Protein AF-A0A9N8DJF1-F1 (afdb_monomer_lite)

Radius of gyration: 39.6 Å; chains: 1; bounding box: 85×124×89 Å

Foldseek 3Di:
DDDPDDPDVVVLQFDKDKDKKKAKWFQDVPPGTDQPDDPPAAHRIADLQRPHHDPDPVVVVQLRVLHDQKDFPPPDDDFPKAQKWFFLGPHNVRSVVTDSDDDPNTGMIMIMTIGMITGHCCVLVPDPPPPPPDDDDDDQDAAALFFFPVQLVVQLVLLLLLLLLLQLLPQDDPPPPPDPDPVVVLVSSLVRRDLSVSSNSNSVSLVLLSVLLAAPPDPPDDDDPPPCALVNSSVVVSVSSQVVSVVSNVVSPPDPVVVVVCVPDDRPVPPPPDDPSSVVSSVSCCVRPQDPSNSSSSSSSSSCSSCVVPCPGHDPGSHHDPQVPFQSRWDFAPQPPGGDTGGVVCNVVCQPPPPQRNWDADPQGDIGGNVCVVVCQPPPPQQHWDAAPLVVLPRGDIGRNVCNVVVCVVCVVVSVVSVVVVVVVVVVVVVVVVVVVVVVVVVVVVVVVVVVVVVVVVVVVVVVVVVVVVVVVVVVVVVVVVVVVVVPD

pLDDT: mean 75.2, std 17.58, range [25.5, 96.44]

Sequence (489 aa):
MGILSFVDIDTVSKVTTSVQIHENQRYWIGRGWNRSLMPTDRGCYSTLDGSQSWKTLEEAAEALLGGSTWKWKQDECPFHEGDWKYARDFSVQAVNDAKPKRGPLHWVRYRVLQRPAVFVPESISTESVHDKHEVEGEPIEQGCRNCDSKAVRDLARVLLEVLAFVAIISTPKASATTGSDADAVSSNVLATVKDTTLLRIKSELVEFLLKNSIPSAASTGDGDTNEQDSFYQLHKLHQSLQKFADDQVAKYKSSNILRAVLVSTPKFETRDTTIPLLKPFSQSISERCFTANERTAMAFCTVKRLDRPHFQLQCHSLLACKDDKCEFRWVACSNEGCKEIMSRLYLDSHVETECPYKRITCECGDEFAKYQQLRHLQEVCPLREASCPFQQLGCTKVLRAKDIPEHVQKDTSSHLLLALSRMKEHENQIRQLQQSQKALEGQTIHNQNQHKELLLQLQKIQKQMSALQSTTGRDIQRLKDETGRSHVK

Organism: NCBI:txid568900

Structure (mmCIF, N/CA/C/O backbone):
data_AF-A0A9N8DJF1-F1
#
_entry.id   AF-A0A9N8DJF1-F1
#
loop_
_atom_site.group_PDB
_atom_site.id
_atom_site.type_symbol
_atom_site.label_atom_id
_atom_site.label_alt_id
_atom_site.label_comp_id
_atom_site.label_asym_id
_atom_site.label_entity_id
_atom_site.label_seq_id
_atom_site.pdbx_PDB_ins_code
_atom_site.Cartn_x
_atom_site.Cartn_y
_atom_site.Cartn_z
_atom_site.occupancy
_atom_site.B_iso_or_equiv
_atom_site.auth_seq_id
_atom_site.auth_comp_id
_atom_site.auth_asym_id
_atom_site.auth_atom_id
_atom_site.pdbx_PDB_model_num
ATOM 1 N N . MET A 1 1 ? -13.125 -10.824 -16.460 1.00 25.50 1 MET A N 1
ATOM 2 C CA . MET A 1 1 ? -12.077 -10.905 -15.422 1.00 25.50 1 MET A CA 1
ATOM 3 C C . MET A 1 1 ? -11.050 -11.910 -15.904 1.00 25.50 1 MET A C 1
ATOM 5 O O . MET A 1 1 ? -11.286 -13.103 -15.793 1.00 25.50 1 MET A O 1
ATOM 9 N N . GLY A 1 2 ? -10.012 -11.432 -16.591 1.00 26.12 2 GLY A N 1
ATOM 10 C CA . GLY A 1 2 ? -8.992 -12.294 -17.187 1.00 26.12 2 GLY A CA 1
ATOM 11 C C . GLY A 1 2 ? -8.040 -12.805 -16.115 1.00 26.12 2 GLY A C 1
ATOM 12 O O . GLY A 1 2 ? -7.500 -12.016 -15.343 1.00 26.12 2 GLY A O 1
ATOM 13 N N . ILE A 1 3 ? -7.882 -14.121 -16.062 1.00 26.53 3 ILE A N 1
ATOM 14 C CA . ILE A 1 3 ? -6.854 -14.817 -15.294 1.00 26.53 3 ILE A CA 1
ATOM 15 C C . ILE A 1 3 ? -5.506 -14.296 -15.807 1.00 26.53 3 ILE A C 1
ATOM 17 O O . ILE A 1 3 ? -5.213 -14.427 -16.993 1.00 26.53 3 ILE A O 1
ATOM 21 N N . LEU A 1 4 ? -4.716 -13.654 -14.943 1.00 30.52 4 LEU A N 1
ATOM 22 C CA . LEU A 1 4 ? -3.335 -13.270 -15.244 1.00 30.52 4 LEU A CA 1
ATOM 23 C C . LEU A 1 4 ? -2.480 -14.544 -15.235 1.00 30.52 4 LEU A C 1
ATOM 25 O O . LEU A 1 4 ? -1.805 -14.858 -14.259 1.00 30.52 4 LEU A O 1
ATOM 29 N N . SER A 1 5 ? -2.586 -15.322 -16.307 1.00 31.66 5 SER A N 1
ATOM 30 C CA . SER A 1 5 ? -1.680 -16.417 -16.619 1.00 31.66 5 SER A CA 1
ATOM 31 C C . SER A 1 5 ? -0.382 -15.826 -17.160 1.00 31.66 5 SER A C 1
ATOM 33 O O . SER A 1 5 ? -0.428 -15.128 -18.167 1.00 31.66 5 SER A O 1
ATOM 35 N N . PHE A 1 6 ? 0.738 -16.146 -16.509 1.00 37.12 6 PHE A N 1
ATOM 36 C CA . PHE A 1 6 ? 2.108 -15.863 -16.951 1.00 37.12 6 PHE A CA 1
ATOM 37 C C . PHE A 1 6 ? 2.458 -14.376 -17.132 1.00 37.12 6 PHE A C 1
ATOM 39 O O . PHE A 1 6 ? 2.074 -13.728 -18.099 1.00 37.12 6 PHE A O 1
ATOM 46 N N . VAL A 1 7 ? 3.286 -13.846 -16.228 1.00 41.47 7 VAL A N 1
ATOM 47 C CA . VAL A 1 7 ? 4.079 -12.647 -16.529 1.00 41.47 7 VAL A CA 1
ATOM 48 C C . VAL A 1 7 ? 5.354 -13.135 -17.200 1.00 41.47 7 VAL A C 1
ATOM 50 O O . VAL A 1 7 ? 6.368 -13.375 -16.553 1.00 41.47 7 VAL A O 1
ATOM 53 N N . ASP A 1 8 ? 5.259 -13.355 -18.505 1.00 44.62 8 ASP A N 1
ATOM 54 C CA . ASP A 1 8 ? 6.427 -13.480 -19.365 1.00 44.62 8 ASP A CA 1
ATOM 55 C C . ASP A 1 8 ? 7.154 -12.118 -19.408 1.00 44.62 8 ASP A C 1
ATOM 57 O O . ASP A 1 8 ? 6.525 -11.053 -19.328 1.00 44.62 8 ASP A O 1
ATOM 61 N N . ILE A 1 9 ? 8.474 -12.112 -19.552 1.00 46.88 9 ILE A N 1
ATOM 62 C CA . ILE A 1 9 ? 9.258 -10.881 -19.756 1.00 46.88 9 ILE A CA 1
ATOM 63 C C . ILE A 1 9 ? 8.764 -10.137 -21.009 1.00 46.88 9 ILE A C 1
ATOM 65 O O . ILE A 1 9 ? 8.769 -8.904 -21.044 1.00 46.88 9 ILE A O 1
ATOM 69 N N . ASP A 1 10 ? 8.213 -10.871 -21.978 1.00 46.31 10 ASP A N 1
ATOM 70 C CA . ASP A 1 10 ? 7.566 -10.320 -23.171 1.00 46.31 10 ASP A CA 1
ATOM 71 C C . ASP A 1 10 ? 6.226 -9.607 -22.895 1.00 46.31 10 ASP A C 1
ATOM 73 O O . ASP A 1 10 ? 5.779 -8.783 -23.698 1.00 46.31 10 ASP A O 1
ATOM 77 N N . THR A 1 11 ? 5.593 -9.863 -21.746 1.00 48.75 11 THR A N 1
ATOM 78 C CA . THR A 1 11 ? 4.444 -9.082 -21.246 1.00 48.75 11 THR A CA 1
ATOM 79 C C . THR A 1 11 ? 4.874 -7.820 -20.497 1.00 48.75 11 THR A C 1
ATOM 81 O O . THR A 1 11 ? 4.157 -6.820 -20.529 1.00 48.75 11 THR A O 1
ATOM 84 N N . VAL A 1 12 ? 6.055 -7.820 -19.868 1.00 47.53 12 VAL A N 1
ATOM 85 C CA . VAL A 1 12 ? 6.629 -6.639 -19.192 1.00 47.53 12 VAL A CA 1
ATOM 86 C C . VAL A 1 12 ? 7.231 -5.651 -20.204 1.00 47.53 12 VAL A C 1
ATOM 88 O O . VAL A 1 12 ? 7.196 -4.443 -19.979 1.00 47.53 12 VAL A O 1
ATOM 91 N N . SER A 1 13 ? 7.716 -6.130 -21.354 1.00 48.00 13 SER A N 1
ATOM 92 C CA . SER A 1 13 ? 8.280 -5.307 -22.439 1.00 48.00 13 SER A CA 1
ATOM 93 C C . SER A 1 13 ? 7.239 -4.661 -23.368 1.00 48.00 13 SER A C 1
ATOM 95 O O . SER A 1 13 ? 7.598 -3.847 -24.215 1.00 48.00 13 SER A O 1
ATOM 97 N N . LYS A 1 14 ? 5.945 -4.972 -23.210 1.00 56.94 14 LYS A N 1
ATOM 98 C CA . LYS A 1 14 ? 4.848 -4.435 -24.039 1.00 56.94 14 LYS A CA 1
ATOM 99 C C . LYS A 1 14 ? 3.876 -3.575 -23.231 1.00 56.94 14 LYS A C 1
ATOM 101 O O . LYS A 1 14 ? 2.662 -3.663 -23.408 1.00 56.94 14 LYS A O 1
ATOM 106 N N . VAL A 1 15 ? 4.384 -2.721 -22.340 1.00 63.62 15 VAL A N 1
ATOM 107 C CA . VAL A 1 15 ? 3.533 -1.710 -21.693 1.00 63.62 15 VAL A CA 1
ATOM 108 C C . VAL A 1 15 ? 3.134 -0.685 -22.750 1.00 63.62 15 VAL A C 1
ATOM 110 O O . VAL A 1 15 ? 3.975 0.051 -23.258 1.00 63.62 15 VAL A O 1
ATOM 113 N N . THR A 1 16 ? 1.851 -0.638 -23.100 1.00 68.69 16 THR A N 1
ATOM 114 C CA . THR A 1 16 ? 1.319 0.360 -24.031 1.00 68.69 16 THR A CA 1
ATOM 115 C C . THR A 1 16 ? 0.511 1.409 -23.289 1.00 68.69 16 THR A C 1
ATOM 117 O O . THR A 1 16 ? -0.355 1.056 -22.490 1.00 68.69 16 THR A O 1
ATOM 120 N N . THR A 1 17 ? 0.738 2.684 -23.589 1.00 71.31 17 THR A N 1
ATOM 121 C CA . THR A 1 17 ? -0.086 3.789 -23.088 1.00 71.31 17 THR A CA 1
ATOM 122 C C . THR A 1 17 ? -0.652 4.595 -24.248 1.00 71.31 17 THR A C 1
ATOM 124 O O . THR A 1 17 ? -0.014 4.718 -25.291 1.00 71.31 17 THR A O 1
ATOM 127 N N . SER A 1 18 ? -1.855 5.142 -24.089 1.00 73.81 18 SER A N 1
ATOM 128 C CA . SER A 1 18 ? -2.439 6.051 -25.077 1.00 73.81 18 SER A CA 1
ATOM 129 C C . SER A 1 18 ? -2.150 7.487 -24.669 1.00 73.81 18 SER A C 1
ATOM 131 O O . SER A 1 18 ? -2.696 7.974 -23.681 1.00 73.81 18 SER A O 1
ATOM 133 N N . VAL A 1 19 ? -1.340 8.187 -25.455 1.00 75.69 19 VAL A N 1
ATOM 134 C CA . VAL A 1 19 ? -1.049 9.606 -25.234 1.00 75.69 19 VAL A CA 1
ATOM 135 C C . VAL A 1 19 ? -2.081 10.451 -25.971 1.00 75.69 19 VAL A C 1
ATOM 137 O O . VAL A 1 19 ? -2.370 10.203 -27.144 1.00 75.69 19 VAL A O 1
ATOM 140 N N . GLN A 1 20 ? -2.639 11.444 -25.277 1.00 80.50 20 GLN A N 1
ATOM 141 C CA . GLN A 1 20 ? -3.618 12.382 -25.825 1.00 80.50 20 GLN A CA 1
ATOM 142 C C . GLN A 1 20 ? -2.984 13.763 -26.011 1.00 80.50 20 GLN A C 1
ATOM 144 O O . GLN A 1 20 ? -2.419 14.321 -25.072 1.00 80.50 20 GLN A O 1
ATOM 149 N N . ILE A 1 21 ? -3.110 14.326 -27.211 1.00 83.81 21 ILE A N 1
ATOM 150 C CA . ILE A 1 21 ? -2.606 15.655 -27.577 1.00 83.81 21 ILE A CA 1
ATOM 151 C C . ILE A 1 21 ? -3.765 16.463 -28.146 1.00 83.81 21 ILE A C 1
ATOM 153 O O . ILE A 1 21 ? -4.540 15.954 -28.950 1.00 83.81 21 ILE A O 1
ATOM 157 N N . HIS A 1 22 ? -3.911 17.722 -27.747 1.00 84.81 22 HIS A N 1
ATOM 158 C CA . HIS A 1 22 ? -4.948 18.591 -28.294 1.00 84.81 22 HIS A CA 1
ATOM 159 C C . HIS A 1 22 ? -4.361 19.443 -29.412 1.00 84.81 22 HIS A C 1
ATOM 161 O O . HIS A 1 22 ? -3.454 20.230 -29.159 1.00 84.81 22 HIS A O 1
ATOM 167 N N . GLU A 1 23 ? -4.875 19.306 -30.634 1.00 88.56 23 GLU A N 1
ATOM 168 C CA . GLU A 1 23 ? -4.546 20.225 -31.726 1.00 88.56 23 GLU A CA 1
ATOM 169 C C . GLU A 1 23 ? -5.468 21.441 -31.667 1.00 88.56 23 GLU A C 1
ATOM 171 O O . GLU A 1 23 ? -6.689 21.295 -31.672 1.00 88.56 23 GLU A O 1
ATOM 176 N N . ASN A 1 24 ? -4.876 22.631 -31.673 1.00 88.50 24 ASN A N 1
ATOM 177 C CA . ASN A 1 24 ? -5.517 23.914 -31.434 1.00 88.50 24 ASN A CA 1
ATOM 178 C C . ASN A 1 24 ? -5.492 24.791 -32.691 1.00 88.50 24 ASN A C 1
ATOM 180 O O . ASN A 1 24 ? -4.450 24.973 -33.324 1.00 88.50 24 ASN A O 1
ATOM 184 N N . GLN A 1 25 ? -6.634 25.387 -33.038 1.00 90.00 25 GLN A N 1
ATOM 185 C CA . GLN A 1 25 ? -6.741 26.329 -34.153 1.00 90.00 25 GLN A CA 1
ATOM 186 C C . GLN A 1 25 ? -7.625 27.525 -33.799 1.00 90.00 25 GLN A C 1
ATOM 188 O O . GLN A 1 25 ? -8.641 27.394 -33.109 1.00 90.00 25 GLN A O 1
ATOM 193 N N . ARG A 1 26 ? -7.270 28.693 -34.339 1.00 87.88 26 ARG A N 1
ATOM 194 C CA . ARG A 1 26 ? -8.039 29.933 -34.199 1.00 87.88 26 ARG A CA 1
ATOM 195 C C . ARG A 1 26 ? -8.631 30.351 -35.537 1.00 87.88 26 ARG A C 1
ATOM 197 O O . ARG A 1 26 ? -8.011 30.204 -36.589 1.00 87.88 26 ARG A O 1
ATOM 204 N N . TYR A 1 27 ? -9.846 30.876 -35.485 1.00 86.94 27 TYR A N 1
ATOM 205 C CA . TYR A 1 27 ? -10.519 31.450 -36.635 1.00 86.94 27 TYR A CA 1
ATOM 206 C C . TYR A 1 27 ? -10.072 32.896 -36.854 1.00 86.94 27 TYR A C 1
ATOM 208 O O . TYR A 1 27 ? -10.240 33.744 -35.977 1.00 86.94 27 TYR A O 1
ATOM 216 N N . TRP A 1 28 ? -9.563 33.180 -38.048 1.00 83.38 28 TRP A N 1
ATOM 217 C CA . TRP A 1 28 ? -9.198 34.515 -38.503 1.00 83.38 28 TRP A CA 1
ATOM 218 C C . TRP A 1 28 ? -10.191 34.996 -39.557 1.00 83.38 28 TRP A C 1
ATOM 220 O O . TRP A 1 28 ? -10.447 34.317 -40.556 1.00 83.38 28 TRP A O 1
ATOM 230 N N . ILE A 1 29 ? -10.744 36.190 -39.354 1.00 82.19 29 ILE A N 1
ATOM 231 C CA . ILE A 1 29 ? -11.665 36.809 -40.311 1.00 82.19 29 ILE A CA 1
ATOM 232 C C . ILE A 1 29 ? -10.925 36.990 -41.647 1.00 82.19 29 ILE A C 1
ATOM 234 O O . ILE A 1 29 ? -9.830 37.542 -41.687 1.00 82.19 29 ILE A O 1
ATOM 238 N N . GLY A 1 30 ? -11.491 36.449 -42.729 1.00 82.38 30 GLY A N 1
ATOM 239 C CA . GLY A 1 30 ? -10.903 36.482 -44.074 1.00 82.38 30 GLY A CA 1
ATOM 240 C C . GLY A 1 30 ? -9.846 35.408 -44.377 1.00 82.38 30 GLY A C 1
ATOM 241 O O . GLY A 1 30 ? -9.559 35.182 -45.546 1.00 82.38 30 GLY A O 1
ATOM 242 N N . ARG A 1 31 ? -9.295 34.709 -43.372 1.00 81.12 31 ARG A N 1
ATOM 243 C CA . ARG A 1 31 ? -8.300 33.625 -43.564 1.00 81.12 31 ARG A CA 1
ATOM 244 C C . ARG A 1 31 ? -8.774 32.243 -43.106 1.00 81.12 31 ARG A C 1
ATOM 246 O O . ARG A 1 31 ? -8.110 31.251 -43.383 1.00 81.12 31 ARG A O 1
ATOM 253 N N . GLY A 1 32 ? -9.912 32.165 -42.419 1.00 87.19 32 GLY A N 1
ATOM 254 C CA . GLY A 1 32 ? -10.458 30.908 -41.916 1.00 87.19 32 GLY A CA 1
ATOM 255 C C . GLY A 1 32 ? -9.692 30.366 -40.706 1.00 87.19 32 GLY A C 1
ATOM 256 O O . GLY A 1 32 ? -9.076 31.117 -39.951 1.00 87.19 32 GLY A O 1
ATOM 257 N N . TRP A 1 33 ? -9.776 29.054 -40.484 1.00 85.75 33 TRP A N 1
ATOM 258 C CA . TRP A 1 33 ? -9.096 28.386 -39.372 1.00 85.75 33 TRP A CA 1
ATOM 259 C C . TRP A 1 33 ? -7.601 28.250 -39.647 1.00 85.75 33 TRP A C 1
ATOM 261 O O . TRP A 1 33 ? -7.209 27.700 -40.674 1.00 85.75 33 TRP A O 1
ATOM 271 N N . ASN A 1 34 ? -6.771 28.718 -38.719 1.00 85.06 34 ASN A N 1
ATOM 272 C CA . ASN A 1 34 ? -5.320 28.669 -38.841 1.00 85.06 34 ASN A CA 1
ATOM 273 C C . ASN A 1 34 ? -4.674 28.222 -37.516 1.00 85.06 34 ASN A C 1
ATOM 275 O O . ASN A 1 34 ? -5.213 28.459 -36.432 1.00 85.06 34 ASN A O 1
ATOM 279 N N . ARG A 1 35 ? -3.501 27.593 -37.625 1.00 81.25 35 ARG A N 1
ATOM 280 C CA . ARG A 1 35 ? -2.591 27.261 -36.518 1.00 81.25 35 ARG A CA 1
ATOM 281 C C . ARG A 1 35 ? -1.746 28.461 -36.063 1.00 81.25 35 ARG A C 1
ATOM 283 O O . ARG A 1 35 ? -1.060 28.381 -35.059 1.00 81.25 35 ARG A O 1
ATOM 290 N N . SER A 1 36 ? -1.791 29.588 -36.771 1.00 79.06 36 SER A N 1
ATOM 291 C CA . SER A 1 36 ? -1.212 30.852 -36.309 1.00 79.06 36 SER A CA 1
ATOM 292 C C . SER A 1 36 ? -2.061 31.409 -35.165 1.00 79.06 36 SER A C 1
ATOM 294 O O . SER A 1 36 ? -3.082 32.057 -35.402 1.00 79.06 36 SER A O 1
ATOM 296 N N . LEU A 1 37 ? -1.670 31.111 -33.930 1.00 79.75 37 LEU A N 1
ATOM 297 C CA . LEU A 1 37 ? -2.360 31.543 -32.714 1.00 79.75 37 LEU A CA 1
ATOM 298 C C . LEU A 1 37 ? -1.850 32.923 -32.259 1.00 79.75 37 LEU A C 1
ATOM 300 O O . LEU A 1 37 ? -0.800 33.383 -32.716 1.00 79.75 37 LEU A O 1
ATOM 304 N N . MET A 1 38 ? -2.618 33.632 -31.427 1.00 76.12 38 MET A N 1
ATOM 305 C CA . MET A 1 38 ? -2.173 34.920 -30.884 1.00 76.12 38 MET A CA 1
ATOM 306 C C . MET A 1 38 ? -1.021 34.715 -29.887 1.00 76.12 38 MET A C 1
ATOM 308 O O . MET A 1 38 ? -0.932 33.652 -29.280 1.00 76.12 38 MET A O 1
ATOM 312 N N . PRO A 1 39 ? -0.172 35.728 -29.635 1.00 72.12 39 PRO A N 1
ATOM 313 C CA . PRO A 1 39 ? 0.892 35.627 -28.630 1.00 72.12 39 PRO A CA 1
ATOM 314 C C . PRO A 1 39 ? 0.397 35.279 -27.216 1.00 72.12 39 PRO A C 1
ATOM 316 O O . PRO A 1 39 ? 1.155 34.755 -26.409 1.00 72.12 39 PRO A O 1
ATOM 319 N N . THR A 1 40 ? -0.868 35.582 -26.914 1.00 71.12 40 THR A N 1
ATOM 320 C CA . THR A 1 40 ? -1.541 35.278 -25.643 1.00 71.12 40 THR A CA 1
ATOM 321 C C . THR A 1 40 ? -2.225 33.908 -25.618 1.00 71.12 40 THR A C 1
ATOM 323 O O . THR A 1 40 ? -2.749 33.512 -24.578 1.00 71.12 40 THR A O 1
ATOM 326 N N . ASP A 1 41 ? -2.261 33.194 -26.743 1.00 72.31 41 ASP A N 1
ATOM 327 C CA . ASP A 1 41 ? -2.876 31.874 -26.847 1.00 72.31 41 ASP A CA 1
ATOM 328 C C . ASP A 1 41 ? -1.892 30.757 -26.494 1.00 72.31 41 ASP A C 1
ATOM 330 O O . ASP A 1 41 ? -0.673 30.904 -26.575 1.00 72.31 41 ASP A O 1
ATOM 334 N N . ARG A 1 42 ? -2.449 29.590 -26.159 1.00 71.56 42 ARG A N 1
ATOM 335 C CA . ARG A 1 42 ? -1.696 28.331 -26.085 1.00 71.56 42 ARG A CA 1
ATOM 336 C C . ARG A 1 42 ? -1.094 28.025 -27.462 1.00 71.56 42 ARG A C 1
ATOM 338 O O . ARG A 1 42 ? -1.647 28.437 -28.469 1.00 71.56 42 ARG A O 1
ATOM 345 N N . GLY A 1 43 ? 0.009 27.289 -27.521 1.00 79.12 43 GLY A N 1
ATOM 346 C CA . GLY A 1 43 ? 0.580 26.755 -28.763 1.00 79.12 43 GLY A CA 1
ATOM 347 C C . GLY A 1 43 ? -0.368 25.833 -29.549 1.00 79.12 43 GLY A C 1
ATOM 348 O O . GLY A 1 43 ? -1.405 25.381 -29.052 1.00 79.12 43 GLY A O 1
ATOM 349 N N . CYS A 1 44 ? 0.011 25.560 -30.802 1.00 83.12 44 CYS A N 1
ATOM 350 C CA . CYS A 1 44 ? -0.740 24.767 -31.787 1.00 83.12 44 CYS A CA 1
ATOM 351 C C . CYS A 1 44 ? -1.099 23.364 -31.295 1.00 83.12 44 CYS A C 1
ATOM 353 O O . CYS A 1 44 ? -2.086 22.788 -31.747 1.00 83.12 44 CYS A O 1
ATOM 355 N N . TYR A 1 45 ? -0.304 22.832 -30.374 1.00 84.94 45 TYR A N 1
ATOM 356 C CA . TYR A 1 45 ? -0.569 21.591 -29.669 1.00 84.94 45 TYR A CA 1
ATOM 357 C C . TYR A 1 45 ? -0.509 21.858 -28.172 1.00 84.94 45 TYR A C 1
ATOM 359 O O . TYR A 1 45 ? 0.357 22.606 -27.726 1.00 84.94 45 TYR A O 1
ATOM 367 N N . SER A 1 46 ? -1.405 21.279 -27.381 1.00 82.50 46 SER A N 1
ATOM 368 C CA . SER A 1 46 ? -1.378 21.440 -25.926 1.00 82.50 46 SER A CA 1
ATOM 369 C C . SER A 1 46 ? -1.849 20.197 -25.187 1.00 82.50 46 SER A C 1
ATOM 371 O O . SER A 1 46 ? -2.467 19.297 -25.759 1.00 82.50 46 SER A O 1
ATOM 373 N N . THR A 1 47 ? -1.592 20.179 -23.884 1.00 79.31 47 THR A N 1
ATOM 374 C CA . THR A 1 47 ? -2.284 19.289 -22.951 1.00 79.31 47 THR A CA 1
ATOM 375 C C . THR A 1 47 ? -3.754 19.697 -22.794 1.00 79.31 47 THR A C 1
ATOM 377 O O . THR A 1 47 ? -4.140 20.819 -23.146 1.00 79.31 47 THR A O 1
ATOM 380 N N . LEU A 1 48 ? -4.578 18.798 -22.243 1.00 70.19 48 LEU A N 1
ATOM 381 C CA . LEU A 1 48 ? -5.995 19.051 -21.948 1.00 70.19 48 LEU A CA 1
ATOM 382 C C . LEU A 1 48 ? -6.181 20.249 -20.996 1.00 70.19 48 LEU A C 1
ATOM 384 O O . LEU A 1 48 ? -7.013 21.123 -21.234 1.00 70.19 48 LEU A O 1
ATOM 388 N N . ASP A 1 49 ? -5.364 20.322 -19.944 1.00 68.44 49 ASP A N 1
ATOM 389 C CA . ASP A 1 49 ? -5.344 21.430 -18.980 1.00 68.44 49 ASP A CA 1
ATOM 390 C C . ASP A 1 49 ? -4.689 22.706 -19.558 1.00 68.44 49 ASP A C 1
ATOM 392 O O . ASP A 1 49 ? -4.925 23.816 -19.072 1.00 68.44 49 ASP A O 1
ATOM 396 N N . GLY A 1 50 ? -3.918 22.557 -20.641 1.00 67.62 50 GLY A N 1
ATOM 397 C CA . GLY A 1 50 ? -3.131 23.589 -21.314 1.00 67.62 50 GLY A CA 1
ATOM 398 C C . GLY A 1 50 ? -2.041 24.202 -20.452 1.00 67.62 50 GLY A C 1
ATOM 399 O O . GLY A 1 50 ? -1.688 25.365 -20.647 1.00 67.62 50 GLY A O 1
ATOM 400 N N . SER A 1 51 ? -1.529 23.432 -19.493 1.00 70.06 51 SER A N 1
ATOM 401 C CA . SER A 1 51 ? -0.342 23.789 -18.720 1.00 70.06 51 SER A CA 1
ATOM 402 C C . SER A 1 51 ? 0.921 23.845 -19.580 1.00 70.06 51 SER A C 1
ATOM 404 O O . SER A 1 51 ? 1.839 24.596 -19.251 1.00 70.06 51 SER A O 1
ATOM 406 N N . GLN A 1 52 ? 0.954 23.093 -20.682 1.00 73.38 52 GLN A N 1
ATOM 407 C CA . GLN A 1 52 ? 2.013 23.128 -21.682 1.00 73.38 52 GLN A CA 1
ATOM 408 C C . GLN A 1 52 ? 1.442 23.206 -23.089 1.00 73.38 52 GLN A C 1
ATOM 410 O O . GLN A 1 52 ? 0.329 22.749 -23.372 1.00 73.38 52 GLN A O 1
ATOM 415 N N . SER A 1 53 ? 2.227 23.810 -23.975 1.00 84.19 53 SER A N 1
ATOM 416 C CA . SER A 1 53 ? 1.873 23.920 -25.375 1.00 84.19 53 SER A CA 1
ATOM 417 C C . SER A 1 53 ? 3.096 24.031 -26.271 1.00 84.19 53 SER A C 1
ATOM 419 O O . SER A 1 53 ? 4.077 24.669 -25.893 1.00 84.19 53 SER A O 1
ATOM 421 N N . TRP A 1 54 ? 2.988 23.477 -27.471 1.00 85.81 54 TRP A N 1
ATOM 422 C CA . TRP A 1 54 ? 4.075 23.303 -28.425 1.00 85.81 54 TRP A CA 1
ATOM 423 C C . TRP A 1 54 ? 3.683 23.820 -29.803 1.00 85.81 54 TRP A C 1
ATOM 425 O O . TRP A 1 54 ? 2.497 23.982 -30.119 1.00 85.81 54 TRP A O 1
ATOM 435 N N . LYS A 1 55 ? 4.691 24.096 -30.631 1.00 83.50 55 LYS A N 1
ATOM 436 C CA . LYS A 1 55 ? 4.480 24.579 -32.001 1.00 83.50 55 LYS A CA 1
ATOM 437 C C . LYS A 1 55 ? 4.297 23.421 -32.969 1.00 83.50 55 LYS A C 1
ATOM 439 O O . LYS A 1 55 ? 3.470 23.522 -33.878 1.00 83.50 55 LYS A O 1
ATOM 444 N N . THR A 1 56 ? 5.039 22.340 -32.758 1.00 82.50 56 THR A N 1
ATOM 445 C CA . THR A 1 56 ? 5.025 21.155 -33.613 1.00 82.50 56 THR A CA 1
ATOM 446 C C . THR A 1 56 ? 4.470 19.941 -32.873 1.00 82.50 56 THR A C 1
ATOM 448 O O . THR A 1 56 ? 4.381 19.915 -31.642 1.00 82.50 56 THR A O 1
ATOM 451 N N . LEU A 1 57 ? 4.028 18.952 -33.649 1.00 77.06 57 LEU A N 1
ATOM 452 C CA . LEU A 1 57 ? 3.467 17.717 -33.108 1.00 77.06 57 LEU A CA 1
ATOM 453 C C . LEU A 1 57 ? 4.581 16.827 -32.546 1.00 77.06 57 LEU A C 1
ATOM 455 O O . LEU A 1 57 ? 4.359 16.125 -31.565 1.00 77.06 57 LEU A O 1
ATOM 459 N N . GLU A 1 58 ? 5.774 16.891 -33.141 1.00 74.75 58 GLU A N 1
ATOM 460 C CA . GLU A 1 58 ? 6.966 16.159 -32.717 1.00 74.75 58 GLU A CA 1
ATOM 461 C C . GLU A 1 58 ? 7.450 16.629 -31.339 1.00 74.75 58 GLU A C 1
ATOM 463 O O . GLU A 1 58 ? 7.668 15.800 -30.459 1.00 74.75 58 GLU A O 1
ATOM 468 N N . GLU A 1 59 ? 7.518 17.947 -31.112 1.00 79.00 59 GLU A N 1
ATOM 469 C CA . GLU A 1 59 ? 7.885 18.526 -29.809 1.00 79.00 59 GLU A CA 1
ATOM 470 C C . GLU A 1 59 ? 6.885 18.129 -28.712 1.00 79.00 59 GLU A C 1
ATOM 472 O O . GLU A 1 59 ? 7.276 17.765 -27.601 1.00 79.00 59 GLU A O 1
ATOM 477 N N . ALA A 1 60 ? 5.582 18.178 -29.023 1.00 74.94 60 ALA A N 1
ATOM 478 C CA . ALA A 1 60 ? 4.530 17.771 -28.093 1.00 74.94 60 ALA A CA 1
ATOM 479 C C . ALA A 1 60 ? 4.612 16.277 -27.764 1.00 74.94 60 ALA A C 1
ATOM 481 O O . ALA A 1 60 ? 4.462 15.876 -26.610 1.00 74.94 60 ALA A O 1
ATOM 482 N N . ALA A 1 61 ? 4.859 15.458 -28.784 1.00 69.19 61 ALA A N 1
ATOM 483 C CA . ALA A 1 61 ? 5.006 14.021 -28.655 1.00 69.19 61 ALA A CA 1
ATOM 484 C C . ALA A 1 61 ? 6.192 13.644 -27.756 1.00 69.19 61 ALA A C 1
ATOM 486 O O . ALA A 1 61 ? 6.035 12.813 -26.866 1.00 69.19 61 ALA A O 1
ATOM 487 N N . GLU A 1 62 ? 7.355 14.264 -27.948 1.00 72.12 62 GLU A N 1
ATOM 488 C CA . GLU A 1 62 ? 8.556 13.990 -27.152 1.00 72.12 62 GLU A CA 1
ATOM 489 C C . GLU A 1 62 ? 8.392 14.426 -25.689 1.00 72.12 62 GLU A C 1
ATOM 491 O O . GLU A 1 62 ? 8.696 13.666 -24.765 1.00 72.12 62 GLU A O 1
ATOM 496 N N . ALA A 1 63 ? 7.827 15.616 -25.465 1.00 71.69 63 ALA A N 1
ATOM 497 C CA . ALA A 1 63 ? 7.618 16.154 -24.125 1.00 71.69 63 ALA A CA 1
ATOM 498 C C . ALA A 1 63 ? 6.614 15.333 -23.293 1.00 71.69 63 ALA A C 1
ATOM 500 O O . ALA A 1 63 ? 6.793 15.185 -22.083 1.00 71.69 63 ALA A O 1
ATOM 501 N N . LEU A 1 64 ? 5.570 14.783 -23.925 1.00 69.31 64 LEU A N 1
ATOM 502 C CA . LEU A 1 64 ? 4.534 13.992 -23.246 1.00 69.31 64 LEU A CA 1
ATOM 503 C C . LEU A 1 64 ? 4.944 12.544 -22.968 1.00 69.31 64 LEU A C 1
ATOM 505 O O . LEU A 1 64 ? 4.401 11.925 -22.054 1.00 69.31 64 LEU A O 1
ATOM 509 N N . LEU A 1 65 ? 5.900 12.010 -23.727 1.00 67.81 65 LEU A N 1
ATOM 510 C CA . LEU A 1 65 ? 6.447 10.670 -23.514 1.00 67.81 65 LEU A CA 1
ATOM 511 C C . LEU A 1 65 ? 7.529 10.624 -22.425 1.00 67.81 65 LEU A C 1
ATOM 513 O O . LEU A 1 65 ? 7.876 9.542 -21.956 1.00 67.81 65 LEU A O 1
ATOM 517 N N . GLY A 1 66 ? 8.037 11.780 -21.982 1.00 62.12 66 GLY A N 1
ATOM 518 C CA . GLY A 1 66 ? 9.018 11.848 -20.899 1.00 62.12 66 GLY A CA 1
ATOM 519 C C . GLY A 1 66 ? 10.385 11.252 -21.264 1.00 62.12 66 GLY A C 1
ATOM 520 O O . GLY A 1 66 ? 11.095 10.790 -20.369 1.00 62.12 66 GLY A O 1
ATOM 521 N N . GLY A 1 67 ? 10.769 11.269 -22.546 1.00 63.00 67 GLY A N 1
ATOM 522 C CA . GLY A 1 67 ? 12.117 10.914 -23.012 1.00 63.00 67 GLY A CA 1
ATOM 523 C C . GLY A 1 67 ? 12.250 9.561 -23.730 1.00 63.00 67 GLY A C 1
ATOM 524 O O . GLY A 1 67 ? 11.297 9.026 -24.290 1.00 63.00 67 GLY A O 1
ATOM 525 N N . SER A 1 68 ? 13.476 9.021 -23.743 1.00 60.03 68 SER A N 1
ATOM 526 C CA . SER A 1 68 ? 13.960 7.950 -24.641 1.00 60.03 68 SER A CA 1
ATOM 527 C C . SER A 1 68 ? 13.460 6.526 -24.353 1.00 60.03 68 SER A C 1
ATOM 529 O O . SER A 1 68 ? 13.804 5.592 -25.084 1.00 60.03 68 SER A O 1
ATOM 531 N N . THR A 1 69 ? 12.680 6.320 -23.293 1.00 63.19 69 THR A N 1
ATOM 532 C CA . THR A 1 69 ? 12.167 5.000 -22.880 1.00 63.19 69 THR A CA 1
ATOM 533 C C . THR A 1 69 ? 10.823 4.645 -23.495 1.00 63.19 69 THR A C 1
ATOM 535 O O . THR A 1 69 ? 10.401 3.495 -23.418 1.00 63.19 69 THR A O 1
ATOM 538 N N . TRP A 1 70 ? 10.150 5.594 -24.138 1.00 71.31 70 TRP A N 1
ATOM 539 C CA . TRP A 1 70 ? 8.895 5.353 -24.835 1.00 71.31 70 TRP A CA 1
ATOM 540 C C . TRP A 1 70 ? 9.071 5.613 -26.327 1.00 71.31 70 TRP A C 1
ATOM 542 O O . TRP A 1 70 ? 9.614 6.637 -26.738 1.00 71.31 70 TRP A O 1
ATOM 552 N N . LYS A 1 71 ? 8.594 4.684 -27.156 1.00 71.44 71 LYS A N 1
ATOM 553 C CA . LYS A 1 71 ? 8.569 4.836 -28.614 1.00 71.44 71 LYS A CA 1
ATOM 554 C C . LYS A 1 71 ? 7.143 4.713 -29.117 1.00 71.44 71 LYS A C 1
ATOM 556 O O . LYS A 1 71 ? 6.342 3.930 -28.611 1.00 71.44 71 LYS A O 1
ATOM 561 N N . TRP A 1 72 ? 6.816 5.471 -30.153 1.00 72.69 72 TRP A N 1
ATOM 562 C CA . TRP A 1 72 ? 5.555 5.275 -30.855 1.00 72.69 72 TRP A CA 1
ATOM 563 C C . TRP A 1 72 ? 5.534 3.908 -31.532 1.00 72.69 72 TRP A C 1
ATOM 565 O O . TRP A 1 72 ? 6.538 3.487 -32.106 1.00 72.69 72 TRP A O 1
ATOM 575 N N . LYS A 1 73 ? 4.382 3.233 -31.510 1.00 72.12 73 LYS A N 1
ATOM 576 C CA . LYS A 1 73 ? 4.194 2.008 -32.291 1.00 72.12 73 LYS A CA 1
ATOM 577 C C . LYS A 1 73 ? 4.355 2.366 -33.780 1.00 72.12 73 LYS A C 1
ATOM 579 O O . LYS A 1 73 ? 3.595 3.201 -34.282 1.00 72.12 73 LYS A O 1
ATOM 584 N N . GLN A 1 74 ? 5.395 1.831 -34.432 1.00 58.22 74 GLN A N 1
ATOM 585 C CA . GLN A 1 74 ? 5.853 2.299 -35.749 1.00 58.22 74 GLN A CA 1
ATOM 586 C C . GLN A 1 74 ? 4.926 1.903 -36.910 1.00 58.22 74 GLN A C 1
ATOM 588 O O . GLN A 1 74 ? 4.893 2.650 -37.881 1.00 58.22 74 GLN A O 1
ATOM 593 N N . ASP A 1 75 ? 4.101 0.854 -36.785 1.00 54.97 75 ASP A N 1
ATOM 594 C CA . ASP A 1 75 ? 3.565 0.229 -38.005 1.00 54.97 75 ASP A CA 1
ATOM 595 C C . ASP A 1 75 ? 2.123 0.525 -38.456 1.00 54.97 75 ASP A C 1
ATOM 597 O O . ASP A 1 75 ? 1.873 0.283 -39.627 1.00 54.97 75 ASP A O 1
ATOM 601 N N . GLU A 1 76 ? 1.157 1.066 -37.687 1.00 51.62 76 GLU A N 1
ATOM 602 C CA . GLU A 1 76 ? -0.242 1.038 -38.214 1.00 51.62 76 GLU A CA 1
ATOM 603 C C . GLU A 1 76 ? -1.232 2.169 -37.882 1.00 51.62 76 GLU A C 1
ATOM 605 O O . GLU A 1 76 ? -2.373 2.090 -38.330 1.00 51.62 76 GLU A O 1
ATOM 610 N N . CYS A 1 77 ? -0.899 3.246 -37.161 1.00 48.59 77 CYS A N 1
ATOM 611 C CA . CYS A 1 77 ? -1.927 4.263 -36.867 1.00 48.59 77 CYS A CA 1
ATOM 612 C C . CYS A 1 77 ? -1.421 5.711 -36.985 1.00 48.59 77 CYS A C 1
ATOM 614 O O . CYS A 1 77 ? -0.616 6.131 -36.143 1.00 48.59 77 CYS A O 1
ATOM 616 N N . PRO A 1 78 ? -1.935 6.518 -37.945 1.00 60.62 78 PRO A N 1
ATOM 617 C CA . PRO A 1 78 ? -1.985 7.965 -37.754 1.00 60.62 78 PRO A CA 1
ATOM 618 C C . PRO A 1 78 ? -2.721 8.269 -36.441 1.00 60.62 78 PRO A C 1
ATOM 620 O O . PRO A 1 78 ? -3.464 7.425 -35.936 1.00 60.62 78 PRO A O 1
ATOM 623 N N . PHE A 1 79 ? -2.494 9.447 -35.847 1.00 59.09 79 PHE A N 1
ATOM 624 C CA . PHE A 1 79 ? -3.244 9.844 -34.653 1.00 59.09 79 PHE A CA 1
ATOM 625 C C . PHE A 1 79 ? -4.737 9.611 -34.896 1.00 59.09 79 PHE A C 1
ATOM 627 O O . PHE A 1 79 ? -5.263 10.058 -35.913 1.00 59.09 79 PHE A O 1
ATOM 634 N N . HIS A 1 80 ? -5.416 8.918 -33.981 1.00 63.06 80 HIS A N 1
ATOM 635 C CA . HIS A 1 80 ? -6.865 8.831 -34.044 1.00 63.06 80 HIS A CA 1
ATOM 636 C C . HIS A 1 80 ? -7.400 10.245 -33.823 1.00 63.06 80 HIS A C 1
ATOM 638 O O . HIS A 1 80 ? -7.294 10.801 -32.725 1.00 63.06 80 HIS A O 1
ATOM 644 N N . GLU A 1 81 ? -7.906 10.845 -34.894 1.00 78.50 81 GLU A N 1
ATOM 645 C CA . GLU A 1 81 ? -8.385 12.216 -34.891 1.00 78.50 81 GLU A CA 1
ATOM 646 C C . GLU A 1 81 ? -9.819 12.229 -34.369 1.00 78.50 81 GLU A C 1
ATOM 648 O O . GLU A 1 81 ? -10.743 11.737 -35.011 1.00 78.50 81 GLU A O 1
ATOM 653 N N . GLY A 1 82 ? -10.009 12.769 -33.170 1.00 77.44 82 GLY A N 1
ATOM 654 C CA . GLY A 1 82 ? -11.338 13.066 -32.664 1.00 77.44 82 GLY A CA 1
ATOM 655 C C . GLY A 1 82 ? -11.997 14.210 -33.436 1.00 77.44 82 GLY A C 1
ATOM 656 O O . GLY A 1 82 ? -11.337 15.004 -34.114 1.00 77.44 82 GLY A O 1
ATOM 657 N N . ASP A 1 83 ? -13.310 14.333 -33.270 1.00 85.50 83 ASP A N 1
ATOM 658 C CA . ASP A 1 83 ? -14.073 15.429 -33.857 1.00 85.50 83 ASP A CA 1
ATOM 659 C C . ASP A 1 83 ? -13.620 16.797 -33.330 1.00 85.50 83 ASP A C 1
ATOM 661 O O . ASP A 1 83 ? -13.234 16.963 -32.166 1.00 85.50 83 ASP A O 1
ATOM 665 N N . TRP A 1 84 ? -13.728 17.811 -34.191 1.00 88.25 84 TRP A N 1
ATOM 666 C CA . TRP A 1 84 ? -13.501 19.196 -33.797 1.00 88.25 84 TRP A CA 1
ATOM 667 C C . TRP A 1 84 ? -14.552 19.652 -32.784 1.00 88.25 84 TRP A C 1
ATOM 669 O O . TRP A 1 84 ? -15.756 19.632 -33.046 1.00 88.25 84 TRP A O 1
ATOM 679 N N . LYS A 1 85 ? -14.081 20.157 -31.648 1.00 89.69 85 LYS A N 1
ATOM 680 C CA . LYS A 1 85 ? -14.885 20.872 -30.659 1.00 89.69 85 LYS A CA 1
ATOM 681 C C . LYS A 1 85 ? -14.613 22.363 -30.764 1.00 89.69 85 LYS A C 1
ATOM 683 O O . LYS A 1 85 ? -13.483 22.787 -30.989 1.00 89.69 85 LYS A O 1
ATOM 688 N N . TYR A 1 86 ? -15.657 23.161 -30.595 1.00 89.88 86 TYR A N 1
ATOM 689 C CA . TYR A 1 86 ? -15.631 24.608 -30.759 1.00 89.88 86 TYR A CA 1
ATOM 690 C C . TYR A 1 86 ? -15.879 25.296 -29.421 1.00 89.88 86 TYR A C 1
ATOM 692 O O . TYR A 1 86 ? -16.833 24.963 -28.715 1.00 89.88 86 TYR A O 1
ATOM 700 N N . ALA A 1 87 ? -15.040 26.278 -29.111 1.00 87.31 87 ALA A N 1
ATOM 701 C CA . ALA A 1 87 ? -15.066 27.034 -27.868 1.00 87.31 87 ALA A CA 1
ATOM 702 C C . ALA A 1 87 ? -14.931 28.539 -28.139 1.00 87.31 87 ALA A C 1
ATOM 704 O O . ALA A 1 87 ? -14.540 28.973 -29.230 1.00 87.31 87 ALA A O 1
ATOM 705 N N . ARG A 1 88 ? -15.276 29.347 -27.132 1.00 86.88 88 ARG A N 1
ATOM 706 C CA . ARG A 1 88 ? -15.114 30.809 -27.186 1.00 86.88 88 ARG A CA 1
ATOM 707 C C . ARG A 1 88 ? -13.637 31.205 -27.208 1.00 86.88 88 ARG A C 1
ATOM 709 O O . ARG A 1 88 ? -13.241 32.027 -28.031 1.00 86.88 88 ARG A O 1
ATOM 716 N N . ASP A 1 89 ? -12.839 30.579 -26.351 1.00 84.12 89 ASP A N 1
ATOM 717 C CA . ASP A 1 89 ? -11.395 30.758 -26.223 1.00 84.12 89 ASP A CA 1
ATOM 718 C C . ASP A 1 89 ? -10.729 29.460 -25.714 1.00 84.12 89 ASP A C 1
ATOM 720 O O . ASP A 1 89 ? -11.384 28.425 -25.584 1.00 84.12 89 ASP A O 1
ATOM 724 N N . PHE A 1 90 ? -9.418 29.508 -25.454 1.00 80.44 90 PHE A N 1
ATOM 725 C CA . PHE A 1 90 ? -8.651 28.394 -24.882 1.00 80.44 90 PHE A CA 1
ATOM 726 C C . PHE A 1 90 ? -8.662 28.367 -23.340 1.00 80.44 90 PHE A C 1
ATOM 728 O O . PHE A 1 90 ? -7.832 27.684 -22.741 1.00 80.44 90 PHE A O 1
ATOM 735 N N . SER A 1 91 ? -9.546 29.111 -22.664 1.00 79.50 91 SER A N 1
ATOM 736 C CA . SER A 1 91 ? -9.646 29.034 -21.201 1.00 79.50 91 SER A CA 1
ATOM 737 C C . SER A 1 91 ? -10.168 27.659 -20.767 1.00 79.50 91 SER A C 1
ATOM 739 O O . SER A 1 91 ? -10.972 27.046 -21.467 1.00 79.50 91 SER A O 1
ATOM 741 N N . VAL A 1 92 ? -9.743 27.167 -19.596 1.00 77.81 92 VAL A N 1
ATOM 742 C CA . VAL A 1 92 ? -10.170 25.847 -19.079 1.00 77.81 92 VAL A CA 1
ATOM 743 C C . VAL A 1 92 ? -11.699 25.745 -19.022 1.00 77.81 92 VAL A C 1
ATOM 745 O O . VAL A 1 92 ? -12.271 24.743 -19.439 1.00 77.81 92 VAL A O 1
ATOM 748 N N . GLN A 1 93 ? -12.367 26.820 -18.594 1.00 80.62 93 GLN A N 1
ATOM 749 C CA . GLN A 1 93 ? -13.825 26.884 -18.534 1.00 80.62 93 GLN A CA 1
ATOM 750 C C . GLN A 1 93 ? -14.467 26.769 -19.927 1.00 80.62 93 GLN A C 1
ATOM 752 O O . GLN A 1 93 ? -15.384 25.978 -20.118 1.00 80.62 93 GLN A O 1
ATOM 757 N N . ALA A 1 94 ? -13.966 27.502 -20.927 1.00 79.00 94 ALA A N 1
ATOM 758 C CA . ALA A 1 94 ? -14.520 27.445 -22.280 1.00 79.00 94 ALA A CA 1
ATOM 759 C C . ALA A 1 94 ? -14.214 26.130 -23.011 1.00 79.00 94 ALA A C 1
ATOM 761 O O . ALA A 1 94 ? -15.008 25.707 -23.852 1.00 79.00 94 ALA A O 1
ATOM 762 N N . VAL A 1 95 ? -13.082 25.490 -22.704 1.00 80.50 95 VAL A N 1
ATOM 763 C CA . VAL A 1 95 ? -12.717 24.165 -23.227 1.00 80.50 95 VAL A CA 1
ATOM 764 C C . VAL A 1 95 ? -13.654 23.093 -22.670 1.00 80.50 95 VAL A C 1
ATOM 766 O O . VAL A 1 95 ? -14.095 22.236 -23.439 1.00 80.50 95 VAL A O 1
ATOM 769 N N . ASN A 1 96 ? -14.012 23.176 -21.385 1.00 81.62 96 ASN A N 1
ATOM 770 C CA . ASN A 1 96 ? -14.990 22.283 -20.755 1.00 81.62 96 ASN A CA 1
ATOM 771 C C . ASN A 1 96 ? -16.405 22.477 -21.327 1.00 81.62 96 ASN A C 1
ATOM 773 O O . ASN A 1 96 ? -17.116 21.499 -21.544 1.00 81.62 96 ASN A O 1
ATOM 777 N N . ASP A 1 97 ? -16.779 23.717 -21.655 1.00 83.38 97 ASP A N 1
ATOM 778 C CA . ASP A 1 97 ? -18.079 24.065 -22.250 1.00 83.38 97 ASP A CA 1
ATOM 779 C C . ASP A 1 97 ? -18.127 23.894 -23.789 1.00 83.38 97 ASP A C 1
ATOM 781 O O . ASP A 1 97 ? -19.077 24.337 -24.451 1.00 83.38 97 ASP A O 1
ATOM 785 N N . ALA A 1 98 ? -17.097 23.294 -24.394 1.00 85.31 98 ALA A N 1
ATOM 786 C CA . ALA A 1 98 ? -16.958 23.224 -25.845 1.00 85.31 98 ALA A CA 1
ATOM 787 C C . ALA A 1 98 ? -18.020 22.330 -26.501 1.00 85.31 98 ALA A C 1
ATOM 789 O O . ALA A 1 98 ? -18.354 21.244 -26.023 1.00 85.31 98 ALA A O 1
ATOM 790 N N . LYS A 1 99 ? -18.520 22.766 -27.662 1.00 87.12 99 LYS A N 1
ATOM 791 C CA . LYS A 1 99 ? -19.602 22.086 -28.393 1.00 87.12 99 LYS A CA 1
ATOM 792 C C . LYS A 1 99 ? -19.108 21.504 -29.720 1.00 87.12 99 LYS A C 1
ATOM 794 O O . LYS A 1 99 ? -18.250 22.109 -30.358 1.00 87.12 99 LYS A O 1
ATOM 799 N N . PRO A 1 100 ? -19.689 20.389 -30.200 1.00 86.88 100 PRO A N 1
ATOM 800 C CA . PRO A 1 100 ? -19.320 19.793 -31.490 1.00 86.88 100 PRO A CA 1
ATOM 801 C C . PRO A 1 100 ? -19.752 20.649 -32.692 1.00 86.88 100 PRO A C 1
ATOM 803 O O . PRO A 1 100 ? -19.201 20.531 -33.779 1.00 86.88 100 PRO A O 1
ATOM 806 N N . LYS A 1 101 ? -20.732 21.546 -32.512 1.00 87.06 101 LYS A N 1
ATOM 807 C CA . LYS A 1 101 ? -21.192 22.476 -33.552 1.00 87.06 101 LYS A CA 1
ATOM 808 C C . LYS A 1 101 ? -20.707 23.896 -33.272 1.00 87.06 101 LYS A C 1
ATOM 810 O O . LYS A 1 101 ? -20.750 24.375 -32.135 1.00 87.06 101 LYS A O 1
ATOM 815 N N . ARG A 1 102 ? -20.277 24.590 -34.328 1.00 85.69 102 ARG A N 1
ATOM 816 C CA . ARG A 1 102 ? -19.826 25.984 -34.259 1.00 85.69 102 ARG A CA 1
ATOM 817 C C . ARG A 1 102 ? -20.998 26.921 -33.949 1.00 85.69 102 ARG A C 1
ATOM 819 O O . ARG A 1 102 ? -22.009 26.900 -34.639 1.00 85.69 102 ARG A O 1
ATOM 826 N N . GLY A 1 103 ? -20.818 27.774 -32.944 1.00 84.81 103 GLY A N 1
ATOM 827 C CA . GLY A 1 103 ? -21.683 28.909 -32.640 1.00 84.81 103 GLY A CA 1
ATOM 828 C C . GLY A 1 103 ? -21.047 30.234 -33.082 1.00 84.81 103 GLY A C 1
ATOM 829 O O . GLY A 1 103 ? -19.854 30.272 -33.394 1.00 84.81 103 GLY A O 1
ATOM 830 N N . PRO A 1 104 ? -21.810 31.337 -33.078 1.00 82.75 104 PRO A N 1
ATOM 831 C CA . PRO A 1 104 ? -21.351 32.647 -33.554 1.00 82.75 104 PRO A CA 1
ATOM 832 C C . PRO A 1 104 ? -20.202 33.237 -32.721 1.00 82.75 104 PRO A C 1
ATOM 834 O O . PRO A 1 104 ? -19.405 34.011 -33.234 1.00 82.75 104 PRO A O 1
ATOM 837 N N . LEU A 1 105 ? -20.087 32.836 -31.452 1.00 83.56 105 LEU A N 1
ATOM 838 C CA . LEU A 1 105 ? -19.043 33.290 -30.528 1.00 83.56 105 LEU A CA 1
ATOM 839 C C . LEU A 1 105 ? -17.857 32.317 -30.430 1.00 83.56 105 LEU A C 1
ATOM 841 O O . LEU A 1 105 ? -16.995 32.499 -29.574 1.00 83.56 105 LEU A O 1
ATOM 845 N N . HIS A 1 106 ? -17.816 31.262 -31.254 1.00 88.31 106 HIS A N 1
ATOM 846 C CA . HIS A 1 106 ? -16.719 30.295 -31.233 1.00 88.31 106 HIS A CA 1
ATOM 847 C C . HIS A 1 106 ? -15.604 30.717 -32.188 1.00 88.31 106 HIS A C 1
ATOM 849 O O . HIS A 1 106 ? -15.707 30.556 -33.410 1.00 88.31 106 HIS A O 1
ATOM 855 N N . TRP A 1 107 ? -14.530 31.236 -31.601 1.00 85.94 107 TRP A N 1
ATOM 856 C CA . TRP A 1 107 ? -13.334 31.701 -32.306 1.00 85.94 107 TRP A CA 1
ATOM 857 C C . TRP A 1 107 ? -12.208 30.678 -32.302 1.00 85.94 107 TRP A C 1
ATOM 859 O O . TRP A 1 107 ? -11.218 30.842 -33.012 1.00 85.94 107 TRP A O 1
ATOM 869 N N . VAL A 1 108 ? -12.361 29.625 -31.509 1.00 87.38 108 VAL A N 1
ATOM 870 C CA . VAL A 1 108 ? -11.353 28.604 -31.285 1.00 87.38 108 VAL A CA 1
ATOM 871 C C . VAL A 1 108 ? -11.966 27.231 -31.525 1.00 87.38 108 VAL A C 1
ATOM 873 O O . VAL A 1 108 ? -13.134 26.987 -31.203 1.00 87.38 108 VAL A O 1
ATOM 876 N N . ARG A 1 109 ? -1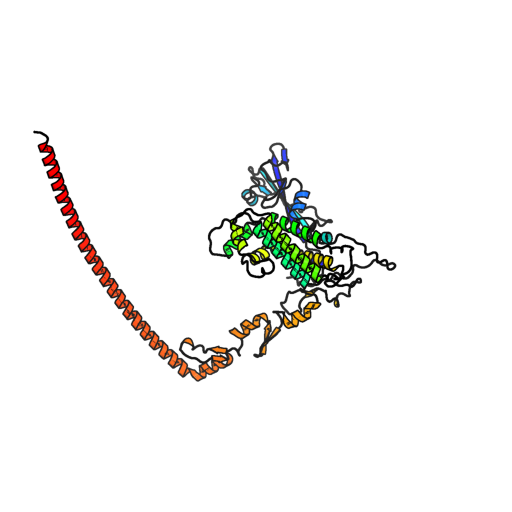1.172 26.328 -32.096 1.00 89.06 109 ARG A N 1
ATOM 877 C CA . ARG A 1 109 ? -11.493 24.907 -32.155 1.00 89.06 109 ARG A CA 1
ATOM 878 C C . ARG A 1 109 ? -10.303 24.075 -31.724 1.00 89.06 109 ARG A C 1
ATOM 880 O O . ARG A 1 109 ? -9.157 24.463 -31.955 1.00 89.06 109 ARG A O 1
ATOM 887 N N . TYR A 1 110 ? -10.593 22.924 -31.146 1.00 87.81 110 TYR A N 1
ATOM 888 C CA . TYR A 1 110 ? -9.586 21.929 -30.835 1.00 87.81 110 TYR A CA 1
ATOM 889 C C . TYR A 1 110 ? -10.097 20.527 -31.149 1.00 87.81 110 TYR A C 1
ATOM 891 O O . TYR A 1 110 ? -11.307 20.295 -31.185 1.00 87.81 110 TYR A O 1
ATOM 899 N N . ARG A 1 111 ? -9.183 19.591 -31.383 1.00 87.44 111 ARG A N 1
ATOM 900 C CA . ARG A 1 111 ? -9.498 18.164 -31.510 1.00 87.44 111 ARG A CA 1
ATOM 901 C C . ARG A 1 111 ? -8.506 17.332 -30.720 1.00 87.44 111 ARG A C 1
ATOM 903 O O . ARG A 1 111 ? -7.360 17.740 -30.545 1.00 87.44 111 ARG A O 1
ATOM 910 N N . VAL A 1 112 ? -8.959 16.178 -30.247 1.00 85.81 112 VAL A N 1
ATOM 911 C CA . VAL A 1 112 ? -8.111 15.238 -29.512 1.00 85.81 112 VAL A CA 1
ATOM 912 C C . VAL A 1 112 ? -7.431 14.322 -30.517 1.00 85.81 112 VAL A C 1
ATOM 914 O O . VAL A 1 112 ? -8.101 13.655 -31.299 1.00 85.81 112 VAL A O 1
ATOM 917 N N . LEU A 1 113 ? -6.110 14.300 -30.491 1.00 82.88 113 LEU A N 1
ATOM 918 C CA . LEU A 1 113 ? -5.265 13.370 -31.217 1.00 82.88 113 LEU A CA 1
ATOM 919 C C . LEU A 1 113 ? -4.813 12.295 -30.228 1.00 82.88 113 LEU A C 1
ATOM 921 O O . LEU A 1 113 ? -4.210 12.618 -29.204 1.00 82.88 113 LEU A O 1
ATOM 925 N N . GLN A 1 114 ? -5.105 11.026 -30.509 1.00 80.69 114 GLN A N 1
ATOM 926 C CA . GLN A 1 114 ? -4.676 9.910 -29.660 1.00 80.69 114 GLN A CA 1
ATOM 927 C C . GLN A 1 114 ? -3.729 8.988 -30.410 1.00 80.69 114 GLN A C 1
ATOM 929 O O . GLN A 1 114 ? -3.981 8.648 -31.567 1.00 80.69 114 GLN A O 1
ATOM 934 N N . ARG A 1 115 ? -2.652 8.553 -29.757 1.00 77.06 115 ARG A N 1
ATOM 935 C CA . ARG A 1 115 ? -1.749 7.554 -30.334 1.00 77.06 115 ARG A CA 1
ATOM 936 C C . ARG A 1 115 ? -1.217 6.610 -29.252 1.00 77.06 115 ARG A C 1
ATOM 938 O O . ARG A 1 115 ? -0.885 7.073 -28.158 1.00 77.06 115 ARG A O 1
ATOM 945 N N . PRO A 1 116 ? -1.128 5.297 -29.530 1.00 76.19 116 PRO A N 1
ATOM 946 C CA . PRO A 1 116 ? -0.502 4.359 -28.613 1.00 76.19 116 PRO A CA 1
ATOM 947 C C . PRO A 1 116 ? 1.027 4.471 -28.684 1.00 76.19 116 PRO A C 1
ATOM 949 O O . PRO A 1 116 ? 1.630 4.397 -29.760 1.00 76.19 116 PRO A O 1
ATOM 952 N N . ALA A 1 117 ? 1.653 4.610 -27.524 1.00 73.12 117 ALA A N 1
ATOM 953 C CA . ALA A 1 117 ? 3.087 4.495 -27.324 1.00 73.12 117 ALA A CA 1
ATOM 954 C C . ALA A 1 117 ? 3.405 3.184 -26.603 1.00 73.12 117 ALA A C 1
ATOM 956 O O . ALA A 1 117 ? 2.631 2.722 -25.766 1.00 73.12 117 ALA A O 1
ATOM 957 N N . VAL A 1 118 ? 4.540 2.590 -26.949 1.00 73.00 118 VAL A N 1
ATOM 958 C CA . VAL A 1 118 ? 5.073 1.367 -26.356 1.00 73.00 118 VAL A CA 1
ATOM 959 C C . VAL A 1 118 ? 6.269 1.752 -25.498 1.00 73.00 118 VAL A C 1
ATOM 961 O O . VAL A 1 118 ? 7.147 2.499 -25.937 1.00 73.00 118 VAL A O 1
ATOM 964 N N . PHE A 1 119 ? 6.302 1.249 -24.273 1.00 69.12 119 PHE A N 1
ATOM 965 C CA . PHE A 1 119 ? 7.475 1.327 -23.426 1.00 69.12 119 PHE A CA 1
ATOM 966 C C . PHE A 1 119 ? 8.553 0.421 -24.013 1.00 69.12 119 PHE A C 1
ATOM 968 O O . PHE A 1 119 ? 8.369 -0.788 -24.119 1.00 69.12 119 PHE A O 1
ATOM 975 N N . VAL A 1 120 ? 9.668 1.014 -24.417 1.00 68.06 120 VAL A N 1
ATOM 976 C CA . VAL A 1 120 ? 10.812 0.312 -24.984 1.00 68.06 120 VAL A CA 1
ATOM 977 C C . VAL A 1 120 ? 11.974 0.474 -24.009 1.00 68.06 120 VAL A C 1
ATOM 979 O O . VAL A 1 120 ? 12.740 1.435 -24.110 1.00 68.06 120 VAL A O 1
ATOM 982 N N . PRO A 1 121 ? 12.143 -0.471 -23.067 1.00 58.34 121 PRO A N 1
ATOM 983 C CA . PRO A 1 121 ? 13.278 -0.456 -22.153 1.00 58.34 121 PRO A CA 1
ATOM 984 C C . PRO A 1 121 ? 14.614 -0.707 -22.871 1.00 58.34 121 PRO A C 1
ATOM 986 O O . PRO A 1 121 ? 15.675 -0.577 -22.268 1.00 58.34 121 PRO A O 1
ATOM 989 N N . GLU A 1 122 ? 14.598 -1.040 -24.166 1.00 52.72 122 GLU A N 1
ATOM 990 C CA . GLU A 1 122 ? 15.797 -1.306 -24.962 1.00 52.72 122 GLU A CA 1
ATOM 991 C C . GLU A 1 122 ? 16.710 -0.083 -25.150 1.00 52.72 122 GLU A C 1
ATOM 993 O O . GLU A 1 122 ? 17.876 -0.260 -25.482 1.00 52.72 122 GLU A O 1
ATOM 998 N N . SER A 1 123 ? 16.271 1.146 -24.853 1.00 51.41 123 SER A N 1
ATOM 999 C CA . SER A 1 123 ? 17.183 2.300 -24.713 1.00 51.41 123 SER A CA 1
ATOM 1000 C C . SER A 1 123 ? 18.056 2.237 -23.445 1.00 51.41 123 SER A C 1
ATOM 1002 O O . SER A 1 123 ? 19.122 2.843 -23.397 1.00 51.41 123 SER A O 1
ATOM 1004 N N . ILE A 1 124 ? 17.673 1.424 -22.451 1.00 49.41 124 ILE A N 1
ATOM 1005 C CA . ILE A 1 124 ? 18.527 0.939 -21.344 1.00 49.41 124 ILE A CA 1
ATOM 1006 C C . ILE A 1 124 ? 19.313 -0.314 -21.775 1.00 49.41 124 ILE A C 1
ATOM 1008 O O . ILE A 1 124 ? 20.145 -0.828 -21.040 1.00 49.41 124 ILE A O 1
ATOM 1012 N N . SER A 1 125 ? 19.093 -0.829 -22.981 1.00 47.47 125 SER A N 1
ATOM 1013 C CA . SER A 1 125 ? 19.776 -2.021 -23.504 1.00 47.47 125 SER A CA 1
ATOM 1014 C C . SER A 1 125 ? 20.691 -1.721 -24.690 1.00 47.47 125 SER A C 1
ATOM 1016 O O . SER A 1 125 ? 21.353 -2.638 -25.165 1.00 47.47 125 SER A O 1
ATOM 1018 N N . THR A 1 126 ? 20.804 -0.464 -25.145 1.00 35.59 126 THR A N 1
ATOM 1019 C CA . THR A 1 126 ? 21.825 -0.068 -26.123 1.00 35.59 126 THR A CA 1
ATOM 1020 C C . THR A 1 126 ? 23.195 -0.147 -25.458 1.00 35.59 126 THR A C 1
ATOM 1022 O O . THR A 1 126 ? 23.640 0.803 -24.826 1.00 35.59 126 THR A O 1
ATOM 1025 N N . GLU A 1 127 ? 23.785 -1.333 -25.475 1.00 35.59 127 GLU A N 1
ATOM 1026 C CA . GLU A 1 127 ? 24.733 -1.680 -26.522 1.00 35.59 127 GLU A CA 1
ATOM 1027 C C . GLU A 1 127 ? 24.441 -3.114 -26.959 1.00 35.59 127 GLU A C 1
ATOM 1029 O O . GLU A 1 127 ? 24.516 -4.068 -26.179 1.00 35.59 127 GLU A O 1
ATOM 1034 N N . SER A 1 128 ? 24.149 -3.251 -28.249 1.00 36.59 128 SER A N 1
ATOM 1035 C CA . SER A 1 128 ? 24.535 -4.413 -29.029 1.00 36.59 128 SER A CA 1
ATOM 1036 C C . SER A 1 128 ? 26.058 -4.573 -28.953 1.00 36.59 128 SER A C 1
ATOM 1038 O O . SER A 1 128 ? 26.768 -4.316 -29.922 1.00 36.59 128 SER A O 1
ATOM 1040 N N . VAL A 1 129 ? 26.579 -4.989 -27.803 1.00 36.72 129 VAL A N 1
ATOM 1041 C CA . VAL A 1 129 ? 27.831 -5.727 -27.796 1.00 36.72 129 VAL A CA 1
ATOM 1042 C C . VAL A 1 129 ? 27.435 -7.079 -28.356 1.00 36.72 129 VAL A C 1
ATOM 1044 O O . VAL A 1 129 ? 26.796 -7.888 -27.687 1.00 36.72 129 VAL A O 1
ATOM 1047 N N . HIS A 1 130 ? 27.691 -7.251 -29.652 1.00 36.00 130 HIS A N 1
ATOM 1048 C CA . HIS A 1 130 ? 27.957 -8.570 -30.189 1.00 36.00 130 HIS A CA 1
ATOM 1049 C C . HIS A 1 130 ? 29.030 -9.170 -29.283 1.00 36.00 130 HIS A C 1
ATOM 1051 O O . HIS A 1 130 ? 30.205 -8.822 -29.414 1.00 36.00 130 HIS A O 1
ATOM 1057 N N . ASP A 1 131 ? 28.623 -10.018 -28.342 1.00 34.31 131 ASP A N 1
ATOM 1058 C CA . ASP A 1 131 ? 29.542 -10.980 -27.764 1.00 34.31 131 ASP A CA 1
ATOM 1059 C C . ASP A 1 131 ? 29.992 -11.836 -28.944 1.00 34.31 131 ASP A C 1
ATOM 1061 O O . ASP A 1 131 ? 29.275 -12.710 -29.431 1.00 34.31 131 ASP A O 1
ATOM 1065 N N . LYS A 1 132 ? 31.170 -11.503 -29.476 1.00 32.91 132 LYS A N 1
ATOM 1066 C CA . LYS A 1 132 ? 31.929 -12.362 -30.373 1.00 32.91 132 LYS A CA 1
ATOM 1067 C C . LYS A 1 132 ? 32.396 -13.568 -29.564 1.00 32.91 132 LYS A C 1
ATOM 1069 O O . LYS A 1 132 ? 33.573 -13.698 -29.251 1.00 32.91 132 LYS A O 1
ATOM 1074 N N . HIS A 1 133 ? 31.467 -14.443 -29.216 1.00 37.44 133 HIS A N 1
ATOM 1075 C CA . HIS A 1 133 ? 31.768 -15.850 -29.048 1.00 37.44 133 HIS A CA 1
ATOM 1076 C C . HIS A 1 133 ? 31.322 -16.530 -30.338 1.00 37.44 133 HIS A C 1
ATOM 1078 O O . HIS A 1 133 ? 30.218 -17.048 -30.449 1.00 37.44 133 HIS A O 1
ATOM 1084 N N . GLU A 1 134 ? 32.185 -16.450 -31.352 1.00 33.16 134 GLU A N 1
ATOM 1085 C CA . GLU A 1 134 ? 32.091 -17.316 -32.522 1.00 33.16 134 GLU A CA 1
ATOM 1086 C C . GLU A 1 134 ? 32.353 -18.751 -32.049 1.00 33.16 134 GLU A C 1
ATOM 1088 O O . GLU A 1 134 ? 33.492 -19.142 -31.804 1.00 33.16 134 GLU A O 1
ATOM 1093 N N . VAL A 1 135 ? 31.287 -19.531 -31.893 1.00 38.22 135 VAL A N 1
ATOM 1094 C CA . VAL A 1 135 ? 31.352 -20.987 -32.006 1.00 38.22 135 VAL A CA 1
ATOM 1095 C C . VAL A 1 135 ? 30.464 -21.342 -33.190 1.00 38.22 135 VAL A C 1
ATOM 1097 O O . VAL A 1 135 ? 29.250 -21.196 -33.136 1.00 38.22 135 VAL A O 1
ATOM 1100 N N . GLU A 1 136 ? 31.134 -21.669 -34.291 1.00 44.41 136 GLU A N 1
ATOM 1101 C CA . GLU A 1 136 ? 30.661 -22.344 -35.503 1.00 44.41 136 GLU A CA 1
ATOM 1102 C C . GLU A 1 136 ? 29.133 -22.396 -35.738 1.00 44.41 136 GLU A C 1
ATOM 1104 O O . GLU A 1 136 ? 28.447 -23.329 -35.339 1.00 44.41 136 GLU A O 1
ATOM 1109 N N . GLY A 1 137 ? 28.623 -21.444 -36.528 1.00 40.25 137 GLY A N 1
ATOM 1110 C CA . GLY A 1 137 ? 27.622 -21.760 -37.557 1.00 40.25 137 GLY A CA 1
ATOM 1111 C C . GLY A 1 137 ? 26.126 -21.709 -37.223 1.00 40.25 137 GLY A C 1
ATOM 1112 O O . GLY A 1 137 ? 25.346 -21.893 -38.155 1.00 40.25 137 GLY A O 1
ATOM 1113 N N . GLU A 1 138 ? 25.693 -21.394 -35.999 1.00 33.16 138 GLU A N 1
ATOM 1114 C CA . GLU A 1 138 ? 24.265 -21.170 -35.692 1.00 33.16 138 GLU A CA 1
ATOM 1115 C C . GLU A 1 138 ? 24.016 -19.817 -34.990 1.00 33.16 138 GLU A C 1
ATOM 1117 O O . GLU A 1 138 ? 24.842 -19.373 -34.189 1.00 33.16 138 GLU A O 1
ATOM 1122 N N . PRO A 1 139 ? 22.905 -19.107 -35.289 1.00 34.94 139 PRO A N 1
ATOM 1123 C CA . PRO A 1 139 ? 22.570 -17.859 -34.611 1.00 34.94 139 PRO A CA 1
ATOM 1124 C C . PRO A 1 139 ? 22.313 -18.142 -33.127 1.00 34.94 139 PRO A C 1
ATOM 1126 O O . PRO A 1 139 ? 21.386 -18.868 -32.787 1.00 34.94 139 PRO A O 1
ATOM 1129 N N . ILE A 1 140 ? 23.132 -17.560 -32.246 1.00 41.69 140 ILE A N 1
ATOM 1130 C CA . ILE A 1 140 ? 22.985 -17.687 -30.792 1.00 41.69 140 ILE A CA 1
ATOM 1131 C C . ILE A 1 140 ? 21.609 -17.129 -30.403 1.00 41.69 140 ILE A C 1
ATOM 1133 O O . ILE A 1 140 ? 21.394 -15.913 -30.401 1.00 41.69 140 ILE A O 1
ATOM 1137 N N . GLU A 1 141 ? 20.664 -18.020 -30.103 1.00 45.75 141 GLU A N 1
ATOM 1138 C CA . GLU A 1 141 ? 19.391 -17.662 -29.488 1.00 45.75 141 GLU A CA 1
ATOM 1139 C C . GLU A 1 141 ? 19.683 -16.868 -28.207 1.00 45.75 141 GLU A C 1
ATOM 1141 O O . GLU A 1 141 ? 20.506 -17.273 -27.389 1.00 45.75 141 GLU A O 1
ATOM 1146 N N . GLN A 1 142 ? 19.050 -15.700 -28.049 1.00 55.78 142 GLN A N 1
ATOM 1147 C CA . GLN A 1 142 ? 19.206 -14.847 -26.868 1.00 55.78 142 GLN A CA 1
ATOM 1148 C C . GLN A 1 142 ? 19.122 -15.680 -25.581 1.00 55.78 142 GLN A C 1
ATOM 1150 O O . GLN A 1 142 ? 18.082 -16.276 -25.303 1.00 55.78 142 GLN A O 1
ATOM 1155 N N . GLY A 1 143 ? 20.203 -15.684 -24.794 1.00 61.03 143 GLY A N 1
ATOM 1156 C CA . GLY A 1 143 ? 20.277 -16.410 -23.526 1.00 61.03 143 GLY A CA 1
ATOM 1157 C C . GLY A 1 143 ? 19.145 -16.070 -22.550 1.00 61.03 143 GLY A C 1
ATOM 1158 O O . GLY A 1 143 ? 18.389 -15.106 -22.729 1.00 61.03 143 GLY A O 1
ATOM 1159 N N . CYS A 1 144 ? 19.027 -16.874 -21.491 1.00 70.38 144 CYS A N 1
ATOM 1160 C CA . CYS A 1 144 ? 17.923 -16.791 -20.536 1.00 70.38 144 CYS A CA 1
ATOM 1161 C C . CYS A 1 144 ? 17.727 -15.359 -20.008 1.00 70.38 144 CYS A C 1
ATOM 1163 O O . CYS A 1 144 ? 18.645 -14.724 -19.490 1.00 70.38 144 CYS A O 1
ATOM 1165 N N . ARG A 1 145 ? 16.500 -14.834 -20.118 1.00 72.06 145 ARG A N 1
ATOM 1166 C CA . ARG A 1 145 ? 16.200 -13.445 -19.740 1.00 72.06 145 ARG A CA 1
ATOM 1167 C C . ARG A 1 145 ? 15.857 -13.277 -18.255 1.00 72.06 145 ARG A C 1
ATOM 1169 O O . ARG A 1 145 ? 15.746 -12.146 -17.813 1.00 72.06 145 ARG A O 1
ATOM 1176 N N . ASN A 1 146 ? 15.713 -14.352 -17.485 1.00 79.25 146 ASN A N 1
ATOM 1177 C CA . ASN A 1 146 ? 15.250 -14.293 -16.095 1.00 79.25 146 ASN A CA 1
ATOM 1178 C C . ASN A 1 146 ? 16.249 -13.623 -15.127 1.00 79.25 146 ASN A C 1
ATOM 1180 O O . ASN A 1 146 ? 17.459 -13.828 -15.222 1.00 79.25 146 ASN A O 1
ATOM 1184 N N . CYS A 1 147 ? 15.710 -12.862 -14.169 1.00 83.12 147 CYS A N 1
ATOM 1185 C CA . CYS A 1 147 ? 16.437 -12.066 -13.175 1.00 83.12 147 CYS A CA 1
ATOM 1186 C C . CYS A 1 147 ? 15.782 -12.211 -11.791 1.00 83.12 147 CYS A C 1
ATOM 1188 O O . CYS A 1 147 ? 14.589 -12.511 -11.691 1.00 83.12 147 CYS A O 1
ATOM 1190 N N . ASP A 1 148 ? 16.536 -11.955 -10.730 1.00 87.94 148 ASP A N 1
ATOM 1191 C CA . ASP A 1 148 ? 16.085 -11.976 -9.342 1.00 87.94 148 ASP A CA 1
ATOM 1192 C C . ASP A 1 148 ? 14.908 -11.014 -9.098 1.00 87.94 148 ASP A C 1
ATOM 1194 O O . ASP A 1 148 ? 15.018 -9.789 -9.182 1.00 87.94 148 ASP A O 1
ATOM 1198 N N . SER A 1 149 ? 13.753 -11.584 -8.759 1.00 87.44 149 SER A N 1
ATOM 1199 C CA . SER A 1 149 ? 12.524 -10.838 -8.481 1.00 87.44 149 SER A CA 1
ATOM 1200 C C . SER A 1 149 ? 12.592 -9.950 -7.235 1.00 87.44 149 SER A C 1
ATOM 1202 O O . SER A 1 149 ? 11.885 -8.944 -7.175 1.00 87.44 149 SER A O 1
ATOM 1204 N N . LYS A 1 150 ? 13.379 -10.305 -6.214 1.00 86.75 150 LYS A N 1
ATOM 1205 C CA . LYS A 1 150 ? 13.503 -9.535 -4.973 1.00 86.75 150 LYS A CA 1
ATOM 1206 C C . LYS A 1 150 ? 14.336 -8.288 -5.232 1.00 86.75 150 LYS A C 1
ATOM 1208 O O . LYS A 1 150 ? 13.843 -7.193 -4.972 1.00 86.75 150 LYS A O 1
ATOM 1213 N N . ALA A 1 151 ? 15.498 -8.439 -5.870 1.00 87.06 151 ALA A N 1
ATOM 1214 C CA . ALA A 1 151 ? 16.333 -7.307 -6.280 1.00 87.06 151 ALA A CA 1
ATOM 1215 C C . ALA A 1 151 ? 15.562 -6.321 -7.178 1.00 87.06 151 ALA A C 1
ATOM 1217 O O . ALA A 1 151 ? 15.612 -5.106 -6.976 1.00 87.06 151 ALA A O 1
ATOM 1218 N N . VAL A 1 152 ? 14.779 -6.841 -8.131 1.00 87.88 152 VAL A N 1
ATOM 1219 C CA . VAL A 1 152 ? 13.944 -6.018 -9.018 1.00 87.88 152 VAL A CA 1
ATOM 1220 C C . VAL A 1 152 ? 12.815 -5.313 -8.263 1.00 87.88 152 VAL A C 1
ATOM 1222 O O . VAL A 1 152 ? 12.591 -4.122 -8.490 1.00 87.88 152 VAL A O 1
ATOM 1225 N N . ARG A 1 153 ? 12.104 -6.003 -7.361 1.00 85.88 153 ARG A N 1
ATOM 1226 C CA . ARG A 1 153 ? 11.030 -5.394 -6.554 1.00 85.88 153 ARG A CA 1
ATOM 1227 C C . ARG A 1 153 ? 11.560 -4.310 -5.621 1.00 85.88 153 ARG A C 1
ATOM 1229 O O . ARG A 1 153 ? 10.948 -3.244 -5.541 1.00 85.88 153 ARG A O 1
ATOM 1236 N N . ASP A 1 154 ? 12.685 -4.557 -4.957 1.00 85.75 154 ASP A N 1
ATOM 1237 C CA . ASP A 1 154 ? 13.298 -3.592 -4.045 1.00 85.75 154 ASP A CA 1
ATOM 1238 C C . ASP A 1 154 ? 13.755 -2.339 -4.791 1.00 85.75 154 ASP A C 1
ATOM 1240 O O . ASP A 1 154 ? 13.398 -1.227 -4.398 1.00 85.75 154 ASP A O 1
ATOM 1244 N N . LEU A 1 155 ? 14.434 -2.494 -5.933 1.00 86.81 155 LEU A N 1
ATOM 1245 C CA . LEU A 1 155 ? 14.808 -1.348 -6.757 1.00 86.81 155 LEU A CA 1
ATOM 1246 C C . LEU A 1 155 ? 13.570 -0.603 -7.283 1.00 86.81 155 LEU A C 1
ATOM 1248 O O . LEU A 1 155 ? 13.513 0.621 -7.198 1.00 86.81 155 LEU A O 1
ATOM 1252 N N . ALA A 1 156 ? 12.540 -1.306 -7.763 1.00 87.12 156 ALA A N 1
ATOM 1253 C CA . ALA A 1 156 ? 11.302 -0.678 -8.234 1.00 87.12 156 ALA A CA 1
ATOM 1254 C C . ALA A 1 156 ? 10.591 0.141 -7.137 1.00 87.12 156 ALA A C 1
ATOM 1256 O O . ALA A 1 156 ? 10.043 1.209 -7.433 1.00 87.12 156 ALA A O 1
ATOM 1257 N N . ARG A 1 157 ? 10.616 -0.332 -5.882 1.00 85.56 157 ARG A N 1
ATOM 1258 C CA . ARG A 1 157 ? 10.105 0.398 -4.709 1.00 85.56 157 ARG A CA 1
ATOM 1259 C C . ARG A 1 157 ? 10.913 1.671 -4.457 1.00 85.56 157 ARG A C 1
ATOM 1261 O O . ARG A 1 157 ? 10.331 2.753 -4.412 1.00 85.56 157 ARG A O 1
ATOM 1268 N N . VAL A 1 158 ? 12.238 1.558 -4.401 1.00 85.38 158 VAL A N 1
ATOM 1269 C CA . VAL A 1 158 ? 13.156 2.692 -4.191 1.00 85.38 158 VAL A CA 1
ATOM 1270 C C . VAL A 1 158 ? 12.963 3.768 -5.264 1.00 85.38 158 VAL A C 1
ATOM 1272 O O . VAL A 1 158 ? 12.883 4.953 -4.948 1.00 85.38 158 VAL A O 1
ATOM 1275 N N . LEU A 1 159 ? 12.812 3.381 -6.535 1.00 87.38 159 LEU A N 1
ATOM 1276 C CA . LEU A 1 159 ? 12.570 4.330 -7.628 1.00 87.38 159 LEU A CA 1
ATOM 1277 C C . LEU A 1 159 ? 11.262 5.113 -7.459 1.00 87.38 159 LEU A C 1
ATOM 1279 O O . LEU A 1 159 ? 11.228 6.316 -7.730 1.00 87.38 159 LEU A O 1
ATOM 1283 N N . LEU A 1 160 ? 10.192 4.455 -7.002 1.00 86.50 160 LEU A N 1
ATOM 1284 C CA . LEU A 1 160 ? 8.926 5.127 -6.711 1.00 86.50 160 LEU A CA 1
ATOM 1285 C C . LEU A 1 160 ? 9.071 6.109 -5.547 1.00 86.50 160 LEU A C 1
ATOM 1287 O O . LEU A 1 160 ? 8.561 7.225 -5.623 1.00 86.50 160 LEU A O 1
ATOM 1291 N N . GLU A 1 161 ? 9.761 5.706 -4.484 1.00 82.25 161 GLU A N 1
ATOM 1292 C CA . GLU A 1 161 ? 9.967 6.535 -3.296 1.00 82.25 161 GLU A CA 1
ATOM 1293 C C . GLU A 1 161 ? 10.813 7.772 -3.596 1.00 82.25 161 GLU A C 1
ATOM 1295 O O . GLU A 1 161 ? 10.460 8.871 -3.164 1.00 82.25 161 GLU A O 1
ATOM 1300 N N . VAL A 1 162 ? 11.880 7.627 -4.388 1.00 82.69 162 VAL A N 1
ATOM 1301 C CA . VAL A 1 162 ? 12.698 8.755 -4.859 1.00 82.69 162 VAL A CA 1
ATOM 1302 C C . VAL A 1 162 ? 11.851 9.714 -5.691 1.00 82.69 162 VAL A C 1
ATOM 1304 O O . VAL A 1 162 ? 11.857 10.918 -5.426 1.00 82.69 162 VAL A O 1
ATOM 1307 N N . LEU A 1 163 ? 11.080 9.201 -6.657 1.00 84.31 163 LEU A N 1
ATOM 1308 C CA . LEU A 1 163 ? 10.214 10.033 -7.494 1.00 84.31 163 LEU A CA 1
ATOM 1309 C C . LEU A 1 163 ? 9.160 10.768 -6.656 1.00 84.31 163 LEU A C 1
ATOM 1311 O O . LEU A 1 163 ? 8.983 11.976 -6.816 1.00 84.31 163 LEU A O 1
ATOM 1315 N N . ALA A 1 164 ? 8.494 10.062 -5.741 1.00 81.75 164 ALA A N 1
ATOM 1316 C CA . ALA A 1 164 ? 7.494 10.631 -4.846 1.00 81.75 164 ALA A CA 1
ATOM 1317 C C . ALA A 1 164 ? 8.086 11.720 -3.951 1.00 81.75 164 ALA A C 1
ATOM 1319 O O . ALA A 1 164 ? 7.525 12.810 -3.838 1.00 81.75 164 ALA A O 1
ATOM 1320 N N . PHE A 1 165 ? 9.255 11.466 -3.373 1.00 77.00 165 PHE A N 1
ATOM 1321 C CA . PHE A 1 165 ? 9.939 12.421 -2.518 1.00 77.00 165 PHE A CA 1
ATOM 1322 C C . PHE A 1 165 ? 10.348 13.695 -3.270 1.00 77.00 165 PHE A C 1
ATOM 1324 O O . PHE A 1 165 ? 10.018 14.803 -2.839 1.00 77.00 165 PHE A O 1
ATOM 1331 N N . VAL A 1 166 ? 11.014 13.559 -4.421 1.00 77.69 166 VAL A N 1
ATOM 1332 C CA . VAL A 1 166 ? 11.450 14.714 -5.226 1.00 77.69 166 VAL A CA 1
ATOM 1333 C C . VAL A 1 166 ? 10.245 15.497 -5.755 1.00 77.69 166 VAL A C 1
ATOM 1335 O O . VAL A 1 166 ? 10.276 16.731 -5.796 1.00 77.69 166 VAL A O 1
ATOM 1338 N N . ALA A 1 167 ? 9.155 14.810 -6.099 1.00 78.25 167 ALA A N 1
ATOM 1339 C CA . ALA A 1 167 ? 7.918 15.443 -6.530 1.00 78.25 167 ALA A CA 1
ATOM 1340 C C . ALA A 1 167 ? 7.269 16.284 -5.425 1.00 78.25 167 ALA A C 1
ATOM 1342 O O . ALA A 1 167 ? 6.915 17.428 -5.703 1.00 78.25 167 ALA A O 1
ATOM 1343 N N . ILE A 1 168 ? 7.178 15.781 -4.185 1.00 73.44 168 ILE A N 1
ATOM 1344 C CA . ILE A 1 168 ? 6.661 16.548 -3.033 1.00 73.44 168 ILE A CA 1
ATOM 1345 C C . ILE A 1 168 ? 7.461 17.843 -2.860 1.00 73.44 168 ILE A C 1
ATOM 1347 O O . ILE A 1 168 ? 6.883 18.922 -2.735 1.00 73.44 168 ILE A O 1
ATOM 1351 N N . ILE A 1 169 ? 8.790 17.754 -2.917 1.00 68.44 169 ILE A N 1
ATOM 1352 C CA . ILE A 1 169 ? 9.686 18.905 -2.728 1.00 68.44 169 ILE A CA 1
ATOM 1353 C C . ILE A 1 169 ? 9.567 19.921 -3.864 1.00 68.44 169 ILE A C 1
ATOM 1355 O O . ILE A 1 169 ? 9.693 21.124 -3.642 1.00 68.44 169 ILE A O 1
ATOM 1359 N N . SER A 1 170 ? 9.285 19.449 -5.074 1.00 68.12 170 SER A N 1
ATOM 1360 C CA . SER A 1 170 ? 9.153 20.298 -6.256 1.00 68.12 170 SER A CA 1
ATOM 1361 C C . SER A 1 170 ? 7.815 21.048 -6.326 1.00 68.12 170 SER A C 1
ATOM 1363 O O . SER A 1 170 ? 7.623 21.827 -7.260 1.00 68.12 170 SER A O 1
ATOM 1365 N N . THR A 1 171 ? 6.879 20.838 -5.386 1.00 65.81 171 THR A N 1
ATOM 1366 C CA . THR A 1 171 ? 5.589 21.550 -5.365 1.00 65.81 171 THR A CA 1
ATOM 1367 C C . THR A 1 171 ? 5.722 22.963 -4.778 1.00 65.81 171 THR A C 1
ATOM 1369 O O . THR A 1 171 ? 6.054 23.134 -3.603 1.00 65.81 171 THR A O 1
ATOM 1372 N N . PRO A 1 172 ? 5.448 24.028 -5.554 1.00 53.66 172 PRO A N 1
ATOM 1373 C CA . PRO A 1 172 ? 5.462 25.381 -5.023 1.00 53.66 172 PRO A CA 1
ATOM 1374 C C . PRO A 1 172 ? 4.133 25.693 -4.315 1.00 53.66 172 PRO A C 1
ATOM 1376 O O . PRO A 1 172 ? 3.079 25.675 -4.942 1.00 53.66 172 PRO A O 1
ATOM 1379 N N . LYS A 1 173 ? 4.201 26.050 -3.022 1.00 53.25 173 LYS A N 1
ATOM 1380 C CA . LYS A 1 173 ? 3.096 26.599 -2.203 1.00 53.25 173 LYS A CA 1
ATOM 1381 C C . LYS A 1 173 ? 1.798 25.764 -2.217 1.00 53.25 173 LYS A C 1
ATOM 1383 O O . LYS A 1 173 ? 0.792 26.176 -2.787 1.00 53.25 173 LYS A O 1
ATOM 1388 N N . ALA A 1 174 ? 1.742 24.703 -1.415 1.00 46.00 174 ALA A N 1
ATOM 1389 C CA . ALA A 1 174 ? 0.499 24.452 -0.691 1.00 46.00 174 ALA A CA 1
ATOM 1390 C C . ALA A 1 174 ? 0.408 25.542 0.390 1.00 46.00 174 ALA A C 1
ATOM 1392 O O . ALA A 1 174 ? 1.197 25.553 1.334 1.00 46.00 174 ALA A O 1
ATOM 1393 N N . SER A 1 175 ? -0.463 26.537 0.195 1.00 39.94 175 SER A N 1
ATOM 1394 C CA . SER A 1 175 ? -0.812 27.482 1.258 1.00 39.94 175 SER A CA 1
ATOM 1395 C C . SER A 1 175 ? -1.201 26.661 2.480 1.00 39.94 175 SER A C 1
ATOM 1397 O O . SER A 1 175 ? -2.131 25.863 2.400 1.00 39.94 175 SER A O 1
ATOM 1399 N N . ALA A 1 176 ? -0.461 26.816 3.575 1.00 42.22 176 ALA A N 1
ATOM 1400 C CA . ALA A 1 176 ? -0.782 26.207 4.850 1.00 42.22 176 ALA A CA 1
ATOM 1401 C C . ALA A 1 176 ? -2.111 26.790 5.347 1.00 42.22 176 ALA A C 1
ATOM 1403 O O . ALA A 1 176 ? -2.142 27.757 6.102 1.00 42.22 176 ALA A O 1
ATOM 1404 N N . THR A 1 177 ? -3.231 26.232 4.896 1.00 40.19 177 THR A N 1
ATOM 1405 C CA . THR A 1 177 ? -4.462 26.290 5.670 1.00 40.19 177 THR A CA 1
ATOM 1406 C C . THR A 1 177 ? -4.234 25.386 6.865 1.00 40.19 177 THR A C 1
ATOM 1408 O O . THR A 1 177 ? -4.045 24.181 6.717 1.00 40.19 177 THR A O 1
ATOM 1411 N N . THR A 1 178 ? -4.186 26.006 8.036 1.00 41.84 178 THR A N 1
ATOM 1412 C CA . THR A 1 178 ? -4.173 25.390 9.359 1.00 41.84 178 THR A CA 1
ATOM 1413 C C . THR A 1 178 ? -5.418 24.514 9.532 1.00 41.84 178 THR A C 1
ATOM 1415 O O . THR A 1 178 ? -6.422 24.952 10.085 1.00 41.84 178 THR A O 1
ATOM 1418 N N . GLY A 1 179 ? -5.386 23.304 8.985 1.00 41.19 179 GLY A N 1
ATOM 1419 C CA . GLY A 1 179 ? -6.360 22.247 9.220 1.00 41.19 179 GLY A CA 1
ATOM 1420 C C . GLY A 1 179 ? -5.614 21.060 9.809 1.00 41.19 179 GLY A C 1
ATOM 1421 O O . GLY A 1 179 ? -4.626 20.613 9.234 1.00 41.19 179 GLY A O 1
ATOM 1422 N N . SER A 1 180 ? -6.050 20.592 10.973 1.00 44.03 180 SER A N 1
ATOM 1423 C CA . SER A 1 180 ? -5.429 19.529 11.773 1.00 44.03 180 SER A CA 1
ATOM 1424 C C . SER A 1 180 ? -5.521 18.123 11.165 1.00 44.03 180 SER A C 1
ATOM 1426 O O . SER A 1 180 ? -5.077 17.168 11.796 1.00 44.03 180 SER A O 1
ATOM 1428 N N . ASP A 1 181 ? -6.061 17.987 9.953 1.00 46.72 181 ASP A N 1
ATOM 1429 C CA . ASP A 1 181 ? -6.381 16.694 9.355 1.00 46.72 181 ASP A CA 1
ATOM 1430 C C . ASP A 1 181 ? -5.373 16.348 8.249 1.00 46.72 181 ASP A C 1
ATOM 1432 O O . ASP A 1 181 ? -5.352 16.951 7.170 1.00 46.72 181 ASP A O 1
ATOM 1436 N N . ALA A 1 182 ? -4.523 15.351 8.516 1.00 50.03 182 ALA A N 1
ATOM 1437 C CA . ALA A 1 182 ? -3.477 14.874 7.604 1.00 50.03 182 ALA A CA 1
ATOM 1438 C C . ALA A 1 182 ? -4.020 14.413 6.230 1.00 50.03 182 ALA A C 1
ATOM 1440 O O . ALA A 1 182 ? -3.329 14.526 5.209 1.00 50.03 182 ALA A O 1
ATOM 1441 N N . ASP A 1 183 ? -5.275 13.963 6.183 1.00 48.28 183 ASP A N 1
ATOM 1442 C CA . ASP A 1 183 ? -5.947 13.509 4.962 1.00 48.28 183 ASP A CA 1
ATOM 1443 C C . ASP A 1 183 ? -6.308 14.675 4.021 1.00 48.28 183 ASP A C 1
ATOM 1445 O O . ASP A 1 183 ? -6.148 14.574 2.801 1.00 48.28 183 ASP A O 1
ATOM 1449 N N . ALA A 1 184 ? -6.697 15.832 4.570 1.00 50.25 184 ALA A N 1
ATOM 1450 C CA . ALA A 1 184 ? -7.006 17.029 3.783 1.00 50.25 184 ALA A CA 1
ATOM 1451 C C . ALA A 1 184 ? -5.739 17.661 3.175 1.00 50.25 184 ALA A C 1
ATOM 1453 O O . ALA A 1 184 ? -5.755 18.156 2.044 1.00 50.25 184 ALA A O 1
ATOM 1454 N N . VAL A 1 185 ? -4.615 17.595 3.897 1.00 54.72 185 VAL A N 1
ATOM 1455 C CA . VAL A 1 185 ? -3.302 18.040 3.403 1.00 54.72 185 VAL A CA 1
ATOM 1456 C C . VAL A 1 185 ? -2.818 17.138 2.262 1.00 54.72 185 VAL A C 1
ATOM 1458 O O . VAL A 1 185 ? -2.377 17.651 1.233 1.00 54.72 185 VAL A O 1
ATOM 1461 N N . SER A 1 186 ? -2.972 15.814 2.391 1.00 55.56 186 SER A N 1
ATOM 1462 C CA . SER A 1 186 ? -2.607 14.839 1.348 1.00 55.56 186 SER A CA 1
ATOM 1463 C C . SER A 1 186 ? -3.337 15.092 0.028 1.00 55.56 186 SER A C 1
ATOM 1465 O O . SER A 1 186 ? -2.706 15.147 -1.028 1.00 55.56 186 SER A O 1
ATOM 1467 N N . SER A 1 187 ? -4.656 15.308 0.078 1.00 55.38 187 SER A N 1
ATOM 1468 C CA . SER A 1 187 ? -5.476 15.549 -1.117 1.00 55.38 187 SER A CA 1
ATOM 1469 C C . SER A 1 187 ? -5.115 16.863 -1.826 1.00 55.38 187 SER A C 1
ATOM 1471 O O . SER A 1 187 ? -5.046 16.911 -3.055 1.00 55.38 187 SER A O 1
ATOM 1473 N N . ASN A 1 188 ? -4.834 17.929 -1.070 1.00 56.19 188 ASN A N 1
ATOM 1474 C CA . ASN A 1 188 ? -4.464 19.232 -1.631 1.00 56.19 188 ASN A CA 1
ATOM 1475 C C . ASN A 1 188 ? -3.051 19.235 -2.239 1.00 56.19 188 ASN A C 1
ATOM 1477 O O . ASN A 1 188 ? -2.830 19.818 -3.303 1.00 56.19 188 ASN A O 1
ATOM 1481 N N . VAL A 1 189 ? -2.089 18.553 -1.609 1.00 58.38 189 VAL A N 1
ATOM 1482 C CA . VAL A 1 189 ? -0.737 18.372 -2.169 1.00 58.38 189 VAL A CA 1
ATOM 1483 C C . VAL A 1 189 ? -0.780 17.500 -3.430 1.00 58.38 189 VAL A C 1
ATOM 1485 O O . VAL A 1 189 ? -0.083 17.770 -4.406 1.00 58.38 189 VAL A O 1
ATOM 1488 N N . LEU A 1 190 ? -1.654 16.495 -3.471 1.00 58.34 190 LEU A N 1
ATOM 1489 C CA . LEU A 1 190 ? -1.767 15.608 -4.623 1.00 58.34 190 LEU A CA 1
ATOM 1490 C C . LEU A 1 190 ? -2.404 16.266 -5.858 1.00 58.34 190 LEU A C 1
ATOM 1492 O O . LEU A 1 190 ? -2.004 15.986 -6.994 1.00 58.34 190 LEU A O 1
ATOM 1496 N N . ALA A 1 191 ? -3.358 17.171 -5.640 1.00 59.31 191 ALA A N 1
ATOM 1497 C CA . ALA A 1 191 ? -3.992 17.955 -6.698 1.00 59.31 191 ALA A CA 1
ATOM 1498 C C . ALA A 1 191 ? -3.089 19.078 -7.245 1.00 59.31 191 ALA A C 1
ATOM 1500 O O . ALA A 1 191 ? -3.284 19.537 -8.369 1.00 59.31 191 ALA A O 1
ATOM 1501 N N . THR A 1 192 ? -2.099 19.532 -6.470 1.00 59.69 192 THR A N 1
ATOM 1502 C CA . THR A 1 192 ? -1.232 20.663 -6.847 1.00 59.69 192 THR A CA 1
ATOM 1503 C C . THR A 1 192 ? -0.030 20.260 -7.700 1.00 59.69 192 THR A C 1
ATOM 1505 O O . THR A 1 192 ? 0.556 21.115 -8.371 1.00 59.69 192 THR A O 1
ATOM 1508 N N . VAL A 1 193 ? 0.331 18.973 -7.740 1.00 67.50 193 VAL A N 1
ATOM 1509 C CA . VAL A 1 193 ? 1.434 18.496 -8.585 1.00 67.50 193 VAL A CA 1
ATOM 1510 C C . VAL A 1 193 ? 0.940 18.319 -10.015 1.00 67.50 193 VAL A C 1
ATOM 1512 O O . VAL A 1 193 ? 0.137 17.434 -10.319 1.00 67.50 193 VAL A O 1
ATOM 1515 N N . LYS A 1 194 ? 1.463 19.157 -10.911 1.00 68.88 194 LYS A N 1
ATOM 1516 C CA . LYS A 1 194 ? 1.239 19.027 -12.352 1.00 68.88 194 LYS A CA 1
ATOM 1517 C C . LYS A 1 194 ? 1.943 17.777 -12.884 1.00 68.88 194 LYS A C 1
ATOM 1519 O O . LYS A 1 194 ? 3.121 17.567 -12.582 1.00 68.88 194 LYS A O 1
ATOM 1524 N N . ASP A 1 195 ? 1.260 17.011 -13.737 1.00 69.50 195 ASP A N 1
ATOM 1525 C CA . ASP A 1 195 ? 1.801 15.790 -14.366 1.00 69.50 195 ASP A CA 1
ATOM 1526 C C . ASP A 1 195 ? 3.110 16.057 -15.123 1.00 69.50 195 ASP A C 1
ATOM 1528 O O . ASP A 1 195 ? 4.022 15.238 -15.138 1.00 69.50 195 ASP A O 1
ATOM 1532 N N . THR A 1 196 ? 3.265 17.264 -15.655 1.00 67.31 196 THR A N 1
ATOM 1533 C CA . THR A 1 196 ? 4.471 17.714 -16.352 1.00 67.31 196 THR A CA 1
ATOM 1534 C C . THR A 1 196 ? 5.713 17.759 -15.462 1.00 67.31 196 THR A C 1
ATOM 1536 O O . THR A 1 196 ? 6.817 17.455 -15.907 1.00 67.31 196 THR A O 1
ATOM 1539 N N . THR A 1 197 ? 5.555 18.150 -14.193 1.00 73.00 197 THR A N 1
ATOM 1540 C CA . THR A 1 197 ? 6.666 18.178 -13.233 1.00 73.00 197 THR A CA 1
ATOM 1541 C C . THR A 1 197 ? 7.078 16.754 -12.876 1.00 73.00 197 THR A C 1
ATOM 1543 O O . THR A 1 197 ? 8.272 16.474 -12.800 1.00 73.00 197 THR A O 1
ATOM 1546 N N . LEU A 1 198 ? 6.103 15.848 -12.729 1.00 76.44 198 LEU A N 1
ATOM 1547 C CA . LEU A 1 198 ? 6.353 14.424 -12.499 1.00 76.44 198 LEU A CA 1
ATOM 1548 C C . LEU A 1 198 ? 7.097 13.789 -13.674 1.00 76.44 198 LEU A C 1
ATOM 1550 O O . LEU A 1 198 ? 8.083 13.092 -13.450 1.00 76.44 198 LEU A O 1
ATOM 1554 N N . LEU A 1 199 ? 6.666 14.066 -14.908 1.00 75.44 199 LEU A N 1
ATOM 1555 C CA . LEU A 1 199 ? 7.321 13.560 -16.115 1.00 75.44 199 LEU A CA 1
ATOM 1556 C C . LEU A 1 199 ? 8.765 14.050 -16.219 1.00 75.44 199 LEU A C 1
ATOM 1558 O O . LEU A 1 199 ? 9.651 13.235 -16.435 1.00 75.44 199 LEU A O 1
ATOM 1562 N N . ARG A 1 200 ? 9.033 15.338 -15.962 1.00 78.69 200 ARG A N 1
ATOM 1563 C CA . ARG A 1 200 ? 10.408 15.865 -15.969 1.00 78.69 200 ARG A CA 1
ATOM 1564 C C . ARG A 1 200 ? 11.306 15.168 -14.943 1.00 78.69 200 ARG A C 1
ATOM 1566 O O . ARG A 1 200 ? 12.405 14.746 -15.285 1.00 78.69 200 ARG A O 1
ATOM 1573 N N . ILE A 1 201 ? 10.846 15.034 -13.696 1.00 78.88 201 ILE A N 1
ATOM 1574 C CA . ILE A 1 201 ? 11.627 14.372 -12.636 1.00 78.88 201 ILE A CA 1
ATOM 1575 C C . ILE A 1 201 ? 11.862 12.898 -12.991 1.00 78.88 201 ILE A C 1
ATOM 1577 O O . ILE A 1 201 ? 12.957 12.380 -12.784 1.00 78.88 201 ILE A O 1
ATOM 1581 N N . LYS A 1 202 ? 10.853 12.230 -13.557 1.00 83.12 202 LYS A N 1
ATOM 1582 C CA . LYS A 1 202 ? 10.964 10.858 -14.054 1.00 83.12 202 LYS A CA 1
ATOM 1583 C C . LYS A 1 202 ? 12.014 10.744 -15.166 1.00 83.12 202 LYS A C 1
ATOM 1585 O O . LYS A 1 202 ? 12.840 9.842 -15.090 1.00 83.12 202 LYS A O 1
ATOM 1590 N N . SER A 1 203 ? 12.042 11.654 -16.141 1.00 79.06 203 SER A N 1
ATOM 1591 C CA . SER A 1 203 ? 13.076 11.683 -17.187 1.00 79.06 203 SER A CA 1
ATOM 1592 C C . SER A 1 203 ? 14.480 11.859 -16.601 1.00 79.06 203 SER A C 1
ATOM 1594 O O . SER A 1 203 ? 15.386 11.102 -16.942 1.00 79.06 203 SER A O 1
ATOM 1596 N N . GLU A 1 204 ? 14.654 12.793 -15.659 1.00 82.38 204 GLU A N 1
ATOM 1597 C CA . GLU A 1 204 ? 15.935 13.005 -14.967 1.00 82.38 204 GLU A CA 1
ATOM 1598 C C . GLU A 1 204 ? 16.381 11.749 -14.191 1.00 82.38 204 GLU A C 1
ATOM 1600 O O . GLU A 1 204 ? 17.562 11.399 -14.197 1.00 82.38 204 GLU A O 1
ATOM 1605 N N . LEU A 1 205 ? 15.438 11.042 -13.556 1.00 84.56 205 LEU A N 1
ATOM 1606 C CA . LEU A 1 205 ? 15.695 9.782 -12.854 1.00 84.56 205 LEU A CA 1
ATOM 1607 C C . LEU A 1 205 ? 16.101 8.659 -13.823 1.00 84.56 205 LEU A C 1
ATOM 1609 O O . LEU A 1 205 ? 17.046 7.922 -13.549 1.00 84.56 205 LEU A O 1
ATOM 1613 N N . VAL A 1 206 ? 15.422 8.535 -14.965 1.00 81.88 206 VAL A N 1
ATOM 1614 C CA . VAL A 1 206 ? 15.753 7.557 -16.016 1.00 81.88 206 VAL A CA 1
ATOM 1615 C C . VAL A 1 206 ? 17.165 7.800 -16.554 1.00 81.88 206 VAL A C 1
ATOM 1617 O O . VAL A 1 206 ? 17.963 6.867 -16.633 1.00 81.88 206 VAL A O 1
ATOM 1620 N N . GLU A 1 207 ? 17.509 9.046 -16.881 1.00 81.12 207 GLU A N 1
ATOM 1621 C CA . GLU A 1 207 ? 18.857 9.400 -17.338 1.00 81.12 207 GLU A CA 1
ATOM 1622 C C . GLU A 1 207 ? 19.924 9.111 -16.280 1.00 81.12 207 GLU A C 1
ATOM 1624 O O . GLU A 1 207 ? 21.024 8.652 -16.603 1.00 81.12 207 GLU A O 1
ATOM 1629 N N . PHE A 1 208 ? 19.609 9.366 -15.010 1.00 84.25 208 PHE A N 1
ATOM 1630 C CA . PHE A 1 208 ? 20.499 9.048 -13.904 1.00 84.25 208 PHE A CA 1
ATOM 1631 C C . PHE A 1 208 ? 20.770 7.542 -13.812 1.00 84.25 208 PHE A C 1
ATOM 1633 O O . PHE A 1 208 ? 21.927 7.136 -13.674 1.00 84.25 208 PHE A O 1
ATOM 1640 N N . LEU A 1 209 ? 19.735 6.708 -13.943 1.00 82.94 209 LEU A N 1
ATOM 1641 C CA . LEU A 1 209 ? 19.881 5.251 -13.966 1.00 82.94 209 LEU A CA 1
ATOM 1642 C C . LEU A 1 209 ? 20.706 4.778 -15.159 1.00 82.94 209 LEU A C 1
ATOM 1644 O O . LEU A 1 209 ? 21.587 3.940 -14.995 1.00 82.94 209 LEU A O 1
ATOM 1648 N N . LEU A 1 210 ? 20.484 5.338 -16.349 1.00 77.50 210 LEU A N 1
ATOM 1649 C CA . LEU A 1 210 ? 21.263 4.998 -17.541 1.00 77.50 210 LEU A CA 1
ATOM 1650 C C . LEU A 1 210 ? 22.764 5.241 -17.343 1.00 77.50 210 LEU A C 1
ATOM 1652 O O . LEU A 1 210 ? 23.564 4.401 -17.745 1.00 77.50 210 LEU A O 1
ATOM 1656 N N . LYS A 1 211 ? 23.136 6.344 -16.681 1.00 80.62 211 LYS A N 1
ATOM 1657 C CA . LYS A 1 211 ? 24.537 6.705 -16.401 1.00 80.62 211 LYS A CA 1
ATOM 1658 C C . LYS A 1 211 ? 25.179 5.840 -15.314 1.00 80.62 211 LYS A C 1
ATOM 1660 O O . LYS A 1 211 ? 26.358 5.529 -15.411 1.00 80.62 211 LYS A O 1
ATOM 1665 N N . ASN A 1 212 ? 24.418 5.457 -14.286 1.00 80.50 212 ASN A N 1
ATOM 1666 C CA . ASN A 1 212 ? 24.936 4.737 -13.113 1.00 80.50 212 ASN A CA 1
ATOM 1667 C C . ASN A 1 212 ? 24.739 3.212 -13.173 1.00 80.50 212 ASN A C 1
ATOM 1669 O O . ASN A 1 212 ? 25.160 2.511 -12.259 1.00 80.50 212 ASN A O 1
ATOM 1673 N N . SER A 1 213 ? 24.094 2.694 -14.220 1.00 72.31 213 SER A N 1
ATOM 1674 C CA . SER A 1 213 ? 23.859 1.255 -14.423 1.00 72.31 213 SER A CA 1
ATOM 1675 C C . SER A 1 213 ? 24.988 0.544 -15.172 1.00 72.31 213 SER A C 1
ATOM 1677 O O . SER A 1 213 ? 24.896 -0.657 -15.408 1.00 72.31 213 SER A O 1
ATOM 1679 N N . ILE A 1 214 ? 26.041 1.266 -15.562 1.00 68.38 214 ILE A N 1
ATOM 1680 C CA . ILE A 1 214 ? 27.236 0.695 -16.186 1.00 68.38 214 ILE A CA 1
ATOM 1681 C C . ILE A 1 214 ? 28.193 0.290 -15.055 1.00 68.38 214 ILE A C 1
ATOM 1683 O O . ILE A 1 214 ? 28.542 1.153 -14.241 1.00 68.38 214 ILE A O 1
ATOM 1687 N N . PRO A 1 215 ? 28.624 -0.984 -14.974 1.00 61.19 215 PRO A N 1
ATOM 1688 C CA . PRO A 1 215 ? 29.670 -1.389 -14.044 1.00 61.19 215 PRO A CA 1
ATOM 1689 C C . PRO A 1 215 ? 30.895 -0.501 -14.260 1.00 61.19 215 PRO A C 1
ATOM 1691 O O . PRO A 1 215 ? 31.341 -0.321 -15.392 1.00 61.19 215 PRO A O 1
ATOM 1694 N N . SER A 1 216 ? 31.423 0.094 -13.191 1.00 54.22 216 SER A N 1
ATOM 1695 C CA . SER A 1 216 ? 32.637 0.905 -13.284 1.00 54.22 216 SER A CA 1
ATOM 1696 C C . SER A 1 216 ? 33.763 -0.004 -13.769 1.00 54.22 216 SER A C 1
ATOM 1698 O O . SER A 1 216 ? 34.263 -0.803 -12.982 1.00 54.22 216 SER A O 1
ATOM 1700 N N . ALA A 1 217 ? 34.144 0.089 -15.047 1.00 44.72 217 ALA A N 1
ATOM 1701 C CA . ALA A 1 217 ? 35.334 -0.580 -15.553 1.00 44.72 217 ALA A CA 1
ATOM 1702 C C . ALA A 1 217 ? 36.493 -0.179 -14.636 1.00 44.72 217 ALA A C 1
ATOM 1704 O O . ALA A 1 217 ? 36.745 1.012 -14.429 1.00 44.72 217 ALA A O 1
ATOM 1705 N N . ALA A 1 218 ? 37.098 -1.170 -13.985 1.00 39.00 218 ALA A N 1
ATOM 1706 C CA . ALA A 1 218 ? 38.147 -0.944 -13.015 1.00 39.00 218 ALA A CA 1
ATOM 1707 C C . ALA A 1 218 ? 39.263 -0.100 -13.641 1.00 39.00 218 ALA A C 1
ATOM 1709 O O . ALA A 1 218 ? 39.692 -0.329 -14.772 1.00 39.00 218 ALA A O 1
ATOM 1710 N N . SER A 1 219 ? 39.743 0.865 -12.865 1.00 36.22 219 SER A N 1
ATOM 1711 C CA . SER A 1 219 ? 41.093 1.386 -12.990 1.00 36.22 219 SER A CA 1
ATOM 1712 C C . SER A 1 219 ? 42.068 0.218 -13.145 1.00 36.22 219 SER A C 1
ATOM 1714 O O . SER A 1 219 ? 42.227 -0.589 -12.232 1.00 36.22 219 SER A O 1
ATOM 1716 N N . THR A 1 220 ? 42.733 0.134 -14.291 1.00 38.12 220 THR A N 1
ATOM 1717 C CA . THR A 1 220 ? 44.001 -0.583 -14.423 1.00 38.12 220 THR A CA 1
ATOM 1718 C C . THR A 1 220 ? 44.998 0.033 -13.444 1.00 38.12 220 THR A C 1
ATOM 1720 O O . THR A 1 220 ? 45.480 1.141 -13.679 1.00 38.12 220 THR A O 1
ATOM 1723 N N . GLY A 1 221 ? 45.273 -0.658 -12.340 1.00 36.38 221 GLY A N 1
ATOM 1724 C CA . GLY A 1 221 ? 46.278 -0.257 -11.360 1.00 36.38 221 GLY A CA 1
ATOM 1725 C C . GLY A 1 221 ? 46.219 -1.109 -10.095 1.00 36.38 221 GLY A C 1
ATOM 1726 O O . GLY A 1 221 ? 45.349 -0.888 -9.267 1.00 36.38 221 GLY A O 1
ATOM 1727 N N . ASP A 1 222 ? 47.157 -2.054 -10.007 1.00 32.78 222 ASP A N 1
ATOM 1728 C CA . ASP A 1 222 ? 47.656 -2.767 -8.822 1.00 32.78 222 ASP A CA 1
ATOM 1729 C C . ASP A 1 222 ? 46.668 -3.409 -7.828 1.00 32.78 222 ASP A C 1
ATOM 1731 O O . ASP A 1 222 ? 46.044 -2.759 -6.998 1.00 32.78 222 ASP A O 1
ATOM 1735 N N . GLY A 1 223 ? 46.681 -4.747 -7.825 1.00 42.00 223 GLY A N 1
ATOM 1736 C CA . GLY A 1 223 ? 47.061 -5.494 -6.623 1.00 42.00 223 GLY A CA 1
ATOM 1737 C C . GLY A 1 223 ? 46.179 -5.379 -5.380 1.00 42.00 223 GLY A C 1
ATOM 1738 O O . GLY A 1 223 ? 46.717 -5.162 -4.307 1.00 42.00 223 GLY A O 1
ATOM 1739 N N . ASP A 1 224 ? 44.867 -5.569 -5.508 1.00 35.19 224 ASP A N 1
ATOM 1740 C CA . ASP A 1 224 ? 44.033 -6.203 -4.473 1.00 35.19 224 ASP A CA 1
ATOM 1741 C C . ASP A 1 224 ? 42.673 -6.557 -5.094 1.00 35.19 224 ASP A C 1
ATOM 1743 O O . ASP A 1 224 ? 41.816 -5.701 -5.329 1.00 35.19 224 ASP A O 1
ATOM 1747 N N . THR A 1 225 ? 42.478 -7.829 -5.444 1.00 42.78 225 THR A N 1
ATOM 1748 C CA . THR A 1 225 ? 41.242 -8.337 -6.055 1.00 42.78 225 THR A CA 1
ATOM 1749 C C . THR A 1 225 ? 40.124 -8.422 -5.016 1.00 42.78 225 THR A C 1
ATOM 1751 O O . THR A 1 225 ? 39.776 -9.501 -4.545 1.00 42.78 225 THR A O 1
ATOM 1754 N N . ASN A 1 226 ? 39.530 -7.281 -4.668 1.00 45.00 226 ASN A N 1
ATOM 1755 C CA . ASN A 1 226 ? 38.143 -7.257 -4.218 1.00 45.00 226 ASN A CA 1
ATOM 1756 C C . ASN A 1 226 ? 37.279 -7.295 -5.485 1.00 45.00 226 ASN A C 1
ATOM 1758 O O . ASN A 1 226 ? 36.933 -6.250 -6.039 1.00 45.00 226 ASN A O 1
ATOM 1762 N N . GLU A 1 227 ? 36.992 -8.498 -5.987 1.00 53.44 227 GLU A N 1
ATOM 1763 C CA . GLU A 1 227 ? 35.958 -8.708 -7.004 1.00 53.44 227 GLU A CA 1
ATOM 1764 C C . GLU A 1 227 ? 34.649 -8.111 -6.461 1.00 53.44 227 GLU A C 1
ATOM 1766 O O . GLU A 1 227 ? 34.056 -8.612 -5.507 1.00 53.44 227 GLU A O 1
ATOM 1771 N N . GLN A 1 228 ? 34.255 -6.945 -6.978 1.00 66.31 228 GLN A N 1
ATOM 1772 C CA . GLN A 1 228 ? 33.096 -6.210 -6.477 1.00 66.31 228 GLN A CA 1
ATOM 1773 C C . GLN A 1 228 ? 31.809 -6.872 -6.970 1.00 66.31 228 GLN A C 1
ATOM 1775 O O . GLN A 1 228 ? 31.292 -6.502 -8.021 1.00 66.31 228 GLN A O 1
ATOM 1780 N N . ASP A 1 229 ? 31.302 -7.801 -6.165 1.00 78.31 229 ASP A N 1
ATOM 1781 C CA . ASP A 1 229 ? 30.036 -8.526 -6.310 1.00 78.31 229 ASP A CA 1
ATOM 1782 C C . ASP A 1 229 ? 28.855 -7.631 -6.783 1.00 78.31 229 ASP A C 1
ATOM 1784 O O . ASP A 1 229 ? 28.739 -6.448 -6.430 1.00 78.31 229 ASP A O 1
ATOM 1788 N N . SER A 1 230 ? 27.938 -8.188 -7.576 1.00 79.81 230 SER A N 1
ATOM 1789 C CA . SER A 1 230 ? 26.708 -7.533 -8.042 1.00 79.81 230 SER A CA 1
ATOM 1790 C C . SER A 1 230 ? 25.840 -6.950 -6.921 1.00 79.81 230 SER A C 1
ATOM 1792 O O . SER A 1 230 ? 25.240 -5.883 -7.101 1.00 79.81 230 SER A O 1
ATOM 1794 N N . PHE A 1 231 ? 25.804 -7.575 -5.743 1.00 82.06 231 PHE A N 1
ATOM 1795 C CA . PHE A 1 231 ? 25.134 -7.036 -4.556 1.00 82.06 231 PHE A CA 1
ATOM 1796 C C . PHE A 1 231 ? 25.755 -5.703 -4.112 1.00 82.06 231 PHE A C 1
ATOM 1798 O O . PHE A 1 231 ? 25.033 -4.767 -3.749 1.00 82.06 231 PHE A O 1
ATOM 1805 N N . TYR A 1 232 ? 27.083 -5.570 -4.197 1.00 82.44 232 TYR A N 1
ATOM 1806 C CA . TYR A 1 232 ? 27.783 -4.320 -3.898 1.00 82.44 232 TYR A CA 1
ATOM 1807 C C . TYR A 1 232 ? 27.454 -3.232 -4.926 1.00 82.44 232 TYR A C 1
ATOM 1809 O O . TYR A 1 232 ? 27.190 -2.088 -4.544 1.00 82.44 232 TYR A O 1
ATOM 1817 N N . GLN A 1 233 ? 27.401 -3.575 -6.217 1.00 81.69 233 GLN A N 1
ATOM 1818 C CA . GLN A 1 233 ? 27.021 -2.620 -7.267 1.00 81.69 233 GLN A CA 1
ATOM 1819 C C . GLN A 1 233 ? 25.577 -2.125 -7.093 1.00 81.69 233 GLN A C 1
ATOM 1821 O O . GLN A 1 233 ? 25.315 -0.926 -7.223 1.00 81.69 233 GLN A O 1
ATOM 1826 N N . LEU A 1 234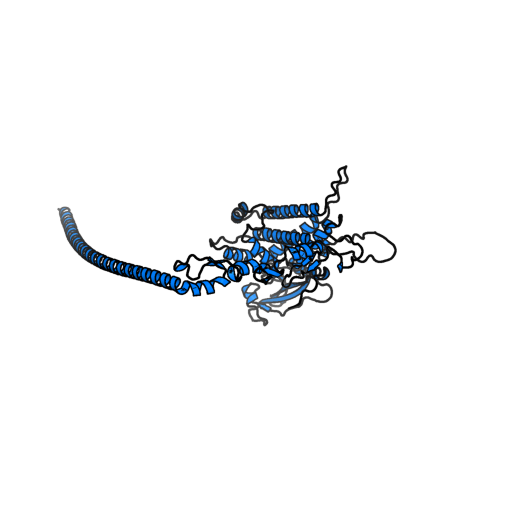 ? 24.647 -3.011 -6.721 1.00 83.56 234 LEU A N 1
ATOM 1827 C CA . LEU A 1 234 ? 23.260 -2.640 -6.429 1.00 83.56 234 LEU A CA 1
ATOM 1828 C C . LEU A 1 234 ? 23.163 -1.718 -5.202 1.00 83.56 234 LEU A C 1
ATOM 1830 O O . LEU A 1 234 ? 22.459 -0.706 -5.234 1.00 83.56 234 LEU A O 1
ATOM 1834 N N . HIS A 1 235 ? 23.919 -2.009 -4.142 1.00 83.75 235 HIS A N 1
ATOM 1835 C CA . HIS A 1 235 ? 23.996 -1.148 -2.961 1.00 83.75 235 HIS A CA 1
ATOM 1836 C C . HIS A 1 235 ? 24.610 0.228 -3.281 1.00 83.75 235 HIS A C 1
ATOM 1838 O O . HIS A 1 235 ? 24.107 1.263 -2.838 1.00 83.75 235 HIS A O 1
ATOM 1844 N N . LYS A 1 236 ? 25.658 0.276 -4.110 1.00 85.31 236 LYS A N 1
ATOM 1845 C CA . LYS A 1 236 ? 26.255 1.530 -4.589 1.00 85.31 236 LYS A CA 1
ATOM 1846 C C . LYS A 1 236 ? 25.258 2.349 -5.410 1.00 85.31 236 LYS A C 1
ATOM 1848 O O . LYS A 1 236 ? 25.175 3.563 -5.220 1.00 85.31 236 LYS A O 1
ATOM 1853 N N . LEU A 1 237 ? 24.460 1.707 -6.268 1.00 85.88 237 LEU A N 1
ATOM 1854 C CA . LEU A 1 237 ? 23.377 2.374 -6.995 1.00 85.88 237 LEU A CA 1
ATOM 1855 C C . LEU A 1 237 ? 22.347 2.975 -6.030 1.00 85.88 237 LEU A C 1
ATOM 1857 O O . LEU A 1 237 ? 21.946 4.125 -6.212 1.00 85.88 237 LEU A O 1
ATOM 1861 N N . HIS A 1 238 ? 21.954 2.238 -4.991 1.00 83.38 238 HIS A N 1
ATOM 1862 C CA . HIS A 1 238 ? 21.040 2.733 -3.962 1.00 83.38 238 HIS A CA 1
ATOM 1863 C C . HIS A 1 238 ? 21.579 4.003 -3.276 1.00 83.38 238 HI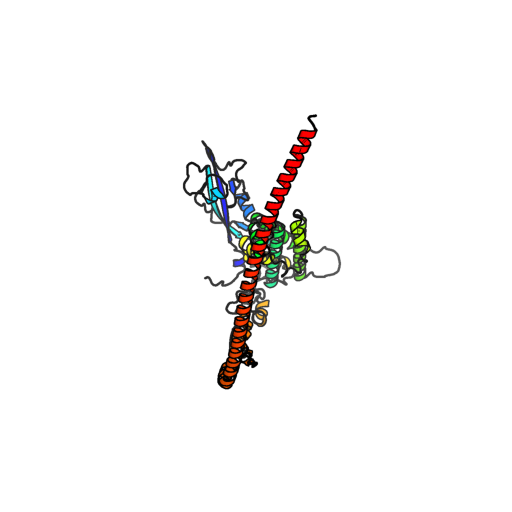S A C 1
ATOM 1865 O O . HIS A 1 238 ? 20.873 5.009 -3.182 1.00 83.38 238 HIS A O 1
ATOM 1871 N N . GLN A 1 239 ? 22.858 4.017 -2.885 1.00 82.69 239 GLN A N 1
ATOM 1872 C CA . GLN A 1 239 ? 23.505 5.213 -2.326 1.00 82.69 239 GLN A CA 1
ATOM 1873 C C . GLN A 1 239 ? 23.566 6.380 -3.324 1.00 82.69 239 GLN A C 1
ATOM 1875 O O . GLN A 1 239 ? 23.383 7.541 -2.953 1.00 82.69 239 GLN A O 1
ATOM 1880 N N . SER A 1 240 ? 23.812 6.094 -4.601 1.00 85.81 240 SER A N 1
ATOM 1881 C CA . SER A 1 240 ? 23.805 7.101 -5.665 1.00 85.81 240 SER A CA 1
ATOM 1882 C C . SER A 1 240 ? 22.407 7.698 -5.880 1.00 85.81 240 SER A C 1
ATOM 1884 O O . SER A 1 240 ? 22.287 8.911 -6.048 1.00 85.81 240 SER A O 1
ATOM 1886 N N . LEU A 1 241 ? 21.343 6.893 -5.804 1.00 84.62 241 LEU A N 1
ATOM 1887 C CA . LEU A 1 241 ? 19.953 7.368 -5.864 1.00 84.62 241 LEU A CA 1
ATOM 1888 C C . LEU A 1 241 ? 19.599 8.278 -4.682 1.00 84.62 241 LEU A C 1
ATOM 1890 O O . LEU A 1 241 ? 18.909 9.283 -4.862 1.00 84.62 241 LEU A O 1
ATOM 1894 N N . GLN A 1 242 ? 20.121 7.976 -3.493 1.00 79.88 242 GLN A N 1
ATOM 1895 C CA . GLN A 1 242 ? 19.989 8.856 -2.335 1.00 79.88 242 GLN A CA 1
ATOM 1896 C C . GLN A 1 242 ? 20.669 10.212 -2.577 1.00 79.88 242 GLN A C 1
ATOM 1898 O O . GLN A 1 242 ? 20.043 11.250 -2.368 1.00 79.88 242 GLN A O 1
ATOM 1903 N N . LYS A 1 243 ? 21.905 10.218 -3.096 1.00 81.75 243 LYS A N 1
ATOM 1904 C CA . LYS A 1 243 ? 22.604 11.466 -3.456 1.00 81.75 243 LYS A CA 1
ATOM 1905 C C . LYS A 1 243 ? 21.847 12.266 -4.514 1.00 81.75 243 LYS A C 1
ATOM 1907 O O . LYS A 1 243 ? 21.718 13.476 -4.375 1.00 81.75 243 LYS A O 1
ATOM 1912 N N . PHE A 1 244 ? 21.288 11.601 -5.527 1.00 83.62 244 PHE A N 1
ATOM 1913 C CA . PHE A 1 244 ? 20.439 12.256 -6.524 1.00 83.62 244 PHE A CA 1
ATOM 1914 C C . PHE A 1 244 ? 19.240 12.954 -5.872 1.00 83.62 244 PHE A C 1
ATOM 1916 O O . PHE A 1 244 ? 18.952 14.104 -6.202 1.00 83.62 244 PHE A O 1
ATOM 1923 N N . ALA A 1 245 ? 18.555 12.294 -4.934 1.00 77.50 245 ALA A N 1
ATOM 1924 C CA . ALA A 1 245 ? 17.443 12.906 -4.215 1.00 77.50 245 ALA A CA 1
ATOM 1925 C C . ALA A 1 245 ? 17.897 14.158 -3.444 1.00 77.50 245 ALA A C 1
ATOM 1927 O O . ALA A 1 245 ? 17.252 15.202 -3.561 1.00 77.50 245 ALA A O 1
ATOM 1928 N N . ASP A 1 246 ? 19.020 14.079 -2.726 1.00 74.44 246 ASP A N 1
ATOM 1929 C CA . ASP A 1 246 ? 19.595 15.196 -1.965 1.00 74.44 246 ASP A CA 1
ATOM 1930 C C . ASP A 1 246 ? 20.015 16.371 -2.874 1.00 74.44 246 ASP A C 1
ATOM 1932 O O . ASP A 1 246 ? 19.724 17.533 -2.571 1.00 74.44 246 ASP A O 1
ATOM 1936 N N . ASP A 1 247 ? 20.609 16.089 -4.036 1.00 79.12 247 ASP A N 1
ATOM 1937 C CA . ASP A 1 247 ? 20.972 17.095 -5.042 1.00 79.12 247 ASP A CA 1
ATOM 1938 C C . ASP A 1 247 ? 19.736 17.788 -5.628 1.00 79.12 247 ASP A C 1
ATOM 1940 O O . ASP A 1 247 ? 19.734 19.005 -5.842 1.00 79.12 247 ASP A O 1
ATOM 1944 N N . GLN A 1 248 ? 18.656 17.037 -5.865 1.00 76.06 248 GLN A N 1
ATOM 1945 C CA . GLN A 1 248 ? 17.382 17.618 -6.281 1.00 76.06 248 GLN A CA 1
ATOM 1946 C C . GLN A 1 248 ? 16.824 18.532 -5.185 1.00 76.06 248 GLN A C 1
ATOM 1948 O O . GLN A 1 248 ? 16.442 19.663 -5.486 1.00 76.06 248 GLN A O 1
ATOM 1953 N N . VAL A 1 249 ? 16.872 18.130 -3.910 1.00 67.88 249 VAL A N 1
ATOM 1954 C CA . VAL A 1 249 ? 16.479 19.002 -2.784 1.00 67.88 249 VAL A CA 1
ATOM 1955 C C . VAL A 1 249 ? 17.296 20.297 -2.770 1.00 67.88 249 VAL A C 1
ATOM 1957 O O . VAL A 1 249 ? 16.743 21.384 -2.579 1.00 67.88 249 VAL A O 1
ATOM 1960 N N . ALA A 1 250 ? 18.606 20.213 -3.009 1.00 69.88 250 ALA A N 1
ATOM 1961 C CA . ALA A 1 250 ? 19.491 21.373 -3.018 1.00 69.88 250 ALA A CA 1
ATOM 1962 C C . ALA A 1 250 ? 19.167 22.385 -4.135 1.00 69.88 250 ALA A C 1
ATOM 1964 O O . ALA A 1 250 ? 19.420 23.581 -3.948 1.00 69.88 250 ALA A O 1
ATOM 1965 N N . LYS A 1 251 ? 18.590 21.938 -5.261 1.00 69.75 251 LYS A N 1
ATOM 1966 C CA . LYS A 1 251 ? 18.172 22.798 -6.384 1.00 69.75 251 LYS A CA 1
ATOM 1967 C C . LYS A 1 251 ? 16.910 23.615 -6.070 1.00 69.75 251 LYS A C 1
ATOM 1969 O O . LYS A 1 251 ? 16.849 24.787 -6.433 1.00 69.75 251 LYS A O 1
ATOM 1974 N N . TYR A 1 252 ? 15.931 23.061 -5.348 1.00 63.84 252 TYR A N 1
ATOM 1975 C CA . TYR A 1 252 ? 14.631 23.713 -5.077 1.00 63.84 252 TYR A CA 1
ATOM 1976 C C . TYR A 1 252 ? 14.593 24.537 -3.773 1.00 63.84 252 TYR A C 1
ATOM 1978 O O . TYR A 1 252 ? 13.567 24.593 -3.100 1.00 63.84 252 TYR A O 1
ATOM 1986 N N . LYS A 1 253 ? 15.692 25.217 -3.407 1.00 55.69 253 LYS A N 1
ATOM 1987 C CA . LYS A 1 253 ? 15.889 26.006 -2.160 1.00 55.69 253 LYS A CA 1
ATOM 1988 C C . LYS A 1 253 ? 14.874 27.143 -1.867 1.00 55.69 253 LYS A C 1
ATOM 1990 O O . LYS A 1 253 ? 15.120 27.940 -0.963 1.00 55.69 253 LYS A O 1
ATOM 1995 N N . SER A 1 254 ? 13.736 27.238 -2.551 1.00 50.06 254 SER A N 1
ATOM 1996 C CA . SER A 1 254 ? 12.778 28.352 -2.491 1.00 50.06 254 SER A CA 1
ATOM 1997 C C . SER A 1 254 ? 11.401 27.997 -1.895 1.00 50.06 254 SER A C 1
ATOM 1999 O O . SER A 1 254 ? 10.362 28.341 -2.453 1.00 50.06 254 SER A O 1
ATOM 2001 N N . SER A 1 255 ? 11.365 27.401 -0.696 1.00 51.09 255 SER A N 1
ATOM 2002 C CA . SER A 1 255 ? 10.234 27.585 0.236 1.00 51.09 255 SER A CA 1
ATOM 2003 C C . SER A 1 255 ? 10.655 27.311 1.685 1.00 51.09 255 SER A C 1
ATOM 2005 O O . SER A 1 255 ? 10.856 26.164 2.084 1.00 51.09 255 SER A O 1
ATOM 2007 N N . ASN A 1 256 ? 10.775 28.368 2.497 1.00 52.19 256 ASN A N 1
ATOM 2008 C CA . ASN A 1 256 ? 11.178 28.292 3.911 1.00 52.19 256 ASN A CA 1
ATOM 2009 C C . ASN A 1 256 ? 10.250 27.414 4.779 1.00 52.19 256 ASN A C 1
ATOM 2011 O O . ASN A 1 256 ? 10.655 26.979 5.851 1.00 52.19 256 ASN A O 1
ATOM 2015 N N . ILE A 1 257 ? 9.031 27.120 4.313 1.00 50.91 257 ILE A N 1
ATOM 2016 C CA . ILE A 1 257 ? 8.009 26.372 5.062 1.00 50.91 257 ILE A CA 1
ATOM 2017 C C . ILE A 1 257 ? 8.187 24.854 4.899 1.00 50.91 257 ILE A C 1
ATOM 2019 O O . ILE A 1 257 ? 8.129 24.120 5.882 1.00 50.91 257 ILE A O 1
ATOM 2023 N N . LEU A 1 258 ? 8.496 24.370 3.688 1.00 47.72 258 LEU A N 1
ATOM 2024 C CA . LEU A 1 258 ? 8.786 22.944 3.459 1.00 47.72 258 LEU A CA 1
ATOM 2025 C C . LEU A 1 258 ? 10.095 22.524 4.131 1.00 47.72 258 LEU A C 1
ATOM 2027 O O . LEU A 1 258 ? 10.233 21.387 4.568 1.00 47.72 258 LEU A O 1
ATOM 2031 N N . ARG A 1 259 ? 11.025 23.469 4.298 1.00 45.28 259 ARG A N 1
ATOM 2032 C CA . ARG A 1 259 ? 12.263 23.269 5.051 1.00 45.28 259 ARG A CA 1
ATOM 2033 C C . ARG A 1 259 ? 12.001 22.880 6.510 1.00 45.28 259 ARG A C 1
ATOM 2035 O O . ARG A 1 259 ? 12.712 22.031 7.019 1.00 45.28 259 ARG A O 1
ATOM 2042 N N . ALA A 1 260 ? 10.971 23.429 7.157 1.00 45.50 260 ALA A N 1
ATOM 2043 C CA . ALA A 1 260 ? 10.620 23.081 8.538 1.00 45.50 260 ALA A CA 1
ATOM 2044 C C . ALA A 1 260 ? 10.005 21.674 8.659 1.00 45.50 260 ALA A C 1
ATOM 2046 O O . ALA A 1 260 ? 10.304 20.963 9.611 1.00 45.50 260 ALA A O 1
ATOM 2047 N N . VAL A 1 261 ? 9.223 21.241 7.661 1.00 45.22 261 VAL A N 1
ATOM 2048 C CA . VAL A 1 261 ? 8.713 19.859 7.573 1.00 45.22 261 VAL A CA 1
ATOM 2049 C C . VAL A 1 261 ? 9.854 18.872 7.282 1.00 45.22 261 VAL A C 1
ATOM 2051 O O . VAL A 1 261 ? 9.879 17.778 7.833 1.00 45.22 261 VAL A O 1
ATOM 2054 N N . LEU A 1 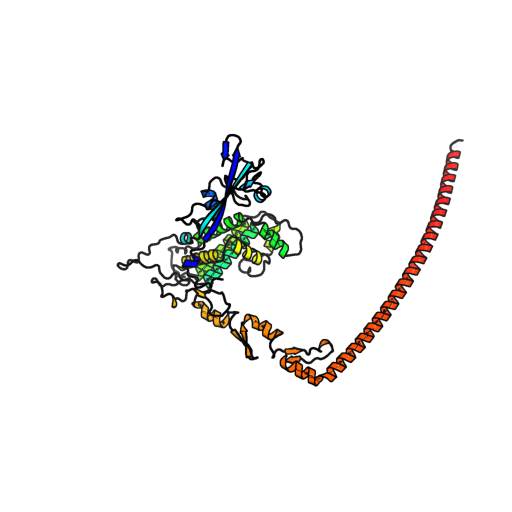262 ? 10.834 19.276 6.464 1.00 45.94 262 LEU A N 1
ATOM 2055 C CA . LEU A 1 262 ? 11.986 18.461 6.058 1.00 45.94 262 LEU A CA 1
ATOM 2056 C C . LEU A 1 262 ? 13.117 18.401 7.100 1.00 45.94 262 LEU A C 1
ATOM 2058 O O . LEU A 1 262 ? 13.826 17.401 7.150 1.00 45.94 262 LEU A O 1
ATOM 2062 N N . VAL A 1 263 ? 13.283 19.411 7.962 1.00 44.91 263 VAL A N 1
ATOM 2063 C CA . VAL A 1 263 ? 14.288 19.404 9.050 1.00 44.91 263 VAL A CA 1
ATOM 2064 C C . VAL A 1 263 ? 13.995 18.317 10.097 1.00 44.91 263 VAL A C 1
ATOM 2066 O O . VAL A 1 263 ? 14.904 17.887 10.800 1.00 44.91 263 VAL A O 1
ATOM 2069 N N . SER A 1 264 ? 12.765 17.796 10.142 1.00 46.44 264 SER A N 1
ATOM 2070 C CA . SER A 1 264 ? 12.394 16.630 10.955 1.00 46.44 264 SER A CA 1
ATOM 2071 C C . SER A 1 264 ? 12.371 15.304 10.181 1.00 46.44 264 SER A C 1
ATOM 2073 O O . SER A 1 264 ? 12.041 14.278 10.771 1.00 46.44 264 SER A O 1
ATOM 2075 N N . THR A 1 265 ? 12.704 15.283 8.883 1.00 46.59 265 THR A N 1
ATOM 2076 C CA . THR A 1 265 ? 12.697 14.032 8.103 1.00 46.59 265 THR A CA 1
ATOM 2077 C C . THR A 1 265 ? 14.018 13.277 8.250 1.00 46.59 265 THR A C 1
ATOM 2079 O O . THR A 1 265 ? 15.083 13.863 8.045 1.00 46.59 265 THR A O 1
ATOM 2082 N N . PRO A 1 266 ? 13.983 11.984 8.608 1.00 47.91 266 PRO A N 1
ATOM 2083 C CA . PRO A 1 266 ? 15.195 11.211 8.804 1.00 47.91 266 PRO A CA 1
ATOM 2084 C C . PRO A 1 266 ? 15.789 10.754 7.454 1.00 47.91 266 PRO A C 1
ATOM 2086 O O . PRO A 1 266 ? 15.168 10.877 6.390 1.00 47.91 266 PRO A O 1
ATOM 2089 N N . LYS A 1 267 ? 17.040 10.272 7.499 1.00 52.78 267 LYS A N 1
ATOM 2090 C CA . LYS A 1 267 ? 17.830 9.831 6.333 1.00 52.78 267 LYS A CA 1
ATOM 2091 C C . LYS A 1 267 ? 17.057 8.814 5.481 1.00 52.78 267 LYS A C 1
ATOM 2093 O O . LYS A 1 267 ? 16.231 8.068 6.003 1.00 52.78 267 LYS A O 1
ATOM 2098 N N . PHE A 1 268 ? 17.356 8.766 4.180 1.00 46.28 268 PHE A N 1
ATOM 2099 C CA . PHE A 1 268 ? 16.706 7.897 3.184 1.00 46.28 268 PHE A CA 1
ATOM 2100 C C . PHE A 1 268 ? 16.530 6.437 3.648 1.00 46.28 268 PHE A C 1
ATOM 2102 O O . PHE A 1 268 ? 15.463 5.865 3.475 1.00 46.28 268 PHE A O 1
ATOM 2109 N N . GLU A 1 269 ? 17.524 5.897 4.355 1.00 45.31 269 GLU A N 1
ATOM 2110 C CA . GLU A 1 269 ? 17.573 4.534 4.915 1.00 45.31 269 GLU A CA 1
ATOM 2111 C C . GLU A 1 269 ? 16.516 4.234 6.003 1.00 45.31 269 GLU A C 1
ATOM 2113 O O . GLU A 1 269 ? 16.322 3.084 6.376 1.00 45.31 269 GLU A O 1
ATOM 2118 N N . THR A 1 270 ? 15.822 5.248 6.529 1.00 48.88 270 THR A N 1
ATOM 2119 C CA . THR A 1 270 ? 14.860 5.123 7.650 1.00 48.88 270 THR A CA 1
ATOM 2120 C C . THR A 1 270 ? 13.420 5.486 7.259 1.00 48.88 270 THR A C 1
ATOM 2122 O O . THR A 1 270 ? 12.571 5.741 8.117 1.00 48.88 270 THR A O 1
ATOM 2125 N N . ARG A 1 271 ? 13.130 5.549 5.951 1.00 56.78 271 ARG A N 1
ATOM 2126 C CA . ARG A 1 271 ? 11.884 6.112 5.397 1.00 56.78 271 ARG A CA 1
ATOM 2127 C C . ARG A 1 271 ? 10.669 5.190 5.383 1.00 56.78 271 ARG A C 1
ATOM 2129 O O . ARG A 1 271 ? 9.595 5.661 5.020 1.00 56.78 271 ARG A O 1
ATOM 2136 N N . ASP A 1 272 ? 10.785 3.945 5.834 1.00 46.34 272 ASP A N 1
ATOM 2137 C CA . ASP A 1 272 ? 9.728 2.951 5.606 1.00 46.34 272 ASP A CA 1
ATOM 2138 C C . ASP A 1 272 ? 8.392 3.222 6.345 1.00 46.34 272 ASP A C 1
ATOM 2140 O O . ASP A 1 272 ? 7.404 2.547 6.069 1.00 46.34 272 ASP A O 1
ATOM 2144 N N . THR A 1 273 ? 8.276 4.223 7.235 1.00 44.44 273 THR A N 1
ATOM 2145 C CA . THR A 1 273 ? 7.004 4.481 7.961 1.00 44.44 273 THR A CA 1
ATOM 2146 C C . THR A 1 273 ? 6.736 5.913 8.454 1.00 44.44 273 THR A C 1
ATOM 2148 O O . THR A 1 273 ? 5.648 6.175 8.965 1.00 44.44 273 THR A O 1
ATOM 2151 N N . THR A 1 274 ? 7.664 6.868 8.333 1.00 46.31 274 THR A N 1
ATOM 2152 C CA . THR A 1 274 ? 7.625 8.101 9.157 1.00 46.31 274 THR A CA 1
ATOM 2153 C C . THR A 1 274 ? 7.060 9.353 8.486 1.00 46.31 274 THR A C 1
ATOM 2155 O O . THR A 1 274 ? 6.813 10.336 9.180 1.00 46.31 274 THR A O 1
ATOM 2158 N N . ILE A 1 275 ? 6.812 9.346 7.171 1.00 55.38 275 ILE A N 1
ATOM 2159 C CA . ILE A 1 275 ? 6.160 10.466 6.471 1.00 55.38 275 ILE A CA 1
ATOM 2160 C C . ILE A 1 275 ? 4.730 10.037 6.109 1.00 55.38 275 ILE A C 1
ATOM 2162 O O . ILE A 1 275 ? 4.550 9.357 5.096 1.00 55.38 275 ILE A O 1
ATOM 2166 N N . PRO A 1 276 ? 3.697 10.441 6.877 1.00 57.97 276 PRO A N 1
ATOM 2167 C CA . PRO A 1 276 ? 2.309 10.025 6.645 1.00 57.97 276 PRO A CA 1
ATOM 2168 C C . PRO A 1 276 ? 1.803 10.312 5.224 1.00 57.97 276 PRO A C 1
ATOM 2170 O O . PRO A 1 276 ? 0.996 9.561 4.687 1.00 57.97 276 PRO A O 1
ATOM 2173 N N . LEU A 1 277 ? 2.330 11.363 4.586 1.00 61.59 277 LEU A N 1
ATOM 2174 C CA . LEU A 1 277 ? 1.966 11.774 3.227 1.00 61.59 277 LEU A CA 1
ATOM 2175 C C . LEU A 1 277 ? 2.605 10.910 2.126 1.00 61.59 277 LEU A C 1
ATOM 2177 O O . LEU A 1 277 ? 2.107 10.894 1.005 1.00 61.59 277 LEU A O 1
ATOM 2181 N N . LEU A 1 278 ? 3.707 10.201 2.400 1.00 67.81 278 LEU A N 1
ATOM 2182 C CA . LEU A 1 278 ? 4.499 9.548 1.351 1.00 67.81 278 LEU A CA 1
ATOM 2183 C C . LEU A 1 278 ? 3.776 8.338 0.750 1.00 67.81 278 LEU A C 1
ATOM 2185 O O . LEU A 1 278 ? 3.795 8.160 -0.463 1.00 67.81 278 LEU A O 1
ATOM 2189 N N . LYS A 1 279 ? 3.103 7.540 1.584 1.00 71.06 279 LYS A N 1
ATOM 2190 C CA . LYS A 1 279 ? 2.368 6.339 1.163 1.00 71.06 279 LYS A CA 1
ATOM 2191 C C . LYS A 1 279 ? 1.143 6.637 0.273 1.00 71.06 279 LYS A C 1
ATOM 2193 O O . LYS A 1 279 ? 1.046 6.032 -0.792 1.00 71.06 279 LYS A O 1
ATOM 2198 N N . PRO A 1 280 ? 0.224 7.559 0.630 1.00 67.69 280 PRO A N 1
ATOM 2199 C CA . PRO A 1 280 ? -0.885 7.908 -0.263 1.00 67.69 280 PRO A CA 1
ATOM 2200 C C . PRO A 1 280 ? -0.399 8.615 -1.539 1.00 67.69 280 PRO A C 1
ATOM 2202 O O . PRO A 1 280 ? -0.950 8.415 -2.622 1.00 67.69 280 PRO A O 1
ATOM 2205 N N . PHE A 1 281 ? 0.671 9.407 -1.443 1.00 71.62 281 PHE A N 1
ATOM 2206 C CA . PHE A 1 281 ? 1.224 10.124 -2.588 1.00 71.62 281 PHE A CA 1
ATOM 2207 C C . PHE A 1 281 ? 1.947 9.202 -3.581 1.00 71.62 281 PHE A C 1
ATOM 2209 O O . PHE A 1 281 ? 1.765 9.333 -4.794 1.00 71.62 281 PHE A O 1
ATOM 2216 N N . SER A 1 282 ? 2.715 8.225 -3.088 1.00 75.06 282 SER A N 1
ATOM 2217 C CA . SER A 1 282 ? 3.369 7.218 -3.927 1.00 75.06 282 SER A CA 1
ATOM 2218 C C . SER A 1 282 ? 2.350 6.344 -4.659 1.00 75.06 282 SER A C 1
ATOM 2220 O O . SER A 1 282 ? 2.550 6.044 -5.837 1.00 75.06 282 SER A O 1
ATOM 2222 N N . GLN A 1 283 ? 1.219 6.014 -4.023 1.00 78.19 283 GLN A N 1
ATOM 2223 C CA . GLN A 1 283 ? 0.116 5.313 -4.681 1.00 78.19 283 GLN A CA 1
ATOM 2224 C C . GLN A 1 283 ? -0.466 6.133 -5.840 1.00 78.19 283 GLN A C 1
ATOM 2226 O O . GLN A 1 283 ? -0.630 5.612 -6.941 1.00 78.19 283 GLN A O 1
ATOM 2231 N N . SER A 1 284 ? -0.693 7.432 -5.654 1.00 76.94 284 SER A N 1
ATOM 2232 C CA . SER A 1 284 ? -1.216 8.254 -6.748 1.00 76.94 284 SER A CA 1
ATOM 2233 C C . SER A 1 284 ? -0.214 8.453 -7.892 1.00 76.94 284 SER A C 1
ATOM 2235 O O . SER A 1 284 ? -0.597 8.388 -9.060 1.00 76.94 284 SER A O 1
ATOM 2237 N N . ILE A 1 285 ? 1.080 8.625 -7.598 1.00 78.19 285 ILE A N 1
ATOM 2238 C CA . ILE A 1 285 ? 2.124 8.657 -8.641 1.00 78.19 285 ILE A CA 1
ATOM 2239 C C . ILE A 1 285 ? 2.189 7.325 -9.389 1.00 78.19 285 ILE A C 1
ATOM 2241 O O . ILE A 1 285 ? 2.365 7.312 -10.612 1.00 78.19 285 ILE A O 1
ATOM 2245 N N . SER A 1 286 ? 2.019 6.218 -8.662 1.00 79.50 286 SER A N 1
ATOM 2246 C CA . SER A 1 286 ? 1.969 4.877 -9.232 1.00 79.50 286 SER A CA 1
ATOM 2247 C C . SER A 1 286 ? 0.848 4.714 -10.252 1.00 79.50 286 SER A C 1
ATOM 2249 O O . SER A 1 286 ? 1.022 3.993 -11.228 1.00 79.50 286 SER A O 1
ATOM 2251 N N . GLU A 1 287 ? -0.294 5.354 -10.038 1.00 76.12 287 GLU A N 1
ATOM 2252 C CA . GLU A 1 287 ? -1.444 5.267 -10.941 1.00 76.12 287 GLU A CA 1
ATOM 2253 C C . GLU A 1 287 ? -1.353 6.276 -12.098 1.00 76.12 287 GLU A C 1
ATOM 2255 O O . GLU A 1 287 ? -1.775 5.968 -13.210 1.00 76.12 287 GLU A O 1
ATOM 2260 N N . ARG A 1 288 ? -0.774 7.464 -11.863 1.00 71.50 288 ARG A N 1
ATOM 2261 C CA . ARG A 1 288 ? -0.786 8.588 -12.820 1.00 71.50 288 ARG A CA 1
ATOM 2262 C C . ARG A 1 288 ? 0.399 8.642 -13.782 1.00 71.50 288 ARG A C 1
ATOM 2264 O O . ARG A 1 288 ? 0.214 9.016 -14.934 1.00 71.50 288 ARG A O 1
ATOM 2271 N N . CYS A 1 289 ? 1.617 8.354 -13.315 1.00 73.25 289 CYS A N 1
ATOM 2272 C CA . CYS A 1 289 ? 2.841 8.694 -14.059 1.00 73.25 289 CYS A CA 1
ATOM 2273 C C . CYS A 1 289 ? 3.851 7.549 -14.158 1.00 73.25 289 CYS A C 1
ATOM 2275 O O . CYS A 1 289 ? 4.525 7.419 -15.181 1.00 73.25 289 CYS A O 1
ATOM 2277 N N . PHE A 1 290 ? 3.978 6.718 -13.120 1.00 77.12 290 PHE A N 1
ATOM 2278 C CA . PHE A 1 290 ? 5.003 5.677 -13.075 1.00 77.12 290 PHE A CA 1
ATOM 2279 C C . PHE A 1 290 ? 4.392 4.342 -12.674 1.00 77.12 290 PHE A C 1
ATOM 2281 O O . PHE A 1 290 ? 4.416 3.978 -11.504 1.00 77.12 290 PHE A O 1
ATOM 2288 N N . THR A 1 291 ? 3.802 3.634 -13.636 1.00 79.81 291 THR A N 1
ATOM 2289 C CA . THR A 1 291 ? 3.017 2.414 -13.375 1.00 79.81 291 THR A CA 1
ATOM 2290 C C . THR A 1 291 ? 3.859 1.279 -12.797 1.00 79.81 291 THR A C 1
ATOM 2292 O O . THR A 1 291 ? 5.068 1.224 -13.009 1.00 79.81 291 THR A O 1
ATOM 2295 N N . ALA A 1 292 ? 3.229 0.334 -12.087 1.00 79.31 292 ALA A N 1
ATOM 2296 C CA . ALA A 1 292 ? 3.930 -0.830 -11.537 1.00 79.31 292 ALA A CA 1
ATOM 2297 C C . ALA A 1 292 ? 4.721 -1.590 -12.616 1.00 79.31 292 ALA A C 1
ATOM 2299 O O . ALA A 1 292 ? 5.897 -1.869 -12.416 1.00 79.31 292 ALA A O 1
ATOM 2300 N N . ASN A 1 293 ? 4.115 -1.819 -13.784 1.00 76.62 293 ASN A N 1
ATOM 2301 C CA . ASN A 1 293 ? 4.763 -2.521 -14.891 1.00 76.62 293 ASN A CA 1
ATOM 2302 C C . ASN A 1 293 ? 5.978 -1.753 -15.426 1.00 76.62 293 ASN A C 1
ATOM 2304 O O . ASN A 1 293 ? 7.032 -2.347 -15.633 1.00 76.62 293 ASN A O 1
ATOM 2308 N N . GLU A 1 294 ? 5.857 -0.434 -15.600 1.00 77.06 294 GLU A N 1
ATOM 2309 C CA . GLU A 1 294 ? 6.961 0.410 -16.067 1.00 77.06 294 GLU A CA 1
ATOM 2310 C C . GLU A 1 294 ? 8.136 0.417 -15.077 1.00 77.06 294 GLU A C 1
ATOM 2312 O O . GLU A 1 294 ? 9.290 0.248 -15.471 1.00 77.06 294 GLU A O 1
ATOM 2317 N N . ARG A 1 295 ? 7.851 0.548 -13.776 1.00 83.06 295 ARG A N 1
ATOM 2318 C CA . ARG A 1 295 ? 8.869 0.501 -12.714 1.00 83.06 295 ARG A CA 1
ATOM 2319 C C . ARG A 1 295 ? 9.599 -0.825 -12.676 1.00 83.06 295 ARG A C 1
ATOM 2321 O O . ARG A 1 295 ? 10.825 -0.853 -12.596 1.00 83.06 295 ARG A O 1
ATOM 2328 N N . THR A 1 296 ? 8.837 -1.913 -12.721 1.00 81.38 296 THR A N 1
ATOM 2329 C CA . THR A 1 296 ? 9.370 -3.270 -12.704 1.00 81.38 296 THR A CA 1
ATOM 2330 C C . THR A 1 296 ? 10.242 -3.519 -13.929 1.00 81.38 296 THR A C 1
ATOM 2332 O O . THR A 1 296 ? 11.337 -4.050 -13.779 1.00 81.38 296 THR A O 1
ATOM 2335 N N . ALA A 1 297 ? 9.823 -3.060 -15.111 1.00 77.81 297 ALA A N 1
ATOM 2336 C CA . ALA A 1 297 ? 10.610 -3.159 -16.335 1.00 77.81 297 ALA A CA 1
ATOM 2337 C C . ALA A 1 297 ? 11.929 -2.364 -16.250 1.00 77.81 297 ALA A C 1
ATOM 2339 O O . ALA A 1 297 ? 12.993 -2.883 -16.586 1.00 77.81 297 ALA A O 1
ATOM 2340 N N . MET A 1 298 ? 11.886 -1.125 -15.746 1.00 79.38 298 MET A N 1
ATOM 2341 C CA . MET A 1 298 ? 13.089 -0.303 -15.552 1.00 79.38 298 MET A CA 1
ATOM 2342 C C . MET A 1 298 ? 14.068 -0.914 -14.546 1.00 79.38 298 MET A C 1
ATOM 2344 O O . MET A 1 298 ? 15.274 -0.974 -14.806 1.00 79.38 298 MET A O 1
ATOM 2348 N N . ALA A 1 299 ? 13.553 -1.353 -13.397 1.00 85.25 299 ALA A N 1
ATOM 2349 C CA . ALA A 1 299 ? 14.349 -1.983 -12.353 1.00 85.25 299 ALA A CA 1
ATOM 2350 C C . ALA A 1 299 ? 14.989 -3.278 -12.863 1.00 85.25 299 ALA A C 1
ATOM 2352 O O . ALA A 1 299 ? 16.188 -3.473 -12.693 1.00 85.25 299 ALA A O 1
ATOM 2353 N N . PHE A 1 300 ? 14.225 -4.104 -13.576 1.00 82.06 300 PHE A N 1
ATOM 2354 C CA . PHE A 1 300 ? 14.711 -5.318 -14.221 1.00 82.06 300 PHE A CA 1
ATOM 2355 C C . PHE A 1 300 ? 15.884 -5.049 -15.171 1.00 82.06 300 PHE A C 1
ATOM 2357 O O . PHE A 1 300 ? 16.942 -5.657 -15.021 1.00 82.06 300 PHE A O 1
ATOM 2364 N N . CYS A 1 301 ? 15.750 -4.098 -16.099 1.00 77.75 301 CYS A N 1
ATOM 2365 C CA . CYS A 1 301 ? 16.833 -3.770 -17.031 1.00 77.75 301 CYS A CA 1
ATOM 2366 C C . CYS A 1 301 ? 18.079 -3.235 -16.320 1.00 77.75 301 CYS A C 1
ATOM 2368 O O . CYS A 1 301 ? 19.199 -3.536 -16.727 1.00 77.75 301 CYS A O 1
ATOM 2370 N N . THR A 1 302 ? 17.889 -2.473 -15.243 1.00 81.12 302 THR A N 1
ATOM 2371 C CA . THR A 1 302 ? 18.992 -1.920 -14.452 1.00 81.12 302 THR A CA 1
ATOM 2372 C C . THR A 1 302 ? 19.732 -3.008 -13.676 1.00 81.12 302 THR A C 1
ATOM 2374 O O . THR A 1 302 ? 20.958 -3.061 -13.752 1.00 81.12 302 THR A O 1
ATOM 2377 N N . VAL A 1 303 ? 19.014 -3.903 -12.985 1.00 83.62 303 VAL A N 1
ATOM 2378 C CA . VAL A 1 303 ? 19.620 -5.042 -12.271 1.00 83.62 303 VAL A CA 1
ATOM 2379 C C . VAL A 1 303 ? 20.380 -5.926 -13.253 1.00 83.62 303 VAL A C 1
ATOM 2381 O O . VAL A 1 303 ? 21.546 -6.229 -13.022 1.00 83.62 303 VAL A O 1
ATOM 2384 N N . LYS A 1 304 ? 19.773 -6.247 -14.400 1.00 79.06 304 LYS A N 1
ATOM 2385 C CA . LYS A 1 304 ? 20.410 -7.062 -15.438 1.00 79.06 304 LYS A CA 1
ATOM 2386 C C . LYS A 1 304 ? 21.718 -6.449 -15.949 1.00 79.06 304 LYS A C 1
ATOM 2388 O O . LYS A 1 304 ? 22.708 -7.152 -16.140 1.00 79.06 304 LYS A O 1
ATOM 2393 N N . ARG A 1 305 ? 21.732 -5.131 -16.174 1.00 78.12 305 ARG A N 1
ATOM 2394 C CA . ARG A 1 305 ? 22.915 -4.411 -16.666 1.00 78.12 305 ARG A CA 1
ATOM 2395 C C . ARG A 1 305 ? 24.036 -4.367 -15.623 1.00 78.12 305 ARG A C 1
ATOM 2397 O O . ARG A 1 305 ? 25.191 -4.565 -15.987 1.00 78.12 305 ARG A O 1
ATOM 2404 N N . LEU A 1 306 ? 23.692 -4.156 -14.352 1.00 81.06 306 LEU A N 1
ATOM 2405 C CA . LEU A 1 306 ? 24.650 -4.167 -13.242 1.00 81.06 306 LEU A CA 1
ATOM 2406 C C . LEU A 1 306 ? 25.234 -5.555 -12.979 1.00 81.06 306 LEU A C 1
ATOM 2408 O O . LEU A 1 306 ? 26.404 -5.662 -12.628 1.00 81.06 306 LEU A O 1
ATOM 2412 N N . ASP A 1 307 ? 24.424 -6.596 -13.159 1.00 81.44 307 ASP A N 1
ATOM 2413 C CA . ASP A 1 307 ? 24.798 -7.980 -12.877 1.00 81.44 307 ASP A CA 1
ATOM 2414 C C . ASP A 1 307 ? 25.497 -8.687 -14.049 1.00 81.44 307 ASP A C 1
ATOM 2416 O O . ASP A 1 307 ? 26.016 -9.789 -13.892 1.00 81.44 307 ASP A O 1
ATOM 2420 N N . ARG A 1 308 ? 25.547 -8.060 -15.232 1.00 76.50 308 ARG A N 1
ATOM 2421 C CA . ARG A 1 308 ? 26.193 -8.607 -16.439 1.00 76.50 308 ARG A CA 1
ATOM 2422 C C . ARG A 1 308 ? 27.610 -9.175 -16.223 1.00 76.50 308 ARG A C 1
ATOM 2424 O O . ARG A 1 308 ? 27.890 -10.195 -16.842 1.00 76.50 308 ARG A O 1
ATOM 2431 N N . PRO A 1 309 ? 28.501 -8.575 -15.408 1.00 72.38 309 PRO A N 1
ATOM 2432 C CA . PRO A 1 309 ? 29.835 -9.137 -15.196 1.00 72.38 309 PRO A CA 1
ATOM 2433 C C . PRO A 1 309 ? 29.876 -10.387 -14.299 1.00 72.38 309 PRO A C 1
ATOM 2435 O O . PRO A 1 309 ? 30.788 -11.187 -14.476 1.00 72.38 309 PRO A O 1
ATOM 2438 N N . HIS A 1 310 ? 28.929 -10.584 -13.369 1.00 75.75 310 HIS A N 1
ATOM 2439 C CA . HIS A 1 310 ? 29.029 -11.651 -12.352 1.00 75.75 310 HIS A CA 1
ATOM 2440 C C . HIS A 1 310 ? 27.924 -12.716 -12.426 1.00 75.75 310 HIS A C 1
ATOM 2442 O O . HIS A 1 310 ? 28.121 -13.813 -11.911 1.00 75.75 310 HIS A O 1
ATOM 2448 N N . PHE A 1 311 ? 26.783 -12.432 -13.068 1.00 79.25 311 PHE A N 1
ATOM 2449 C CA . PHE A 1 311 ? 25.635 -13.346 -13.184 1.00 79.25 311 PHE A CA 1
ATOM 2450 C C . PHE A 1 311 ? 25.132 -13.915 -11.841 1.00 79.25 311 PHE A C 1
ATOM 2452 O O . PHE A 1 311 ? 24.782 -15.091 -11.741 1.00 79.25 311 PHE A O 1
ATOM 2459 N N . GLN A 1 312 ? 25.102 -13.090 -10.794 1.00 82.06 312 GLN A N 1
ATOM 2460 C CA . GLN A 1 312 ? 24.657 -13.478 -9.450 1.00 82.06 312 GLN A CA 1
ATOM 2461 C C . GLN A 1 312 ? 23.165 -13.202 -9.226 1.00 82.06 312 GLN A C 1
ATOM 2463 O O . GLN A 1 312 ? 22.519 -13.879 -8.430 1.00 82.06 312 GLN A O 1
ATOM 2468 N N . LEU A 1 313 ? 22.613 -12.214 -9.934 1.00 82.00 313 LEU A N 1
ATOM 2469 C CA . LEU A 1 313 ? 21.208 -11.798 -9.875 1.00 82.00 313 LEU A CA 1
ATOM 2470 C C . LEU A 1 313 ? 20.434 -12.161 -11.148 1.00 82.00 313 LEU A C 1
ATOM 2472 O O . LEU A 1 313 ? 19.248 -11.848 -11.256 1.00 82.00 313 LEU A O 1
ATOM 2476 N N . GLN A 1 314 ? 21.073 -12.798 -12.124 1.00 80.56 314 GLN A N 1
ATOM 2477 C CA . GLN A 1 314 ? 20.452 -13.235 -13.367 1.00 80.56 314 GLN A CA 1
ATOM 2478 C C . GLN A 1 314 ? 20.896 -14.647 -13.738 1.00 80.56 314 GLN A C 1
ATOM 2480 O O . GLN A 1 314 ? 21.938 -15.138 -13.313 1.00 80.56 314 GLN A O 1
ATOM 2485 N N . CYS A 1 315 ? 20.112 -15.307 -14.585 1.00 78.69 315 CYS A N 1
ATOM 2486 C CA . CYS A 1 315 ? 20.488 -16.630 -15.060 1.00 78.69 315 CYS A CA 1
ATOM 2487 C C . CYS A 1 315 ? 21.720 -16.558 -15.982 1.00 78.69 315 CYS A C 1
ATOM 2489 O O . CYS A 1 315 ? 21.689 -15.879 -17.005 1.00 78.69 315 CYS A O 1
ATOM 2491 N N . HIS A 1 316 ? 22.769 -17.318 -15.658 1.00 73.19 316 HIS A N 1
ATOM 2492 C CA . HIS A 1 316 ? 23.994 -17.433 -16.464 1.00 73.19 316 HIS A CA 1
ATOM 2493 C C . HIS A 1 316 ? 23.834 -18.300 -17.735 1.00 73.19 316 HIS A C 1
ATOM 2495 O O . HIS A 1 316 ? 24.754 -18.427 -18.537 1.00 73.19 316 HIS A O 1
ATOM 2501 N N . SER A 1 317 ? 22.681 -18.946 -17.941 1.00 68.12 317 SER A N 1
ATOM 2502 C CA . SER A 1 317 ? 22.503 -19.883 -19.055 1.00 68.12 317 SER A CA 1
ATOM 2503 C C . SER A 1 317 ? 22.407 -19.146 -20.401 1.00 68.12 317 SER A C 1
ATOM 2505 O O . SER A 1 317 ? 21.420 -18.461 -20.680 1.00 68.12 317 SER A O 1
ATOM 2507 N N . LEU A 1 318 ? 23.457 -19.295 -21.218 1.00 57.72 318 LEU A N 1
ATOM 2508 C CA . LEU A 1 318 ? 23.595 -18.711 -22.561 1.00 57.72 318 LEU A CA 1
ATOM 2509 C C . LEU A 1 318 ? 22.675 -19.362 -23.603 1.00 57.72 318 LEU A C 1
ATOM 2511 O O . LEU A 1 318 ? 22.304 -18.718 -24.575 1.00 57.72 318 LEU A O 1
ATOM 2515 N N . LEU A 1 319 ? 22.279 -20.613 -23.377 1.00 56.62 319 LEU A N 1
ATOM 2516 C CA . LEU A 1 319 ? 21.175 -21.267 -24.077 1.00 56.62 319 LEU A CA 1
ATOM 2517 C C . LEU A 1 319 ? 19.905 -20.974 -23.283 1.00 56.62 319 LEU A C 1
ATOM 2519 O O . LEU A 1 319 ? 19.969 -20.946 -22.054 1.00 56.62 319 LEU A O 1
ATOM 2523 N N . ALA A 1 320 ? 18.766 -20.756 -23.942 1.00 57.38 320 ALA A N 1
ATOM 2524 C CA . ALA A 1 320 ? 17.480 -20.584 -23.272 1.00 57.38 320 ALA A CA 1
ATOM 2525 C C . ALA A 1 320 ? 17.268 -21.726 -22.260 1.00 57.38 320 ALA A C 1
ATOM 2527 O O . ALA A 1 320 ? 16.934 -22.855 -22.630 1.00 57.38 320 ALA A O 1
ATOM 2528 N N . CYS A 1 321 ? 17.553 -21.451 -20.978 1.00 64.44 321 CYS A N 1
ATOM 2529 C CA . CYS A 1 321 ? 17.401 -22.414 -19.897 1.00 64.44 321 CYS A CA 1
ATOM 2530 C C . CYS A 1 321 ? 15.997 -22.988 -20.036 1.00 64.44 321 CYS A C 1
ATOM 2532 O O . CYS A 1 321 ? 15.054 -22.203 -20.118 1.00 64.44 321 CYS A O 1
ATOM 2534 N N . LYS A 1 322 ? 15.859 -24.324 -20.117 1.00 61.91 322 LYS A N 1
ATOM 2535 C CA . LYS A 1 322 ? 14.536 -24.949 -20.205 1.00 61.91 322 LYS A CA 1
ATOM 2536 C C . LYS A 1 322 ? 13.702 -24.386 -19.075 1.00 61.91 322 LYS A C 1
ATOM 2538 O O . LYS A 1 322 ? 13.988 -24.603 -17.897 1.00 61.91 322 LYS A O 1
ATOM 2543 N N . ASP A 1 323 ? 12.714 -23.629 -19.502 1.00 63.38 323 ASP A N 1
ATOM 2544 C CA . ASP A 1 323 ? 12.143 -22.519 -18.769 1.00 63.38 323 ASP A CA 1
ATOM 2545 C C . ASP A 1 323 ? 11.619 -22.995 -17.391 1.00 63.38 323 ASP A C 1
ATOM 2547 O O . ASP A 1 323 ? 11.686 -22.298 -16.386 1.00 63.38 323 ASP A O 1
ATOM 2551 N N . ASP A 1 324 ? 11.199 -24.256 -17.285 1.00 67.00 324 ASP A N 1
ATOM 2552 C CA . ASP A 1 324 ? 10.655 -24.877 -16.071 1.00 67.00 324 ASP A CA 1
ATOM 2553 C C . ASP A 1 324 ? 11.636 -25.049 -14.896 1.00 67.00 324 ASP A C 1
ATOM 2555 O O . ASP A 1 324 ? 11.191 -25.147 -13.746 1.00 67.00 324 ASP A O 1
ATOM 2559 N N . LYS A 1 325 ? 12.954 -25.095 -15.142 1.00 74.88 325 LYS A N 1
ATOM 2560 C CA . LYS A 1 325 ? 13.972 -25.355 -14.099 1.00 74.88 325 LYS A CA 1
ATOM 2561 C C . LYS A 1 325 ? 14.785 -24.129 -13.684 1.00 74.88 325 LYS A C 1
ATOM 2563 O O . LYS A 1 325 ? 15.644 -24.247 -12.818 1.00 74.88 325 LYS A O 1
ATOM 2568 N N . CYS A 1 326 ? 14.539 -22.967 -14.280 1.00 82.88 326 CYS A N 1
ATOM 2569 C CA . CYS A 1 326 ? 15.288 -21.760 -13.949 1.00 82.88 326 CYS A CA 1
ATOM 2570 C C . CYS A 1 326 ? 14.904 -21.239 -12.549 1.00 82.88 326 CYS A C 1
ATOM 2572 O O . CYS A 1 326 ? 13.743 -20.912 -12.300 1.00 82.88 326 CYS A O 1
ATOM 2574 N N . GLU A 1 327 ? 15.879 -21.109 -11.644 1.00 84.81 327 GLU A N 1
ATOM 2575 C CA . GLU A 1 327 ? 15.675 -20.556 -10.291 1.00 84.81 327 GLU A CA 1
ATOM 2576 C C . GLU A 1 327 ? 15.229 -19.088 -10.321 1.00 84.81 327 GLU A C 1
ATOM 2578 O O . GLU A 1 327 ? 14.431 -18.647 -9.493 1.00 84.81 327 GLU A O 1
ATOM 2583 N N . PHE A 1 328 ? 15.682 -18.340 -11.328 1.00 85.12 328 PHE A N 1
ATOM 2584 C CA . PHE A 1 328 ? 15.318 -16.941 -11.519 1.00 85.12 328 PHE A CA 1
ATOM 2585 C C . PHE A 1 328 ? 13.976 -16.753 -12.229 1.00 85.12 328 PHE A C 1
ATOM 2587 O O . PHE A 1 328 ? 13.522 -15.614 -12.332 1.00 85.12 328 PHE A O 1
ATOM 2594 N N . ARG A 1 329 ? 13.317 -17.822 -12.703 1.00 85.12 329 ARG A N 1
ATOM 2595 C CA . ARG A 1 329 ? 12.016 -17.716 -13.376 1.00 85.12 329 ARG A CA 1
ATOM 2596 C C . ARG A 1 329 ? 10.962 -17.165 -12.438 1.00 85.12 329 ARG A C 1
ATOM 2598 O O . ARG A 1 329 ? 10.787 -17.672 -11.333 1.00 85.12 329 ARG A O 1
ATOM 2605 N N . TRP A 1 330 ? 10.208 -16.189 -12.928 1.00 85.44 330 TRP A N 1
ATOM 2606 C CA . TRP A 1 330 ? 9.087 -15.615 -12.202 1.00 85.44 330 TRP A CA 1
ATOM 2607 C C . TRP A 1 330 ? 7.881 -16.551 -12.272 1.00 85.44 330 TRP A C 1
ATOM 2609 O O . TRP A 1 330 ? 7.371 -16.867 -13.346 1.00 85.44 330 TRP A O 1
ATOM 2619 N N . VAL A 1 331 ? 7.439 -17.007 -11.108 1.00 86.88 331 VAL A N 1
ATOM 2620 C CA . VAL A 1 331 ? 6.327 -17.931 -10.903 1.00 86.88 331 VAL A CA 1
ATOM 2621 C C . VAL A 1 331 ? 5.337 -17.314 -9.919 1.00 86.88 331 VAL A C 1
ATOM 2623 O O . VAL A 1 331 ? 5.719 -16.619 -8.975 1.00 86.88 331 VAL A O 1
ATOM 2626 N N . ALA A 1 332 ? 4.046 -17.525 -10.168 1.00 88.88 332 ALA A N 1
ATOM 2627 C CA . ALA A 1 332 ? 2.997 -17.109 -9.247 1.00 88.88 332 ALA A CA 1
ATOM 2628 C C . ALA A 1 332 ? 2.922 -18.076 -8.057 1.00 88.88 332 ALA A C 1
ATOM 2630 O O . ALA A 1 332 ? 3.176 -19.273 -8.203 1.00 88.88 332 ALA A O 1
ATOM 2631 N N . CYS A 1 333 ? 2.546 -17.557 -6.889 1.00 90.06 333 CYS A N 1
ATOM 2632 C CA . CYS A 1 333 ? 2.281 -18.388 -5.719 1.00 90.06 333 CYS A CA 1
ATOM 2633 C C . CYS A 1 333 ? 1.142 -19.388 -5.994 1.00 90.06 333 CYS A C 1
ATOM 2635 O O . CYS A 1 333 ? 0.135 -19.044 -6.612 1.00 90.06 333 CYS A O 1
ATOM 2637 N N . SER A 1 334 ? 1.289 -20.620 -5.504 1.00 90.06 334 SER A N 1
ATOM 2638 C CA . SER A 1 334 ? 0.300 -21.694 -5.657 1.00 90.06 334 SER A CA 1
ATOM 2639 C C . SER A 1 334 ? -0.895 -21.582 -4.701 1.00 90.06 334 SER A C 1
ATOM 2641 O O . SER A 1 334 ? -1.910 -22.238 -4.923 1.00 90.06 334 SER A O 1
ATOM 2643 N N . ASN A 1 335 ? -0.799 -20.768 -3.642 1.00 90.06 335 ASN A N 1
ATOM 2644 C CA . ASN A 1 335 ? -1.872 -20.600 -2.662 1.00 90.06 335 ASN A CA 1
ATOM 2645 C C . ASN A 1 335 ? -3.037 -19.781 -3.236 1.00 90.06 335 ASN A C 1
ATOM 2647 O O . ASN A 1 335 ? -2.845 -18.678 -3.755 1.00 90.06 335 ASN A O 1
ATOM 2651 N N . GLU A 1 336 ? -4.260 -20.282 -3.066 1.00 87.94 336 GLU A N 1
ATOM 2652 C CA . GLU A 1 336 ? -5.473 -19.618 -3.545 1.00 87.94 336 GLU A CA 1
ATOM 2653 C C . GLU A 1 336 ? -5.627 -18.207 -2.956 1.00 87.94 336 GLU A C 1
ATOM 2655 O O . GLU A 1 336 ? -5.593 -17.996 -1.744 1.00 87.94 336 GLU A O 1
ATOM 2660 N N . GLY A 1 337 ? -5.805 -17.217 -3.832 1.00 84.75 337 GLY A N 1
ATOM 2661 C CA . GLY A 1 337 ? -5.951 -15.810 -3.449 1.00 84.75 337 GLY A CA 1
ATOM 2662 C C . GLY A 1 337 ? -4.636 -15.033 -3.330 1.00 84.75 337 GLY A C 1
ATOM 2663 O O . GLY A 1 337 ? -4.678 -13.799 -3.331 1.00 84.75 337 GLY A O 1
ATOM 2664 N N . CYS A 1 338 ? -3.478 -15.702 -3.323 1.00 88.75 338 CYS A N 1
ATOM 2665 C CA . CYS A 1 338 ? -2.194 -15.016 -3.423 1.00 88.75 338 CYS A CA 1
ATOM 2666 C C . CYS A 1 338 ? -1.956 -14.543 -4.866 1.00 88.75 338 CYS A C 1
ATOM 2668 O O . CYS A 1 338 ? -2.056 -15.317 -5.813 1.00 88.75 338 CYS A O 1
ATOM 2670 N N . LYS A 1 339 ? -1.634 -13.256 -5.039 1.00 87.44 339 LYS A N 1
ATOM 2671 C CA . LYS A 1 339 ? -1.311 -12.648 -6.347 1.00 87.44 339 LYS A CA 1
ATOM 2672 C C . LYS A 1 339 ? 0.175 -12.323 -6.492 1.00 87.44 339 LYS A C 1
ATOM 2674 O O . LYS A 1 339 ? 0.556 -11.592 -7.403 1.00 87.44 339 LYS A O 1
ATOM 2679 N N . GLU A 1 340 ? 1.001 -12.797 -5.564 1.00 83.88 340 GLU A N 1
ATOM 2680 C CA . GLU A 1 340 ? 2.434 -12.540 -5.603 1.00 83.88 340 GLU A CA 1
ATOM 2681 C C . GLU A 1 340 ? 3.114 -13.380 -6.682 1.00 83.88 340 GLU A C 1
ATOM 2683 O O . GLU A 1 340 ? 2.813 -14.561 -6.866 1.00 83.88 340 GLU A O 1
ATOM 2688 N N . ILE A 1 341 ? 4.043 -12.734 -7.384 1.00 86.75 341 ILE A N 1
ATOM 2689 C CA . ILE A 1 341 ? 4.888 -13.323 -8.418 1.00 86.75 341 ILE A CA 1
ATOM 2690 C C . ILE A 1 341 ? 6.333 -13.105 -7.982 1.00 86.75 341 ILE A C 1
ATOM 2692 O O . ILE A 1 341 ? 6.713 -11.984 -7.628 1.00 86.75 341 ILE A O 1
ATOM 2696 N N . MET A 1 342 ? 7.127 -14.169 -7.985 1.00 87.81 342 MET A N 1
ATOM 2697 C CA . MET A 1 342 ? 8.516 -14.147 -7.530 1.00 87.81 342 MET A CA 1
ATOM 2698 C C . MET A 1 342 ? 9.363 -15.171 -8.271 1.00 87.81 342 MET A C 1
ATOM 2700 O O . MET A 1 342 ? 8.840 -16.085 -8.895 1.00 87.81 342 MET A O 1
ATOM 2704 N N . SER A 1 343 ? 10.679 -15.025 -8.191 1.00 89.19 343 SER A N 1
ATOM 2705 C CA . SER A 1 343 ? 11.628 -16.021 -8.675 1.00 89.19 343 SER A CA 1
ATOM 2706 C C . SER A 1 343 ? 11.412 -17.339 -7.937 1.00 89.19 343 SER A C 1
ATOM 2708 O O . SER A 1 343 ? 11.181 -17.336 -6.727 1.00 89.19 343 SER A O 1
ATOM 2710 N N . ARG A 1 344 ? 11.524 -18.461 -8.650 1.00 88.06 344 ARG A N 1
ATOM 2711 C CA . ARG A 1 344 ? 11.399 -19.812 -8.088 1.00 88.06 344 ARG A CA 1
ATOM 2712 C C . ARG A 1 344 ? 12.303 -20.034 -6.871 1.00 88.06 344 ARG A C 1
ATOM 2714 O O . ARG A 1 344 ? 11.874 -20.704 -5.940 1.00 88.06 344 ARG A O 1
ATOM 2721 N N . LEU A 1 345 ? 13.475 -19.396 -6.846 1.00 89.25 345 LEU A N 1
ATOM 2722 C CA . LEU A 1 345 ? 14.389 -19.335 -5.699 1.00 89.25 345 LEU A CA 1
ATOM 2723 C C . LEU A 1 345 ? 13.693 -18.991 -4.364 1.00 89.25 345 LEU A C 1
ATOM 2725 O O . LEU A 1 345 ? 14.097 -19.488 -3.319 1.00 89.25 345 LEU A O 1
ATOM 2729 N N . TYR A 1 346 ? 12.649 -18.158 -4.392 1.00 89.44 346 TYR A N 1
ATOM 2730 C CA . TYR A 1 346 ? 11.921 -17.691 -3.204 1.00 89.44 346 TYR A CA 1
ATOM 2731 C C . TYR A 1 346 ? 10.538 -18.327 -3.030 1.00 89.44 346 TYR A C 1
ATOM 2733 O O . TYR A 1 346 ? 9.830 -18.002 -2.076 1.00 89.44 346 TYR A O 1
ATOM 2741 N N . LEU A 1 347 ? 10.119 -19.204 -3.949 1.00 90.31 347 LEU A N 1
ATOM 2742 C CA . LEU A 1 347 ? 8.772 -19.772 -3.923 1.00 90.31 347 LEU A CA 1
ATOM 2743 C C . LEU A 1 347 ? 8.554 -20.618 -2.665 1.00 90.31 347 LEU A C 1
ATOM 2745 O O . LEU A 1 347 ? 7.542 -20.448 -1.987 1.00 90.31 347 LEU A O 1
ATOM 2749 N N . ASP A 1 348 ? 9.512 -21.484 -2.338 1.00 89.94 348 ASP A N 1
ATOM 2750 C CA . ASP A 1 348 ? 9.393 -22.410 -1.210 1.00 89.94 348 ASP A CA 1
ATOM 2751 C C . ASP A 1 348 ? 9.366 -21.648 0.122 1.00 89.94 348 ASP A C 1
ATOM 2753 O O . ASP A 1 348 ? 8.449 -21.832 0.926 1.00 89.94 348 ASP A O 1
ATOM 2757 N N . SER A 1 349 ? 10.278 -20.685 0.312 1.00 91.62 349 SER A N 1
ATOM 2758 C CA . SER A 1 349 ? 10.287 -19.837 1.512 1.00 91.62 349 SER A CA 1
ATOM 2759 C C . SER A 1 349 ? 8.979 -19.058 1.668 1.00 91.62 349 SER A C 1
ATOM 2761 O O . SER A 1 349 ? 8.426 -18.990 2.772 1.00 91.62 349 SER A O 1
ATOM 2763 N N . HIS A 1 350 ? 8.438 -18.523 0.568 1.00 91.06 350 HIS A N 1
ATOM 2764 C CA . HIS A 1 350 ? 7.164 -17.815 0.589 1.00 91.06 350 HIS A CA 1
ATOM 2765 C C . HIS A 1 350 ? 6.001 -18.740 0.957 1.00 91.06 350 HIS A C 1
ATOM 2767 O O . HIS A 1 350 ? 5.259 -18.441 1.892 1.00 91.06 350 HIS A O 1
ATOM 2773 N N . VAL A 1 351 ? 5.822 -19.860 0.252 1.00 90.25 351 VAL A N 1
ATOM 2774 C CA . VAL A 1 351 ? 4.692 -20.781 0.466 1.00 90.25 351 VAL A CA 1
ATOM 2775 C C . VAL A 1 351 ? 4.712 -21.362 1.878 1.00 90.25 351 VAL A C 1
ATOM 2777 O O . VAL A 1 351 ? 3.656 -21.500 2.503 1.00 90.25 351 VAL A O 1
ATOM 2780 N N . GLU A 1 352 ? 5.894 -21.666 2.411 1.00 87.25 352 GLU A N 1
ATOM 2781 C CA . GLU A 1 352 ? 6.022 -22.275 3.728 1.00 87.25 352 GLU A CA 1
ATOM 2782 C C . GLU A 1 352 ? 5.864 -21.274 4.872 1.00 87.25 352 GLU A C 1
ATOM 2784 O O . GLU A 1 352 ? 5.133 -21.567 5.828 1.00 87.25 352 GLU A O 1
ATOM 2789 N N . THR A 1 353 ? 6.509 -20.107 4.787 1.00 86.75 353 THR A N 1
ATOM 2790 C CA . THR A 1 353 ? 6.686 -19.225 5.952 1.00 86.75 353 THR A CA 1
ATOM 2791 C C . THR A 1 353 ? 6.003 -17.867 5.814 1.00 86.75 353 THR A C 1
ATOM 2793 O O . THR A 1 353 ? 5.364 -17.410 6.770 1.00 86.75 353 THR A O 1
ATOM 2796 N N . GLU A 1 354 ? 6.055 -17.239 4.640 1.00 88.75 354 GLU A N 1
ATOM 2797 C CA . GLU A 1 354 ? 5.670 -15.830 4.478 1.00 88.75 354 GLU A CA 1
ATOM 2798 C C . GLU A 1 354 ? 4.220 -15.651 4.008 1.00 88.75 354 GLU A C 1
ATOM 2800 O O . GLU A 1 354 ? 3.565 -14.685 4.398 1.00 88.75 354 GLU A O 1
ATOM 2805 N N . CYS A 1 355 ? 3.686 -16.590 3.220 1.00 92.69 355 CYS A N 1
ATOM 2806 C CA . CYS A 1 355 ? 2.428 -16.422 2.500 1.00 92.69 355 CYS A CA 1
ATOM 2807 C C . CYS A 1 355 ? 1.230 -16.224 3.452 1.00 92.69 355 CYS A C 1
ATOM 2809 O O . CYS A 1 355 ? 0.855 -17.151 4.182 1.00 92.69 355 CYS A O 1
ATOM 2811 N N . PRO A 1 356 ? 0.544 -15.063 3.403 1.00 91.44 356 PRO A N 1
ATOM 2812 C CA . PRO A 1 356 ? -0.637 -14.811 4.232 1.00 91.44 356 PRO A CA 1
ATOM 2813 C C . PRO A 1 356 ? -1.851 -15.668 3.847 1.00 91.44 356 PRO A C 1
ATOM 2815 O O . PRO A 1 356 ? -2.752 -15.862 4.661 1.00 91.44 356 PRO A O 1
ATOM 2818 N N . TYR A 1 357 ? -1.883 -16.172 2.610 1.00 92.31 357 TYR A N 1
ATOM 2819 C CA . TYR A 1 357 ? -2.978 -16.976 2.057 1.00 92.31 357 TYR A CA 1
ATOM 2820 C C . TYR A 1 357 ? -2.801 -18.481 2.274 1.00 92.31 357 TYR A C 1
ATOM 2822 O O . TYR A 1 357 ? -3.695 -19.254 1.938 1.00 92.31 357 TYR A O 1
ATOM 2830 N N . LYS A 1 358 ? -1.677 -18.910 2.863 1.00 92.56 358 LYS A N 1
ATOM 2831 C CA . LYS A 1 358 ? -1.458 -20.311 3.224 1.00 92.56 358 LYS A CA 1
ATOM 2832 C C . LYS A 1 358 ? -2.603 -20.797 4.113 1.00 92.56 358 LYS A C 1
ATOM 2834 O O . LYS A 1 358 ? -2.907 -20.153 5.122 1.00 92.56 358 LYS A O 1
ATOM 2839 N N . ARG A 1 359 ? -3.224 -21.925 3.758 1.00 91.62 359 ARG A N 1
ATOM 2840 C CA . ARG A 1 359 ? -4.226 -22.564 4.618 1.00 91.62 359 ARG A CA 1
ATOM 2841 C C . ARG A 1 359 ? -3.522 -23.178 5.822 1.00 91.62 359 ARG A C 1
ATOM 2843 O O . ARG A 1 359 ? -2.538 -23.900 5.674 1.00 91.62 359 ARG A O 1
ATOM 2850 N N . ILE A 1 360 ? -4.009 -22.841 7.006 1.00 92.56 360 ILE A N 1
ATOM 2851 C CA . ILE A 1 360 ? -3.542 -23.373 8.278 1.00 92.56 360 ILE A CA 1
ATOM 2852 C C . ILE A 1 360 ? -4.725 -23.979 9.021 1.00 92.56 360 ILE A C 1
ATOM 2854 O O . ILE A 1 360 ? -5.858 -23.511 8.895 1.00 92.56 360 ILE A O 1
ATOM 2858 N N . THR A 1 361 ? -4.443 -25.016 9.796 1.00 94.06 361 THR A N 1
ATOM 2859 C CA . THR A 1 361 ? -5.429 -25.700 10.630 1.00 94.06 361 THR A CA 1
ATOM 2860 C C . THR A 1 361 ? -5.266 -25.219 12.065 1.00 94.06 361 THR A C 1
ATOM 2862 O O . THR A 1 361 ? -4.156 -25.214 12.601 1.00 94.06 361 THR A O 1
ATOM 2865 N N . CYS A 1 362 ? -6.355 -24.783 12.688 1.00 94.25 362 CYS A N 1
ATOM 2866 C CA . CYS A 1 362 ? -6.369 -24.455 14.109 1.00 94.25 362 CYS A CA 1
ATOM 2867 C C . CYS A 1 362 ? -6.529 -25.724 14.955 1.00 94.25 362 CYS A C 1
ATOM 2869 O O . CYS A 1 362 ? -7.059 -26.731 14.496 1.00 94.25 362 CYS A O 1
ATOM 2871 N N . GLU A 1 363 ? -6.148 -25.657 16.229 1.00 90.44 363 GLU A N 1
ATOM 2872 C CA . GLU A 1 363 ? -6.372 -26.725 17.214 1.00 90.44 363 GLU A CA 1
ATOM 2873 C C . GLU A 1 363 ? -7.855 -27.105 17.375 1.00 90.44 363 GLU A C 1
ATOM 2875 O O . GLU A 1 363 ? -8.170 -28.205 17.821 1.00 90.44 363 GLU A O 1
ATOM 2880 N N . CYS A 1 364 ? -8.780 -26.214 17.001 1.00 90.94 364 CYS A N 1
ATOM 2881 C CA . CYS A 1 364 ? -10.212 -26.508 16.984 1.00 90.94 364 CYS A CA 1
ATOM 2882 C C . CYS A 1 364 ? -10.650 -27.410 15.813 1.00 90.94 364 CYS A C 1
ATOM 2884 O O . CYS A 1 364 ? -11.784 -27.882 15.825 1.00 90.94 364 CYS A O 1
ATOM 2886 N N . GLY A 1 365 ? -9.773 -27.654 14.833 1.00 91.62 365 GLY A N 1
ATOM 2887 C CA . GLY A 1 365 ? -10.045 -28.425 13.617 1.00 91.62 365 GLY A CA 1
ATOM 2888 C C . GLY A 1 365 ? -10.428 -27.581 12.396 1.00 91.62 365 GLY A C 1
ATOM 2889 O O . GLY A 1 365 ? -10.444 -28.115 11.290 1.00 91.62 365 GLY A O 1
ATOM 2890 N N . ASP A 1 366 ? -10.691 -26.280 12.561 1.00 92.12 366 ASP A N 1
ATOM 2891 C CA . ASP A 1 366 ? -11.045 -25.399 11.443 1.00 92.12 366 ASP A CA 1
ATOM 2892 C C . ASP A 1 366 ? -9.826 -25.056 10.579 1.00 92.12 366 ASP A C 1
ATOM 2894 O O . ASP A 1 366 ? -8.733 -24.777 11.081 1.00 92.12 366 ASP A O 1
ATOM 2898 N N . GLU A 1 367 ? -10.041 -25.001 9.264 1.00 92.81 367 GLU A N 1
ATOM 2899 C CA . GLU A 1 367 ? -9.027 -24.623 8.282 1.00 92.81 367 GLU A CA 1
ATOM 2900 C C . GLU A 1 367 ? -9.341 -23.272 7.639 1.00 92.81 367 GLU A C 1
ATOM 2902 O O . GLU A 1 367 ? -10.373 -23.090 6.985 1.00 92.81 367 GLU A O 1
ATOM 2907 N N . PHE A 1 368 ? -8.406 -22.336 7.737 1.00 92.31 368 PHE A N 1
ATOM 2908 C CA . PHE A 1 368 ? -8.552 -20.987 7.194 1.00 92.31 368 PHE A CA 1
ATOM 2909 C C . PHE A 1 368 ? -7.212 -20.442 6.700 1.00 92.31 368 PHE A C 1
ATOM 2911 O O . PHE A 1 368 ? -6.148 -20.994 6.971 1.00 92.31 368 PHE A O 1
ATOM 2918 N N . ALA A 1 369 ? -7.245 -19.347 5.943 1.00 92.94 369 ALA A N 1
ATOM 2919 C CA . ALA A 1 369 ? -6.024 -18.688 5.494 1.00 92.94 369 ALA A CA 1
ATOM 2920 C C . ALA A 1 369 ? -5.306 -18.004 6.671 1.00 92.94 369 ALA A C 1
ATOM 2922 O O . ALA A 1 369 ? -5.955 -17.389 7.516 1.00 92.94 369 ALA A O 1
ATOM 2923 N N . LYS A 1 370 ? -3.970 -18.048 6.710 1.00 91.81 370 LYS A N 1
ATOM 2924 C CA . LYS A 1 370 ? -3.136 -17.511 7.803 1.00 91.81 370 LYS A CA 1
ATOM 2925 C C . LYS A 1 370 ? -3.497 -16.075 8.213 1.00 91.81 370 LYS A C 1
ATOM 2927 O O . LYS A 1 370 ? -3.540 -15.778 9.403 1.00 91.81 370 LYS A O 1
ATOM 2932 N N . TYR A 1 371 ? -3.845 -15.194 7.273 1.00 91.31 371 TYR A N 1
ATOM 2933 C CA . TYR A 1 371 ? -4.268 -13.818 7.587 1.00 91.31 371 TYR A CA 1
ATOM 2934 C C . TYR A 1 371 ? -5.552 -13.731 8.440 1.00 91.31 371 TYR A C 1
ATOM 2936 O O . TYR A 1 371 ? -5.783 -12.727 9.112 1.00 91.31 371 TYR A O 1
ATOM 2944 N N . GLN A 1 372 ? -6.393 -14.769 8.428 1.00 92.31 372 GLN A N 1
ATOM 2945 C CA . GLN A 1 372 ? -7.625 -14.859 9.217 1.00 92.31 372 GLN A CA 1
ATOM 2946 C C . GLN A 1 372 ? -7.381 -15.399 10.633 1.00 92.31 372 GLN A C 1
ATOM 2948 O O . GLN A 1 372 ? -8.294 -15.357 11.455 1.00 92.31 372 GLN A O 1
ATOM 2953 N N . GLN A 1 373 ? -6.167 -15.866 10.944 1.00 92.06 373 GLN A N 1
ATOM 2954 C CA . GLN A 1 373 ? -5.849 -16.526 12.210 1.00 92.06 373 GLN A CA 1
ATOM 2955 C C . GLN A 1 373 ? -6.168 -15.672 13.428 1.00 92.06 373 GLN A C 1
ATOM 2957 O O . GLN A 1 373 ? -6.821 -16.153 14.349 1.00 92.06 373 GLN A O 1
ATOM 2962 N N . LEU A 1 374 ? -5.754 -14.403 13.426 1.00 92.19 374 LEU A N 1
ATOM 2963 C CA . LEU A 1 374 ? -6.011 -13.504 14.551 1.00 92.19 374 LEU A CA 1
ATOM 2964 C C . LEU A 1 374 ? -7.513 -13.323 14.790 1.00 92.19 374 LEU A C 1
ATOM 2966 O O . LEU A 1 374 ? -7.968 -13.454 15.922 1.00 92.19 374 LEU A O 1
ATOM 2970 N N . ARG A 1 375 ? -8.290 -13.116 13.719 1.00 92.94 375 ARG A N 1
ATOM 2971 C CA . ARG A 1 375 ? -9.752 -13.008 13.809 1.00 92.94 375 ARG A CA 1
ATOM 2972 C C . ARG A 1 375 ? -10.370 -14.304 14.326 1.00 92.94 375 ARG A C 1
ATOM 2974 O O . ARG A 1 375 ? -11.203 -14.263 15.224 1.00 92.94 375 ARG A O 1
ATOM 2981 N N . HIS A 1 376 ? -9.958 -15.450 13.785 1.00 93.31 376 HIS A N 1
ATOM 2982 C CA . HIS A 1 376 ? -10.462 -16.740 14.235 1.00 93.31 376 HIS A CA 1
ATOM 2983 C C . HIS A 1 376 ? -10.189 -16.936 15.731 1.00 93.31 376 HIS A C 1
ATOM 2985 O O . HIS A 1 376 ? -11.126 -17.172 16.483 1.00 93.31 376 HIS A O 1
ATOM 2991 N N . LEU A 1 377 ? -8.945 -16.763 16.184 1.00 91.06 377 LEU A N 1
ATOM 2992 C CA . LEU A 1 377 ? -8.566 -16.962 17.587 1.00 91.06 377 LEU A CA 1
ATOM 2993 C C . LEU A 1 377 ? -9.275 -15.996 18.549 1.00 91.06 377 LEU A C 1
ATOM 2995 O O . LEU A 1 377 ? -9.588 -16.387 19.670 1.00 91.06 377 LEU A O 1
ATOM 2999 N N . GLN A 1 378 ? -9.551 -14.760 18.127 1.00 89.50 378 GLN A N 1
ATOM 3000 C CA . GLN A 1 378 ? -10.182 -13.750 18.983 1.00 89.50 378 GLN A CA 1
ATOM 3001 C C . GLN A 1 378 ? -11.712 -13.828 19.002 1.00 89.50 378 GLN A C 1
ATOM 3003 O O . GLN A 1 378 ? -12.322 -13.606 20.048 1.00 89.50 378 GLN A O 1
ATOM 3008 N N . GLU A 1 379 ? -12.343 -14.144 17.871 1.00 89.31 379 GLU A N 1
ATOM 3009 C CA . GLU A 1 379 ? -13.790 -13.963 17.702 1.00 89.31 379 GLU A CA 1
ATOM 3010 C C . GLU A 1 379 ? -14.539 -15.283 17.481 1.00 89.31 379 GLU A C 1
ATOM 3012 O O . GLU A 1 379 ? -15.624 -15.470 18.036 1.00 89.31 379 GLU A O 1
ATOM 3017 N N . VAL A 1 380 ? -13.969 -16.212 16.708 1.00 90.81 380 VAL A N 1
ATOM 3018 C CA . VAL A 1 380 ? -14.707 -17.365 16.151 1.00 90.81 380 VAL A CA 1
ATOM 3019 C C . VAL A 1 380 ? -14.380 -18.681 16.856 1.00 90.81 380 VAL A C 1
ATOM 3021 O O . VAL A 1 380 ? -15.263 -19.514 17.037 1.00 90.81 380 VAL A O 1
ATOM 3024 N N . CYS A 1 381 ? -13.126 -18.876 17.259 1.00 93.44 381 CYS A N 1
ATOM 3025 C CA . CYS A 1 381 ? -12.609 -20.159 17.711 1.00 93.44 381 CYS A CA 1
ATOM 3026 C C . CYS A 1 381 ? -13.410 -20.685 18.912 1.00 93.44 381 CYS A C 1
ATOM 3028 O O . CYS A 1 381 ? -13.486 -20.003 19.937 1.00 93.44 381 CYS A O 1
ATOM 3030 N N . PRO A 1 382 ? -13.955 -21.914 18.857 1.00 92.00 382 PRO A N 1
ATOM 3031 C CA . PRO A 1 382 ? -14.714 -22.484 19.972 1.00 92.00 382 PRO A CA 1
ATOM 3032 C C . PRO A 1 382 ? -13.842 -22.754 21.208 1.00 92.00 382 PRO A C 1
ATOM 3034 O O . PRO A 1 382 ? -14.360 -22.866 22.322 1.00 92.00 382 PRO A O 1
ATOM 3037 N N . LEU A 1 383 ? -12.522 -22.857 21.024 1.00 93.00 383 LEU A N 1
ATOM 3038 C CA . LEU A 1 383 ? -11.544 -23.042 22.096 1.00 93.00 383 LEU A CA 1
ATOM 3039 C C . LEU A 1 383 ? -11.032 -21.721 22.682 1.00 93.00 383 LEU A C 1
ATOM 3041 O O . LEU A 1 383 ? -10.295 -21.768 23.664 1.00 93.00 383 LEU A O 1
ATOM 3045 N N . ARG A 1 384 ? -11.417 -20.562 22.126 1.00 93.31 384 ARG A N 1
ATOM 3046 C CA . ARG A 1 384 ? -10.987 -19.264 22.658 1.00 93.31 384 ARG A CA 1
ATOM 3047 C C . ARG A 1 384 ? -11.469 -19.077 24.089 1.00 93.31 384 ARG A C 1
ATOM 3049 O O . ARG A 1 384 ? -12.595 -19.456 24.423 1.00 93.31 384 ARG A O 1
ATOM 3056 N N . GLU A 1 385 ? -10.651 -18.422 24.898 1.00 92.56 385 GLU A N 1
ATOM 3057 C CA . GLU A 1 385 ? -11.070 -17.960 26.213 1.00 92.56 385 GLU A CA 1
ATOM 3058 C C . GLU A 1 385 ? -12.043 -16.792 26.053 1.00 92.56 385 GLU A C 1
ATOM 3060 O O . GLU A 1 385 ? -11.771 -15.808 25.360 1.00 92.56 385 GLU A O 1
ATOM 3065 N N . ALA A 1 386 ? -13.212 -16.911 26.669 1.00 92.25 386 ALA A N 1
ATOM 3066 C CA . ALA A 1 386 ? -14.192 -15.849 26.703 1.00 92.25 386 ALA A CA 1
ATOM 3067 C C . ALA A 1 386 ? -14.845 -15.769 28.081 1.00 92.25 386 ALA A C 1
ATOM 3069 O O . ALA A 1 386 ? -15.134 -16.774 28.737 1.00 92.25 386 ALA A O 1
ATOM 3070 N N . SER A 1 387 ? -15.071 -14.539 28.525 1.00 93.62 387 SER A N 1
ATOM 3071 C CA . SER A 1 387 ? -15.795 -14.277 29.759 1.00 93.62 387 SER A CA 1
ATOM 3072 C C . SER A 1 387 ? -17.270 -14.634 29.620 1.00 93.62 387 SER A C 1
ATOM 3074 O O . SER A 1 387 ? -17.865 -14.500 28.547 1.00 93.62 387 SER A O 1
ATOM 3076 N N . CYS A 1 388 ? -17.883 -15.028 30.735 1.00 94.25 388 CYS A N 1
ATOM 3077 C CA . CYS A 1 388 ? -19.326 -15.218 30.807 1.00 94.25 388 CYS A CA 1
ATOM 3078 C C . CYS A 1 388 ? -20.083 -13.943 30.357 1.00 94.25 388 CYS A C 1
ATOM 3080 O O . CYS A 1 388 ? -19.719 -12.843 30.783 1.00 94.25 388 CYS A O 1
ATOM 3082 N N . PRO A 1 389 ? -21.178 -14.049 29.575 1.00 92.75 389 PRO A N 1
ATOM 3083 C CA . PRO A 1 389 ? -22.004 -12.898 29.185 1.00 92.75 389 PRO A CA 1
ATOM 3084 C C . PRO A 1 389 ? -22.526 -12.068 30.372 1.00 92.75 389 PRO A C 1
ATOM 3086 O O . PRO A 1 389 ? -22.778 -10.873 30.241 1.00 92.75 389 PRO A O 1
ATOM 3089 N N . PHE A 1 390 ? -22.645 -12.686 31.551 1.00 92.38 390 PHE A N 1
ATOM 3090 C CA . PHE A 1 390 ? -23.050 -12.039 32.800 1.00 92.38 390 PHE A CA 1
ATOM 3091 C C . PHE A 1 390 ? -21.889 -11.379 33.565 1.00 92.38 390 PHE A C 1
ATOM 3093 O O . PHE A 1 390 ? -22.059 -10.999 34.725 1.00 92.38 390 PHE A O 1
ATOM 3100 N N . GLN A 1 391 ? -20.713 -11.204 32.951 1.00 93.44 391 GLN A N 1
ATOM 3101 C CA . GLN A 1 391 ? -19.566 -10.547 33.589 1.00 93.44 391 GLN A CA 1
ATOM 3102 C C . GLN A 1 391 ? -19.900 -9.137 34.083 1.00 93.44 391 GLN A C 1
ATOM 3104 O O . GLN A 1 391 ? -19.527 -8.771 35.194 1.00 93.44 391 GLN A O 1
ATOM 3109 N N . GLN A 1 392 ? -20.686 -8.378 33.314 1.00 88.94 392 GLN A N 1
ATOM 3110 C CA . GLN A 1 392 ? -21.131 -7.031 33.699 1.00 88.94 392 GLN A CA 1
ATOM 3111 C C . GLN A 1 392 ? -22.080 -7.024 34.911 1.00 88.94 392 GLN A C 1
ATOM 3113 O O . GLN A 1 392 ? -22.265 -5.987 35.549 1.00 88.94 392 GLN A O 1
ATOM 3118 N N . LEU A 1 393 ? -22.678 -8.175 35.242 1.00 89.94 393 LEU A N 1
ATOM 3119 C CA . LEU A 1 393 ? -23.493 -8.366 36.445 1.00 89.94 393 LEU A CA 1
ATOM 3120 C C . LEU A 1 393 ? -22.687 -8.950 37.618 1.00 89.94 393 LEU A C 1
ATOM 3122 O O . LEU A 1 393 ? -23.247 -9.128 38.695 1.00 89.94 393 LEU A O 1
ATOM 3126 N N . GLY A 1 394 ? -21.392 -9.239 37.431 1.00 89.31 394 GLY A N 1
ATOM 3127 C CA . GLY A 1 394 ? -20.486 -9.714 38.483 1.00 89.31 394 GLY A CA 1
ATOM 3128 C C . GLY A 1 394 ? -20.016 -11.167 38.352 1.00 89.31 394 GLY A C 1
ATOM 3129 O O . GLY A 1 394 ? -19.338 -11.656 39.252 1.00 89.31 394 GLY A O 1
ATOM 3130 N N . CYS A 1 395 ? -20.335 -11.877 37.262 1.00 93.56 395 CYS A N 1
ATOM 3131 C CA . CYS A 1 395 ? -19.800 -13.226 37.042 1.00 93.56 395 CYS A CA 1
ATOM 3132 C C . CYS A 1 395 ? -18.329 -13.170 36.582 1.00 93.56 395 CYS A C 1
ATOM 3134 O O . CYS A 1 395 ? -18.022 -12.650 35.515 1.00 93.56 395 CYS A O 1
ATOM 3136 N N . THR A 1 396 ? -17.401 -13.728 37.357 1.00 92.31 396 THR A N 1
ATOM 3137 C CA . THR A 1 396 ? -15.952 -13.668 37.070 1.00 92.31 396 THR A CA 1
ATOM 3138 C C . THR A 1 396 ? -15.417 -14.871 36.288 1.00 92.31 396 THR A C 1
ATOM 3140 O O . THR A 1 396 ? -14.207 -14.989 36.103 1.00 92.31 396 THR A O 1
ATOM 3143 N N . LYS A 1 397 ? -16.283 -15.786 35.828 1.00 91.62 397 LYS A N 1
ATOM 3144 C CA . LYS A 1 397 ? -15.838 -17.003 35.136 1.00 91.62 397 LYS A CA 1
ATOM 3145 C C . LYS A 1 397 ? -15.363 -16.696 33.711 1.00 91.62 397 LYS A C 1
ATOM 3147 O O . LYS A 1 397 ? -16.111 -16.134 32.907 1.00 91.62 397 LYS A O 1
ATOM 3152 N N . VAL A 1 398 ? -14.142 -17.133 33.408 1.00 92.56 398 VAL A N 1
ATOM 3153 C CA . VAL A 1 398 ? -13.556 -17.186 32.063 1.00 92.56 398 VAL A CA 1
ATOM 3154 C C . VAL A 1 398 ? -13.470 -18.654 31.665 1.00 92.56 398 VAL A C 1
ATOM 3156 O O . VAL A 1 398 ? -12.966 -19.478 32.427 1.00 92.56 398 VAL A O 1
ATOM 3159 N N . LEU A 1 399 ? -14.042 -18.993 30.514 1.00 93.00 399 LEU A N 1
ATOM 3160 C CA . LEU A 1 399 ? -14.193 -20.367 30.036 1.00 93.00 399 LEU A CA 1
ATOM 3161 C C . LEU A 1 399 ? -13.877 -20.420 28.541 1.00 93.00 399 LEU A C 1
ATOM 3163 O O . LEU A 1 399 ? -13.811 -19.386 27.878 1.00 93.00 399 LEU A O 1
ATOM 3167 N N . ARG A 1 400 ? -13.734 -21.622 27.978 1.00 93.19 400 ARG A N 1
ATOM 3168 C CA . ARG A 1 400 ? -13.708 -21.760 26.517 1.00 93.19 400 ARG A CA 1
ATOM 3169 C C . ARG A 1 400 ? -15.085 -21.436 25.956 1.00 93.19 400 ARG A C 1
ATOM 3171 O O . ARG A 1 400 ? -16.088 -21.831 26.551 1.00 93.19 400 ARG A O 1
ATOM 3178 N N . ALA A 1 401 ? -15.148 -20.784 24.800 1.00 91.94 401 ALA A N 1
ATOM 3179 C CA . ALA A 1 401 ? -16.415 -20.367 24.196 1.00 91.94 401 ALA A CA 1
ATOM 3180 C C . ALA A 1 401 ? -17.436 -21.514 24.056 1.00 91.94 401 ALA A C 1
ATOM 3182 O O . ALA A 1 401 ? -18.621 -21.306 24.312 1.00 91.94 401 ALA A O 1
ATOM 3183 N N . LYS A 1 402 ? -16.983 -22.736 23.743 1.00 92.00 402 LYS A N 1
ATOM 3184 C CA . LYS A 1 402 ? -17.842 -23.933 23.679 1.00 92.00 402 LYS A CA 1
ATOM 3185 C C . LYS A 1 402 ? -18.475 -24.350 25.018 1.00 92.00 402 LYS A C 1
ATOM 3187 O O . LYS A 1 402 ? -19.544 -24.946 25.008 1.00 92.00 402 LYS A O 1
ATOM 3192 N N . ASP A 1 403 ? -17.834 -24.034 26.143 1.00 93.56 403 ASP A N 1
ATOM 3193 C CA . ASP A 1 403 ? -18.243 -24.454 27.492 1.00 93.56 403 ASP A CA 1
ATOM 3194 C C . ASP A 1 403 ? -19.173 -23.398 28.150 1.00 93.56 403 ASP A C 1
ATOM 3196 O O . ASP A 1 403 ? -19.804 -23.648 29.179 1.00 93.56 403 ASP A O 1
ATOM 3200 N N . ILE A 1 404 ? -19.301 -22.202 27.553 1.00 92.94 404 ILE A N 1
ATOM 3201 C CA . ILE A 1 404 ? -20.146 -21.107 28.067 1.00 92.94 404 ILE A CA 1
ATOM 3202 C C . ILE A 1 404 ? -21.635 -21.469 28.113 1.00 92.94 404 ILE A C 1
ATOM 3204 O O . ILE A 1 404 ? -22.251 -21.195 29.143 1.00 92.94 404 ILE A O 1
ATOM 3208 N N . PRO A 1 405 ? -22.248 -22.066 27.070 1.00 92.81 405 PRO A N 1
ATOM 3209 C CA . PRO A 1 405 ? -23.664 -22.425 27.118 1.00 92.81 405 PRO A CA 1
ATOM 3210 C C . PRO A 1 405 ? -23.987 -23.389 28.267 1.00 92.81 405 PRO A C 1
ATOM 3212 O O . PRO A 1 405 ? -24.988 -23.204 28.960 1.00 92.81 405 PRO A O 1
ATOM 3215 N N . GLU A 1 406 ? -23.108 -24.365 28.514 1.00 94.69 406 GLU A N 1
ATOM 3216 C CA . GLU A 1 406 ? -23.248 -25.319 29.617 1.00 94.69 406 GLU A CA 1
ATOM 3217 C C . GLU A 1 406 ? -23.132 -24.618 30.979 1.00 94.69 406 GLU A C 1
ATOM 3219 O O . GLU A 1 406 ? -23.982 -24.807 31.852 1.00 94.69 406 GLU A O 1
ATOM 3224 N N . HIS A 1 407 ? -22.133 -23.744 31.151 1.00 94.19 407 HIS A N 1
ATOM 3225 C CA . HIS A 1 407 ? -21.994 -22.923 32.356 1.00 94.19 407 HIS A CA 1
ATOM 3226 C C . HIS A 1 407 ? -23.232 -22.054 32.608 1.00 94.19 407 HIS A C 1
ATOM 3228 O O . HIS A 1 407 ? -23.745 -22.027 33.728 1.00 94.19 407 HIS A O 1
ATOM 3234 N N . VAL A 1 408 ? -23.729 -21.359 31.581 1.00 93.56 408 VAL A N 1
ATOM 3235 C CA . VAL A 1 408 ? -24.897 -20.477 31.701 1.00 93.56 408 VAL A CA 1
ATOM 3236 C C . VAL A 1 408 ? -26.129 -21.264 32.136 1.00 93.56 408 VAL A C 1
ATOM 3238 O O . VAL A 1 408 ? -26.829 -20.798 33.033 1.00 93.56 408 VAL A O 1
ATOM 3241 N N . GLN A 1 409 ? -26.356 -22.460 31.579 1.00 93.88 409 GLN A N 1
ATOM 3242 C CA . GLN A 1 409 ? -27.454 -23.335 31.999 1.00 93.88 409 GLN A CA 1
ATOM 3243 C C . GLN A 1 409 ? -27.288 -23.825 33.442 1.00 93.88 409 GLN A C 1
ATOM 3245 O O . GLN A 1 409 ? -28.218 -23.694 34.242 1.00 93.88 409 GLN A O 1
ATOM 3250 N N . LYS A 1 410 ? -26.111 -24.345 33.803 1.00 93.31 410 LYS A N 1
ATOM 3251 C CA . LYS A 1 410 ? -25.858 -24.917 35.135 1.00 93.31 410 LYS A CA 1
ATOM 3252 C C . LYS A 1 410 ? -25.931 -23.875 36.251 1.00 93.31 410 LYS A C 1
ATOM 3254 O O . LYS A 1 410 ? -26.450 -24.160 37.326 1.00 93.31 410 LYS A O 1
ATOM 3259 N N . ASP A 1 411 ? -25.451 -22.665 35.986 1.00 92.38 411 ASP A N 1
ATOM 3260 C CA . ASP A 1 411 ? -25.358 -21.582 36.967 1.00 92.38 411 ASP A CA 1
ATOM 3261 C C . ASP A 1 411 ? -26.489 -20.540 36.828 1.00 92.38 411 ASP A C 1
ATOM 3263 O O . ASP A 1 411 ? -26.389 -19.441 37.381 1.00 92.38 411 ASP A O 1
ATOM 3267 N N . THR A 1 412 ? -27.591 -20.872 36.139 1.00 93.19 412 THR A N 1
ATOM 3268 C CA . THR A 1 412 ? -28.730 -19.962 35.877 1.00 93.19 412 THR A CA 1
ATOM 3269 C C . THR A 1 412 ? -29.239 -19.264 37.142 1.00 93.19 412 THR A C 1
ATOM 3271 O O . THR A 1 412 ? -29.437 -18.050 37.143 1.00 93.19 412 THR A O 1
ATOM 3274 N N . SER A 1 413 ? -29.414 -19.998 38.246 1.00 93.12 413 SER A N 1
ATOM 3275 C CA . SER A 1 413 ? -29.901 -19.433 39.513 1.00 93.12 413 SER A CA 1
ATOM 3276 C C . SER A 1 413 ? -28.960 -18.366 40.077 1.00 93.12 413 SER A C 1
ATOM 3278 O O . SER A 1 413 ? -29.419 -17.343 40.579 1.00 93.12 413 SER A O 1
ATOM 3280 N N . SER A 1 414 ? -27.644 -18.566 39.954 1.00 92.25 414 SER A N 1
ATOM 3281 C CA . SER A 1 414 ? -26.655 -17.574 40.387 1.00 92.25 414 SER A CA 1
ATOM 3282 C C . SER A 1 414 ? -26.690 -16.319 39.507 1.00 92.25 414 SER A C 1
ATOM 3284 O O . SER A 1 414 ? -26.676 -15.206 40.030 1.00 92.25 414 SER A O 1
ATOM 3286 N N . HIS A 1 415 ? -26.839 -16.484 38.187 1.00 93.94 415 HIS A N 1
ATOM 3287 C CA . HIS A 1 415 ? -26.964 -15.371 37.246 1.00 93.94 415 HIS A CA 1
ATOM 3288 C C . HIS A 1 415 ? -28.243 -14.560 37.491 1.00 93.94 415 HIS A C 1
ATOM 3290 O O . HIS A 1 415 ? -28.202 -13.330 37.462 1.00 93.94 415 HIS A O 1
ATOM 3296 N N . LEU A 1 416 ? -29.358 -15.225 37.814 1.00 93.62 416 LEU A N 1
ATOM 3297 C CA . LEU A 1 416 ? -30.607 -14.570 38.213 1.00 93.62 416 LEU A CA 1
ATOM 3298 C C . LEU A 1 416 ? -30.438 -13.753 39.502 1.00 93.62 416 LEU A C 1
ATOM 3300 O O . LEU A 1 416 ? -30.898 -12.616 39.564 1.00 93.62 416 LEU A O 1
ATOM 3304 N N . LEU A 1 417 ? -29.743 -14.282 40.515 1.00 93.69 417 LEU A N 1
ATOM 3305 C CA . LEU A 1 417 ? -29.470 -13.543 41.755 1.00 93.69 417 LEU A CA 1
ATOM 3306 C C . LEU A 1 417 ? -28.580 -12.315 41.518 1.00 93.69 417 LEU A C 1
ATOM 3308 O O . LEU A 1 417 ? -28.871 -11.243 42.052 1.00 93.69 417 LEU A O 1
ATOM 3312 N N . LEU A 1 418 ? -27.536 -12.444 40.694 1.00 93.62 418 LEU A N 1
ATOM 3313 C CA . LEU A 1 418 ? -26.688 -11.317 40.292 1.00 93.62 418 LEU A CA 1
ATOM 3314 C C . LEU A 1 418 ? -27.502 -10.242 39.558 1.00 93.62 418 LEU A C 1
ATOM 3316 O O . LEU A 1 418 ? -27.389 -9.059 39.881 1.00 93.62 418 LEU A O 1
ATOM 3320 N N . ALA A 1 419 ? -28.380 -10.649 38.636 1.00 92.75 419 ALA A N 1
ATOM 3321 C CA . ALA A 1 419 ? -29.270 -9.736 37.924 1.00 92.75 419 ALA A CA 1
ATOM 3322 C C . ALA A 1 419 ? -30.223 -8.999 38.875 1.00 92.75 419 ALA A C 1
ATOM 3324 O O . ALA A 1 419 ? -30.316 -7.774 38.812 1.00 92.75 419 ALA A O 1
ATOM 3325 N N . LEU A 1 420 ? -30.872 -9.709 39.803 1.00 93.75 420 LEU A N 1
ATOM 3326 C CA . LEU A 1 420 ? -31.762 -9.100 40.799 1.00 93.75 420 LEU A CA 1
ATOM 3327 C C . LEU A 1 420 ? -31.019 -8.131 41.727 1.00 93.75 420 LEU A C 1
ATOM 3329 O O . LEU A 1 420 ? -31.526 -7.045 42.017 1.00 93.75 420 LEU A O 1
ATOM 3333 N N . SER A 1 421 ? -29.810 -8.490 42.166 1.00 91.56 421 SER A N 1
ATOM 3334 C CA . SER A 1 421 ? -28.959 -7.611 42.976 1.00 91.56 421 SER A CA 1
ATOM 3335 C C . SER A 1 421 ? -28.634 -6.314 42.228 1.00 91.56 421 SER A C 1
ATOM 3337 O O . SER A 1 421 ? -28.847 -5.218 42.753 1.00 91.56 421 SER A O 1
ATOM 3339 N N . ARG A 1 422 ? -28.221 -6.428 40.959 1.00 92.94 422 ARG A N 1
ATOM 3340 C CA . ARG A 1 422 ? -27.909 -5.277 40.105 1.00 92.94 422 ARG A CA 1
ATOM 3341 C C . ARG A 1 422 ? -29.139 -4.416 39.814 1.00 92.94 422 ARG A C 1
ATOM 3343 O O . ARG A 1 422 ? -29.048 -3.193 39.844 1.00 92.94 422 ARG A O 1
ATOM 3350 N N . MET A 1 423 ? -30.304 -5.029 39.598 1.00 93.25 423 MET A N 1
ATOM 3351 C CA . MET A 1 423 ? -31.572 -4.310 39.429 1.00 93.25 423 MET A CA 1
ATOM 3352 C C . MET A 1 423 ? -31.937 -3.500 40.676 1.00 93.25 423 MET A C 1
ATOM 3354 O O . MET A 1 423 ? -32.314 -2.338 40.553 1.00 93.25 423 MET A O 1
ATOM 3358 N N . LYS A 1 424 ? -31.779 -4.074 41.874 1.00 94.12 424 LYS A N 1
ATOM 3359 C CA . LYS A 1 424 ? -32.023 -3.367 43.141 1.00 94.12 424 LYS A CA 1
ATOM 3360 C C . LYS A 1 424 ? -31.054 -2.200 43.340 1.00 94.12 424 LYS A C 1
ATOM 3362 O O . LYS A 1 424 ? -31.449 -1.137 43.817 1.00 94.12 424 LYS A O 1
ATOM 3367 N N . GLU A 1 425 ? -29.790 -2.381 42.968 1.00 93.31 425 GLU A N 1
ATOM 3368 C CA . GLU A 1 425 ? -28.796 -1.308 42.994 1.00 93.31 425 GLU A CA 1
ATOM 3369 C C . GLU A 1 425 ? -29.174 -0.169 42.037 1.00 93.31 425 GLU A C 1
ATOM 3371 O O . GLU A 1 425 ? -29.190 0.993 42.444 1.00 93.31 425 GLU A O 1
ATOM 3376 N N . HIS A 1 426 ? -29.559 -0.492 40.800 1.00 93.19 426 HIS A N 1
ATOM 3377 C CA . HIS A 1 426 ? -30.040 0.498 39.838 1.00 93.19 426 HIS A CA 1
ATOM 3378 C C . HIS A 1 426 ? -31.309 1.206 40.313 1.00 93.19 426 HIS A C 1
ATOM 3380 O O . HIS A 1 426 ? -31.411 2.420 40.170 1.00 93.19 426 HIS A O 1
ATOM 3386 N N . GLU A 1 427 ? -32.250 0.500 40.940 1.00 95.81 427 GLU A N 1
ATOM 3387 C CA . GLU A 1 427 ? -33.444 1.114 41.525 1.00 95.81 427 GLU A CA 1
ATOM 3388 C C . GLU A 1 427 ? -33.073 2.139 42.614 1.00 95.81 427 GLU A C 1
ATOM 3390 O O . GLU A 1 427 ? -33.646 3.229 42.680 1.00 95.81 427 GLU A O 1
ATOM 3395 N N . ASN A 1 428 ? -32.065 1.836 43.437 1.00 94.50 428 ASN A N 1
ATOM 3396 C CA . ASN A 1 428 ? -31.553 2.767 44.442 1.00 94.50 428 ASN A CA 1
ATOM 3397 C C . ASN A 1 428 ? -30.845 3.974 43.813 1.00 94.50 428 ASN A C 1
ATOM 3399 O O . ASN A 1 428 ? -31.078 5.100 44.253 1.00 94.50 428 ASN A O 1
ATOM 3403 N N . GLN A 1 429 ? -30.041 3.763 42.769 1.00 95.56 429 GLN A N 1
ATOM 3404 C CA . GLN A 1 429 ? -29.397 4.845 42.016 1.00 95.56 429 GLN A CA 1
ATOM 3405 C C . GLN A 1 429 ? -30.437 5.756 41.349 1.00 95.56 429 GLN A C 1
ATOM 3407 O O . GLN A 1 429 ? -30.336 6.976 41.447 1.00 95.56 429 GLN A O 1
ATOM 3412 N N . ILE A 1 430 ? -31.483 5.185 40.744 1.00 96.31 430 ILE A N 1
ATOM 3413 C CA . ILE A 1 430 ? -32.591 5.943 40.147 1.00 96.31 430 ILE A CA 1
ATOM 3414 C C . ILE A 1 430 ? -33.316 6.760 41.219 1.00 96.31 430 ILE A C 1
ATOM 3416 O O . ILE A 1 430 ? -33.552 7.951 41.016 1.00 96.31 430 ILE A O 1
ATOM 3420 N N . ARG A 1 431 ? -33.618 6.168 42.384 1.00 96.44 431 ARG A N 1
ATOM 3421 C CA . ARG A 1 431 ? -34.226 6.899 43.510 1.00 96.44 431 ARG A CA 1
ATOM 3422 C C . ARG A 1 431 ? -33.354 8.070 43.973 1.00 96.44 431 ARG A C 1
ATOM 3424 O O . ARG A 1 431 ? -33.877 9.162 44.184 1.00 96.44 431 ARG A O 1
ATOM 3431 N N . GLN A 1 432 ? -32.043 7.869 44.102 1.00 96.31 432 GLN A N 1
ATOM 3432 C CA . GLN A 1 432 ? -31.103 8.931 44.480 1.00 96.31 432 GLN A CA 1
ATOM 3433 C C . GLN A 1 432 ? -31.042 10.048 43.432 1.00 96.31 432 GLN A C 1
ATOM 3435 O O . GLN A 1 432 ? -31.107 11.225 43.788 1.00 96.31 432 GLN A O 1
ATOM 3440 N N . LEU A 1 433 ? -30.983 9.699 42.144 1.00 95.44 433 LEU A N 1
ATOM 3441 C CA . LEU A 1 433 ? -30.998 10.673 41.051 1.00 95.44 433 LEU A CA 1
ATOM 3442 C C . LEU A 1 433 ? -32.298 11.483 41.038 1.00 95.44 433 LEU A C 1
ATOM 3444 O O . LEU A 1 433 ? -32.252 12.705 40.929 1.00 95.44 433 LEU A O 1
ATOM 3448 N N . GLN A 1 434 ? -33.449 10.839 41.240 1.00 96.19 434 GLN A N 1
ATOM 3449 C CA . GLN A 1 434 ? -34.741 11.525 41.334 1.00 96.19 434 GLN A CA 1
ATOM 3450 C C . GLN A 1 434 ? -34.815 12.482 42.533 1.00 96.19 434 GLN A C 1
ATOM 3452 O O . GLN A 1 434 ? -35.379 13.570 42.423 1.00 96.19 434 GLN A O 1
ATOM 3457 N N . GLN A 1 435 ? -34.249 12.103 43.682 1.00 94.75 435 GLN A N 1
ATOM 3458 C CA . GLN A 1 435 ? -34.165 12.989 44.849 1.00 94.75 435 GLN A CA 1
ATOM 3459 C C . GLN A 1 435 ? -33.247 14.188 44.583 1.00 94.75 435 GLN A C 1
ATOM 3461 O O . GLN A 1 435 ? -33.619 15.319 44.894 1.00 94.75 435 GLN A O 1
ATOM 3466 N N . SER A 1 436 ? -32.084 13.954 43.967 1.00 94.38 436 SER A N 1
ATOM 3467 C CA . SER A 1 436 ? -31.145 15.010 43.578 1.00 94.38 436 SER A CA 1
ATOM 3468 C C . SER A 1 436 ? -31.774 15.986 42.582 1.00 94.38 436 SER A C 1
ATOM 3470 O O . SER A 1 436 ? -31.691 17.198 42.777 1.00 94.38 436 SER A O 1
ATOM 3472 N N . GLN A 1 437 ? -32.494 15.474 41.580 1.00 94.75 437 GLN A N 1
ATOM 3473 C CA . GLN A 1 437 ? -33.208 16.296 40.607 1.00 94.75 437 GLN A CA 1
ATOM 3474 C C . GLN A 1 437 ? -34.244 17.199 41.288 1.00 94.75 437 GLN A C 1
ATOM 3476 O O . GLN A 1 437 ? -34.235 18.407 41.066 1.00 94.75 437 GLN A O 1
ATOM 3481 N N . LYS A 1 438 ? -35.073 16.653 42.188 1.00 94.94 438 LYS A N 1
ATOM 3482 C CA . LYS A 1 438 ? -36.050 17.451 42.952 1.00 94.94 438 LYS A CA 1
ATOM 3483 C C . LYS A 1 438 ? -35.385 18.522 43.819 1.00 94.94 438 LYS A C 1
ATOM 3485 O O . LYS A 1 438 ? -35.897 19.635 43.924 1.00 94.94 438 LYS A O 1
ATOM 3490 N N . ALA A 1 439 ? -34.248 18.208 44.441 1.00 93.50 439 ALA A N 1
ATOM 3491 C CA . ALA A 1 439 ? -33.498 19.174 45.241 1.00 93.50 439 ALA A CA 1
ATOM 3492 C C . ALA A 1 439 ? -32.936 20.318 44.376 1.00 93.50 439 ALA A C 1
ATOM 3494 O O . ALA A 1 439 ? -33.062 21.485 44.751 1.00 93.50 439 ALA A O 1
ATOM 3495 N N . LEU A 1 440 ? -32.372 19.998 43.207 1.00 94.19 440 LEU A N 1
ATOM 3496 C CA . LEU A 1 440 ? -31.861 20.982 42.246 1.00 94.19 440 LEU A CA 1
ATOM 3497 C C . LEU A 1 440 ? -32.979 21.851 41.653 1.00 94.19 440 LEU A C 1
ATOM 3499 O O . LEU A 1 440 ? -32.811 23.065 41.524 1.00 94.19 440 LEU A O 1
ATOM 3503 N N . GLU A 1 441 ? -34.136 21.266 41.342 1.00 94.31 441 GLU A N 1
ATOM 3504 C CA . GLU A 1 441 ? -35.330 22.008 40.916 1.00 94.31 441 GLU A CA 1
ATOM 3505 C C . GLU A 1 441 ? -35.778 22.993 42.008 1.00 94.31 441 GLU A C 1
ATOM 3507 O O . GLU A 1 441 ? -36.003 24.173 41.727 1.00 94.31 441 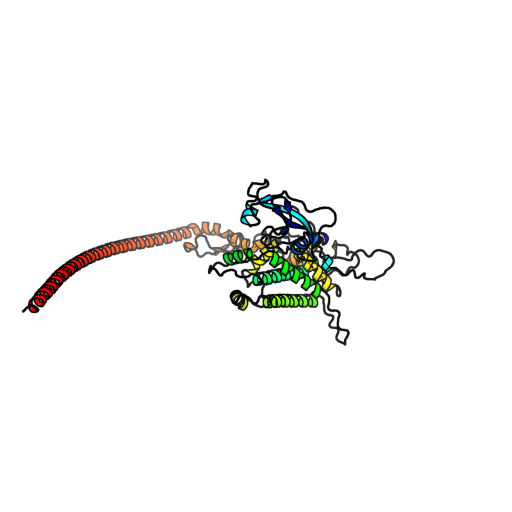GLU A O 1
ATOM 3512 N N . GLY A 1 442 ? -35.805 22.557 43.273 1.00 93.12 442 GLY A N 1
ATOM 3513 C CA . GLY A 1 442 ? -36.105 23.421 44.417 1.00 93.12 442 GLY A CA 1
ATOM 3514 C C . GLY A 1 442 ? -35.112 24.578 44.581 1.00 93.12 442 GLY A C 1
ATOM 3515 O O . GLY A 1 442 ? -35.526 25.727 44.757 1.00 93.12 442 GLY A O 1
ATOM 3516 N N . GLN A 1 443 ? -33.807 24.309 44.464 1.00 92.81 443 GLN A N 1
ATOM 3517 C CA . GLN A 1 443 ? -32.768 25.349 44.497 1.00 92.81 443 GLN A CA 1
ATOM 3518 C C . GLN A 1 443 ? -32.908 26.336 43.337 1.00 92.81 443 GLN A C 1
ATOM 3520 O O . GLN A 1 443 ? -32.752 27.540 43.527 1.00 92.81 443 GLN A O 1
ATOM 3525 N N . THR A 1 444 ? -33.252 25.851 42.145 1.00 93.50 444 THR A N 1
ATOM 3526 C CA . THR A 1 444 ? -33.461 26.703 40.969 1.00 93.50 444 THR A CA 1
ATOM 3527 C C . THR A 1 444 ? -34.632 27.656 41.185 1.00 93.50 444 THR A C 1
ATOM 3529 O O . THR A 1 444 ? -34.492 28.854 40.941 1.00 93.50 444 THR A O 1
ATOM 3532 N N . ILE A 1 445 ? -35.760 27.164 41.708 1.00 94.31 445 ILE A N 1
ATOM 3533 C CA . ILE A 1 445 ? -36.921 28.003 42.048 1.00 94.31 445 ILE A CA 1
ATOM 3534 C C . ILE A 1 445 ? -36.546 29.032 43.122 1.00 94.31 445 ILE A C 1
ATOM 3536 O O . ILE A 1 445 ? -36.892 30.209 43.002 1.00 94.31 445 ILE A O 1
ATOM 3540 N N . HIS A 1 446 ? -35.809 28.614 44.155 1.00 93.12 446 HIS A N 1
ATOM 3541 C CA . HIS A 1 446 ? -35.343 29.515 45.208 1.00 93.12 446 HIS A CA 1
ATOM 3542 C C . HIS A 1 446 ? -34.462 30.640 44.646 1.00 93.12 446 HIS A C 1
ATOM 3544 O O . HIS A 1 446 ? -34.749 31.816 44.876 1.00 93.12 446 HIS A O 1
ATOM 3550 N N . ASN A 1 447 ? -33.456 30.292 43.841 1.00 92.62 447 ASN A N 1
ATOM 3551 C CA . ASN A 1 447 ? -32.553 31.249 43.205 1.00 92.62 447 ASN A CA 1
ATOM 3552 C C . ASN A 1 447 ? -33.302 32.192 42.250 1.00 92.62 447 ASN A C 1
ATOM 3554 O O . ASN A 1 447 ? -33.029 33.391 42.229 1.00 92.62 447 ASN A O 1
ATOM 3558 N N . GLN A 1 448 ? -34.284 31.692 41.492 1.00 93.38 448 GLN A N 1
ATOM 3559 C CA . GLN A 1 448 ? -35.135 32.529 40.637 1.00 93.38 448 GLN A CA 1
ATOM 3560 C C . GLN A 1 448 ? -35.955 33.538 41.450 1.00 93.38 448 GLN A C 1
ATOM 3562 O O . GLN A 1 448 ? -36.088 34.692 41.039 1.00 93.38 448 GLN A O 1
ATOM 3567 N N . ASN A 1 449 ? -36.492 33.135 42.602 1.00 93.19 449 ASN A N 1
ATOM 3568 C CA . ASN A 1 449 ? -37.233 34.035 43.484 1.00 93.19 449 ASN A CA 1
ATOM 3569 C C . ASN A 1 449 ? -36.314 35.086 44.122 1.00 93.19 449 ASN A C 1
ATOM 3571 O O . ASN A 1 449 ? -36.657 36.267 44.112 1.00 93.19 449 ASN A O 1
ATOM 3575 N N . GLN A 1 450 ? -35.124 34.693 44.587 1.00 93.50 450 GLN A N 1
ATOM 3576 C CA . GLN A 1 450 ? -34.107 35.635 45.070 1.00 93.50 450 GLN A CA 1
ATOM 3577 C C . GLN A 1 450 ? -33.683 36.627 43.979 1.00 93.50 450 GLN A C 1
ATOM 3579 O O . GLN A 1 450 ? -33.555 37.820 44.245 1.00 93.50 450 GLN A O 1
ATOM 3584 N N . HIS A 1 451 ? -33.518 36.163 42.737 1.00 93.38 451 HIS A N 1
ATOM 3585 C CA . HIS A 1 451 ? -33.191 37.027 41.606 1.00 93.38 451 HIS A CA 1
ATOM 3586 C C . HIS A 1 451 ? -34.298 38.056 41.329 1.00 93.38 451 HIS A C 1
ATOM 3588 O O . HIS A 1 451 ? -34.004 39.234 41.134 1.00 93.38 451 HIS A O 1
ATOM 3594 N N . LYS A 1 452 ? -35.574 37.646 41.367 1.00 93.88 452 LYS A N 1
ATOM 3595 C CA . LYS A 1 452 ? -36.722 38.562 41.226 1.00 93.88 452 LYS A CA 1
ATOM 3596 C C . LYS A 1 452 ? -36.766 39.611 42.339 1.00 93.88 452 LYS A C 1
ATOM 3598 O O . LYS A 1 452 ? -36.992 40.783 42.050 1.00 93.88 452 LYS A O 1
ATOM 3603 N N . GLU A 1 453 ? -36.526 39.203 43.582 1.00 94.50 453 GLU A N 1
ATOM 3604 C CA . GLU A 1 453 ? -36.470 40.116 44.729 1.00 94.50 453 GLU A CA 1
ATOM 3605 C C . GLU A 1 453 ? -35.348 41.149 44.558 1.00 94.50 453 GLU A C 1
ATOM 3607 O O . GLU A 1 453 ? -35.567 42.353 44.695 1.00 94.50 453 GLU A O 1
ATOM 3612 N N . LEU A 1 454 ? -34.157 40.699 44.155 1.00 94.06 454 LEU A N 1
ATOM 3613 C CA . LEU A 1 454 ? -33.027 41.587 43.901 1.00 94.06 454 LEU A CA 1
ATOM 3614 C C . LEU A 1 454 ? -33.318 42.576 42.758 1.00 94.06 454 LEU A C 1
ATOM 3616 O O . LEU A 1 454 ? -32.970 43.752 42.862 1.00 94.06 454 LEU A O 1
ATOM 3620 N N . LEU A 1 455 ? -34.003 42.146 41.692 1.00 94.56 455 LEU A N 1
ATOM 3621 C CA . LEU A 1 455 ? -34.430 43.035 40.604 1.00 94.56 455 LEU A CA 1
ATOM 3622 C C . LEU A 1 455 ? -35.405 44.120 41.082 1.00 94.56 455 LEU A C 1
ATOM 3624 O O . LEU A 1 455 ? -35.272 45.279 40.683 1.00 94.56 455 LEU A O 1
ATOM 3628 N N . LEU A 1 456 ? -36.356 43.774 41.954 1.00 94.06 456 LEU A N 1
ATOM 3629 C CA . LEU A 1 456 ? -37.275 44.746 42.556 1.00 94.06 456 LEU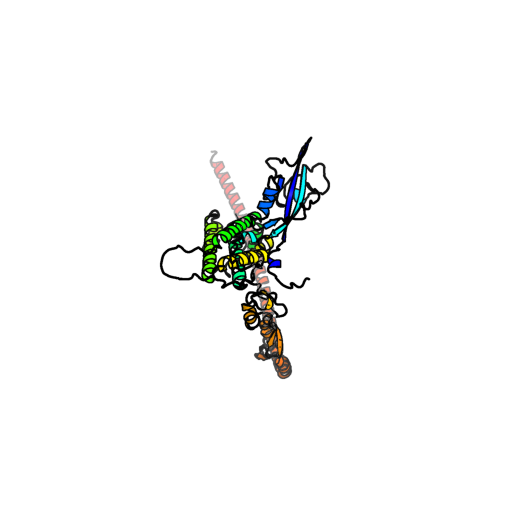 A CA 1
ATOM 3630 C C . LEU A 1 456 ? -36.519 45.775 43.405 1.00 94.06 456 LEU A C 1
ATOM 3632 O O . LEU A 1 456 ? -36.786 46.978 43.315 1.00 94.06 456 LEU A O 1
ATOM 3636 N N . GLN A 1 457 ? -35.538 45.322 44.187 1.00 93.94 457 GLN A N 1
ATOM 3637 C CA . GLN A 1 457 ? -34.676 46.206 44.971 1.00 93.94 457 GLN A CA 1
ATOM 3638 C C . GLN A 1 457 ? -33.852 47.138 44.072 1.00 93.94 457 GLN A C 1
ATOM 3640 O O . GLN A 1 457 ? -33.824 48.347 44.315 1.00 93.94 457 GLN A O 1
ATOM 3645 N N . LEU A 1 458 ? -33.260 46.621 42.989 1.00 92.94 458 LEU A N 1
ATOM 3646 C CA . LEU A 1 458 ? -32.527 47.428 42.008 1.00 92.94 458 LEU A CA 1
ATOM 3647 C C . LEU A 1 458 ? -33.418 48.490 41.350 1.00 92.94 458 LEU A C 1
ATOM 3649 O O . LEU A 1 458 ? -33.017 49.651 41.268 1.00 92.94 458 LEU A O 1
ATOM 3653 N N . GLN A 1 459 ? -34.647 48.145 40.953 1.00 93.19 459 GLN A N 1
ATOM 3654 C CA . GLN A 1 459 ? -35.601 49.118 40.402 1.00 93.19 459 GLN A CA 1
ATOM 3655 C C . GLN A 1 459 ? -35.951 50.224 41.405 1.00 93.19 459 GLN A C 1
ATOM 3657 O O . GLN A 1 459 ? -36.080 51.393 41.027 1.00 93.19 459 GLN A O 1
ATOM 3662 N N . LYS A 1 460 ? -36.103 49.882 42.690 1.00 93.56 460 LYS A N 1
ATOM 3663 C CA . LYS A 1 460 ? -36.377 50.861 43.751 1.00 93.56 460 LYS A CA 1
ATOM 3664 C C . LYS A 1 460 ? -35.206 51.827 43.932 1.00 93.56 460 LYS A C 1
ATOM 3666 O O . LYS A 1 460 ? -35.429 53.038 43.954 1.00 93.56 460 LYS A O 1
ATOM 3671 N N . ILE A 1 461 ? -33.981 51.305 43.991 1.00 91.88 461 ILE A N 1
ATOM 3672 C CA . ILE A 1 461 ? -32.759 52.115 44.086 1.00 91.88 461 ILE A CA 1
ATOM 3673 C C . ILE A 1 461 ? -32.612 53.006 42.848 1.00 91.88 461 ILE A C 1
ATOM 3675 O O . ILE A 1 461 ? -32.336 54.194 42.984 1.00 91.88 461 ILE A O 1
ATOM 3679 N N . GLN A 1 462 ? -32.876 52.492 41.645 1.00 92.56 462 GLN A N 1
ATOM 3680 C CA . GLN A 1 462 ? -32.811 53.281 40.412 1.00 92.56 462 GLN A CA 1
ATOM 3681 C C . GLN A 1 462 ? -33.805 54.453 40.418 1.00 92.56 462 GLN A C 1
ATOM 3683 O O . GLN A 1 462 ? -33.442 55.572 40.048 1.00 92.56 462 GLN A O 1
ATOM 3688 N N . LYS A 1 463 ? -35.038 54.238 40.902 1.00 91.50 463 LYS A N 1
ATOM 3689 C CA . LYS A 1 463 ? -36.015 55.323 41.093 1.00 91.50 463 LYS A CA 1
ATOM 3690 C C . LYS A 1 463 ? -35.513 56.361 42.097 1.00 91.50 463 LYS A C 1
ATOM 3692 O O . LYS A 1 463 ? -35.567 57.553 41.798 1.00 91.50 463 LYS A O 1
ATOM 3697 N N . GLN A 1 464 ? -34.979 55.929 43.241 1.00 91.50 464 GLN A N 1
ATOM 3698 C CA . GLN A 1 464 ? -34.397 56.833 44.243 1.00 91.50 464 GLN A CA 1
ATOM 3699 C C . GLN A 1 464 ? -33.226 57.645 43.673 1.00 91.50 464 GLN A C 1
ATOM 3701 O O . GLN A 1 464 ? -33.179 58.858 43.859 1.00 91.50 464 GLN A O 1
ATOM 3706 N N . MET A 1 465 ? -32.336 57.009 42.909 1.00 85.81 465 MET A N 1
ATOM 3707 C CA . MET A 1 465 ? -31.222 57.670 42.226 1.00 85.81 465 MET A CA 1
ATOM 3708 C C . MET A 1 465 ? -31.703 58.705 41.206 1.00 85.81 465 MET A C 1
ATOM 3710 O O . MET A 1 465 ? -31.187 59.818 41.192 1.00 85.81 465 MET A O 1
ATOM 3714 N N . SER A 1 466 ? -32.719 58.389 40.397 1.00 86.62 466 SER A N 1
ATOM 3715 C CA . SER A 1 466 ? -33.284 59.348 39.435 1.00 86.62 466 SER A CA 1
ATOM 3716 C C . SER A 1 466 ? -33.956 60.546 40.120 1.00 86.62 466 SER A C 1
ATOM 3718 O O . SER A 1 466 ? -33.811 61.685 39.674 1.00 86.62 466 SER A O 1
ATOM 3720 N N . ALA A 1 467 ? -34.633 60.315 41.252 1.00 86.19 467 ALA A N 1
ATOM 3721 C CA . ALA A 1 467 ? -35.223 61.375 42.059 1.00 86.19 467 ALA A CA 1
ATOM 3722 C C . ALA A 1 467 ? -34.136 62.294 42.635 1.00 86.19 467 ALA A C 1
ATOM 3724 O O . ALA A 1 467 ? -34.247 63.513 42.491 1.00 86.19 467 ALA A O 1
ATOM 3725 N N . LEU A 1 468 ? -33.064 61.718 43.191 1.00 86.00 468 LEU A N 1
ATOM 3726 C CA . LEU A 1 468 ? -31.905 62.464 43.684 1.00 86.00 468 LEU A CA 1
ATOM 3727 C C . LEU A 1 468 ? -31.224 63.259 42.563 1.00 86.00 468 LEU A C 1
ATOM 3729 O O . LEU A 1 468 ? -31.014 64.456 42.710 1.00 86.00 468 LEU A O 1
ATOM 3733 N N . GLN A 1 469 ? -30.966 62.654 41.402 1.00 86.06 469 GLN A N 1
ATOM 3734 C CA . GLN A 1 469 ? -30.400 63.363 40.247 1.00 86.06 469 GLN A CA 1
ATOM 3735 C C . GLN A 1 469 ? -31.276 64.544 39.805 1.00 86.06 469 GLN A C 1
ATOM 3737 O O . GLN A 1 469 ? -30.754 65.606 39.470 1.00 86.06 469 GLN A O 1
ATOM 3742 N N . SER A 1 470 ? -32.605 64.399 39.851 1.00 81.38 470 SER A N 1
ATOM 3743 C CA . SER A 1 470 ? -33.532 65.489 39.529 1.00 81.38 470 SER A CA 1
ATOM 3744 C C . SER A 1 470 ? -33.513 66.628 40.557 1.00 81.38 470 SER A C 1
ATOM 3746 O O . SER A 1 470 ? -33.718 67.785 40.186 1.00 81.38 470 SER A O 1
ATOM 3748 N N . THR A 1 471 ? -33.308 66.337 41.848 1.00 83.19 471 THR A N 1
ATOM 3749 C CA . THR A 1 471 ? -33.173 67.373 42.886 1.00 83.19 471 THR A CA 1
ATOM 3750 C C . THR A 1 471 ? -31.833 68.075 42.746 1.00 83.19 471 THR A C 1
ATOM 3752 O O . THR A 1 471 ? -31.813 69.292 42.617 1.00 83.19 471 THR A O 1
ATOM 3755 N N . THR A 1 472 ? -30.737 67.325 42.611 1.00 80.94 472 THR A N 1
ATOM 3756 C CA . THR A 1 472 ? -29.399 67.902 42.436 1.00 80.94 472 THR A CA 1
ATOM 3757 C C . THR A 1 472 ? -29.307 68.722 41.149 1.00 80.94 472 THR A C 1
ATOM 3759 O O . THR A 1 472 ? -28.726 69.800 41.152 1.00 80.94 472 THR A O 1
ATOM 3762 N N . GLY A 1 473 ? -29.926 68.270 40.052 1.00 82.69 473 GLY A N 1
ATOM 3763 C CA . GLY A 1 473 ? -30.010 69.038 38.807 1.00 82.69 473 GLY A CA 1
ATOM 3764 C C . GLY A 1 473 ? -30.778 70.356 38.967 1.00 82.69 473 GLY A C 1
ATOM 3765 O O . GLY A 1 473 ? -30.333 71.386 38.461 1.00 82.69 473 GLY A O 1
ATOM 3766 N N . ARG A 1 474 ? -31.891 70.352 39.716 1.00 81.00 474 ARG A N 1
ATOM 3767 C CA . ARG A 1 474 ? -32.635 71.576 40.064 1.00 81.00 474 ARG A CA 1
ATOM 3768 C C . ARG A 1 474 ? -31.814 72.518 40.944 1.00 81.00 474 ARG A C 1
ATOM 3770 O O . ARG A 1 474 ? -31.830 73.722 40.701 1.00 81.00 474 ARG A O 1
ATOM 3777 N N . ASP A 1 475 ? -31.084 71.985 41.916 1.00 81.12 475 ASP A N 1
ATOM 3778 C CA . ASP A 1 475 ? -30.238 72.774 42.816 1.00 81.12 475 ASP A CA 1
ATOM 3779 C C . ASP A 1 475 ? -29.050 73.398 42.065 1.00 81.12 475 ASP A C 1
ATOM 3781 O O . ASP A 1 475 ? -28.770 74.584 42.227 1.00 81.12 475 ASP A O 1
ATOM 3785 N N . ILE A 1 476 ? -28.413 72.653 41.154 1.00 80.06 476 ILE A N 1
ATOM 3786 C CA . ILE A 1 476 ? -27.362 73.174 40.264 1.00 80.06 476 ILE A CA 1
ATOM 3787 C C . ILE A 1 476 ? -27.905 74.295 39.365 1.00 80.06 476 ILE A C 1
ATOM 3789 O O . ILE A 1 476 ? -27.222 75.299 39.168 1.00 80.06 476 ILE A O 1
ATOM 3793 N N . GLN A 1 477 ? -29.119 74.149 38.820 1.00 78.00 477 GLN A N 1
ATOM 3794 C CA . GLN A 1 477 ? -29.731 75.193 37.993 1.00 78.00 477 GLN A CA 1
ATOM 3795 C C . GLN A 1 477 ? -30.028 76.460 38.808 1.00 78.00 477 GLN A C 1
ATOM 3797 O O . GLN A 1 477 ? -29.707 77.554 38.351 1.00 78.00 477 GLN A O 1
ATOM 3802 N N . ARG A 1 478 ? -30.549 76.323 40.037 1.00 79.00 478 ARG A N 1
ATOM 3803 C CA . ARG A 1 478 ? -30.754 77.463 40.950 1.00 79.00 478 ARG A CA 1
ATOM 3804 C C . ARG A 1 478 ? -29.455 78.213 41.234 1.00 79.00 478 ARG A C 1
ATOM 3806 O O . ARG A 1 478 ? -29.429 79.432 41.110 1.00 79.00 478 ARG A O 1
ATOM 3813 N N . LEU A 1 479 ? -28.373 77.496 41.536 1.00 77.62 479 LEU A N 1
ATOM 3814 C CA . LEU A 1 479 ? -27.065 78.110 41.792 1.00 77.62 479 LEU A CA 1
ATOM 3815 C C . LEU A 1 479 ? -26.511 78.848 40.559 1.00 77.62 479 LEU A C 1
ATOM 3817 O O . LEU A 1 479 ? -25.881 79.898 40.698 1.00 77.62 479 LEU A O 1
ATOM 3821 N N . LYS A 1 480 ? -26.764 78.344 39.342 1.00 76.50 480 LYS A N 1
ATOM 3822 C CA . LYS A 1 480 ? -26.417 79.045 38.091 1.00 76.50 480 LYS A CA 1
ATOM 3823 C C . LYS A 1 480 ? -27.235 80.323 37.888 1.00 76.50 480 LYS A C 1
ATOM 3825 O O . LYS A 1 480 ? -26.679 81.345 37.492 1.00 76.50 480 LYS A O 1
ATOM 3830 N N . ASP A 1 481 ? -28.531 80.286 38.182 1.00 74.19 481 ASP A N 1
ATOM 3831 C CA . ASP A 1 481 ? -29.411 81.453 38.048 1.00 74.19 481 ASP A CA 1
ATOM 3832 C C . ASP A 1 481 ? -29.071 82.545 39.089 1.00 74.19 481 ASP A C 1
ATOM 3834 O O . ASP A 1 481 ? -29.146 83.741 38.790 1.00 74.19 481 ASP A O 1
ATOM 3838 N N . GLU A 1 482 ? -28.647 82.152 40.297 1.00 73.56 482 GLU A N 1
ATOM 3839 C CA . GLU A 1 482 ? -28.165 83.057 41.352 1.00 73.56 482 GLU A CA 1
ATOM 3840 C C . GLU A 1 482 ? -26.823 83.711 40.985 1.00 73.56 482 GLU A C 1
ATOM 3842 O O . GLU A 1 482 ? -26.691 84.933 41.075 1.00 73.56 482 GLU A O 1
ATOM 3847 N N . THR A 1 483 ? -25.859 82.930 40.487 1.00 66.00 483 THR A N 1
ATOM 3848 C CA . THR A 1 483 ? -24.544 83.443 40.051 1.00 66.00 483 THR A CA 1
ATOM 3849 C C . THR A 1 483 ? -24.623 84.321 38.794 1.00 66.00 483 THR A C 1
ATOM 3851 O O . THR A 1 483 ? -23.854 85.275 38.661 1.00 66.00 483 THR A O 1
ATOM 3854 N N . GLY A 1 484 ? -25.592 84.079 37.903 1.00 60.59 484 GLY A N 1
ATOM 3855 C CA . GLY A 1 484 ? -25.871 84.945 36.752 1.00 60.59 484 GLY A CA 1
ATOM 3856 C C . GLY A 1 484 ? -26.459 86.315 37.125 1.00 60.59 484 GLY A C 1
ATOM 3857 O O . GLY A 1 484 ? -26.180 87.305 36.450 1.00 60.59 484 GLY A O 1
ATOM 3858 N N . ARG A 1 485 ? -27.230 86.415 38.219 1.00 58.66 485 ARG A N 1
ATOM 3859 C CA . ARG A 1 485 ? -27.805 87.692 38.696 1.00 58.66 485 ARG A CA 1
ATOM 3860 C C . ARG A 1 485 ? -26.812 88.559 39.470 1.00 58.66 485 ARG A C 1
ATOM 3862 O O . ARG A 1 485 ? -26.964 89.778 39.473 1.00 58.66 485 ARG A O 1
ATOM 3869 N N . SER A 1 486 ? -25.792 87.968 40.088 1.00 55.91 486 SER A N 1
ATOM 3870 C CA . SER A 1 486 ? -24.746 88.706 40.811 1.00 55.91 486 SER A CA 1
ATOM 3871 C C . SER A 1 486 ? -23.694 89.375 39.915 1.00 55.91 486 SER A C 1
ATOM 3873 O O . SER A 1 486 ? -22.905 90.161 40.422 1.00 55.91 486 SER A O 1
ATOM 3875 N N . HIS A 1 487 ? -23.686 89.118 38.601 1.00 54.59 487 HIS A N 1
ATOM 3876 C CA . HIS A 1 487 ? -22.775 89.773 37.646 1.00 54.59 487 HIS A CA 1
ATOM 3877 C C . HIS A 1 487 ? -23.382 90.980 36.896 1.00 54.59 487 HIS A C 1
ATOM 3879 O O . HIS A 1 487 ? -22.727 91.533 36.017 1.00 54.59 487 HIS A O 1
ATOM 3885 N N . VAL A 1 488 ? -24.607 91.413 37.232 1.00 52.41 488 VAL A N 1
ATOM 3886 C CA . VAL A 1 488 ? -25.318 92.535 36.566 1.00 52.41 488 VAL A CA 1
ATOM 3887 C C . VAL A 1 488 ? -25.618 93.698 37.533 1.00 52.41 488 VAL A C 1
ATOM 3889 O O . VAL A 1 488 ? -26.596 94.422 37.368 1.00 52.41 488 VAL A O 1
ATOM 3892 N N . LYS A 1 489 ? -24.795 93.917 38.562 1.00 40.38 489 LYS A N 1
ATOM 3893 C CA . LYS A 1 489 ? -24.873 95.132 39.389 1.00 40.38 489 LYS A CA 1
ATOM 3894 C C . LYS A 1 489 ? -23.512 95.738 39.655 1.00 40.38 489 LYS A C 1
ATOM 3896 O O . LYS A 1 489 ? -22.577 94.950 39.908 1.00 40.38 489 LYS A O 1
#

Secondary structure (DSSP, 8-state):
--------HHHHTT-EEEEEEEEEEEEETTTEEES---TTSPPSEE-SS-S-EESSHHHHHHHHHTSTTEEE--SS---EEPPPEEESSSSHHHHHT-BSS--TT--EEEEEEEEEEEE-GGGGT----------TTS--------B-HHHHHHHHHHHHHHHHHHHHHT-----------HHHHHHHHHHHS-HHHHHHHHHHHHHHHHHHSS-----S--S------HHHHHHHHHHHHHHHHHHHHHHT---HHHHHHHTTPPPGGG-SSS-TTHHHHHHHHHHHTS-HHHHHHHHHHHHHHHHTTT-SSB---SS---GGG-TT-EEE-SSTT---EEEGGGHHHIIIII-TT-EEE-TTS-EEEGGGHHHIIIII-TTSEEE-GGGGGT---EEEGGGHHHHHHHTHHHHHHHHHHHHHHHHHHHHHHHHHHHHHHHHHHHHHHHHHHHHHHHHHHHHHHHHHHHHHHHHHHHHHHHHHHTT--

InterPro domains:
  IPR001293 Zinc finger, TRAF-type [PF02176] (324-363)
  IPR001293 Zinc finger, TRAF-type [PS50145] (349-396)
  IPR013083 Zinc finger, RING/FYVE/PHD-type [G3DSA:3.30.40.10] (353-415)